Protein AF-0000000084504787 (afdb_homodimer)

InterPro domains:
  IPR000836 Phosphoribosyltransferase domain [PF00156] (15-128)
  IPR000836 Phosphoribosyltransferase domain [cd06223] (24-175)
  IPR029057 Phosphoribosyltransferase-like [G3DSA:3.40.50.2020] (4-207)
  IPR029057 Phosphoribosyltransferase-like [SSF53271] (11-198)

Nearest PDB structures (foldseek):
  5vog-assembly1_A-2  TM=8.959E-01  e=1.246E-21  Neisseria gonorrhoeae
  2jkz-assembly1_A  TM=8.441E-01  e=5.192E-21  Saccharomyces cerevisiae
  2jky-assembly1_B  TM=8.522E-01  e=1.317E-20  Saccharomyces cerevisiae
  2xbu-assembly1_A  TM=8.415E-01  e=3.780E-20  Saccharomyces cerevisiae
  2jky-assembly1_A  TM=8.020E-01  e=2.887E-17  Saccharomyces cerevisiae

Secondary structure (DSSP, 8-state):
------S-EE--HHHHHHHHHHHHHHHHHHT--SEEEEETTTSHHHHHHHHHH-B-TTT-SBPEEEEEEEEEEE----SSS----EEEEEEE--GGGGGGGTT-EEEEEEEEESSSHHHHHHHHHHHHHHHHHHTTS-HHHHHHHPPEEEEEEEEEE-S--SS---TTS-EEEEEEE-SS-EE-GGG-S-HHHHHHHHHHHHHHHHHH-/------S-EE--HHHHHHHHHHHHHHHHHHT--SEEEEEETTSHHHHHHHHHH-B-TTT-SBPEEEEEEEEEEE----SSS----EEEEEEE--GGGGGGGTT-EEEEEEEEESSSHHHHHHHHHHHHHHHHHHTTS-HHHHHHHPPEEEEEEEEEE-S--SS---TTS-EEEEEEE-SS-EE-GGG-S-HHHHHHHHHHHHHHHHHH-

Sequence (418 aa):
MSEQHDGHLRATYNEIHTLIGKAAERIEKEYAPDLFVAIGGGGFFPARVLRTFLKHPKSKKNISIQAIGLSLYEELPSTSEEQMANEVVRTQWLGPETKTLLGRKVLIVDEVDDSRTTLEYAVRELQKDVEKELLLLPESERDAKRPKFGVFVVHNKLKPKRGTLPADVPYFSGADIPDIWFDYPWEVKDVYEHDRMAELGRKLQAKSAMSEQHDGHLRATYNEIHTLIGKAAERIEKEYAPDLFVAIGGGGFFPARVLRTFLKHPKSKKNISIQAIGLSLYEELPSTSEEQMANEVVRTQWLGPETKTLLGRKVLIVDEVDDSRTTLEYAVRELQKDVEKELLLLPESERDAKRPKFGVFVVHNKLKPKRGTLPADVPYFSGADIPDIWFDYPWEVKDVYEHDRMAELGRKLQAKSA

Structure (mmCIF, N/CA/C/O backbone):
data_AF-0000000084504787-model_v1
#
loop_
_entity.id
_entity.type
_entity.pdbx_description
1 polymer 'Phosphoribosyltransferase domain-containing protein'
#
loop_
_atom_site.group_PDB
_atom_site.id
_atom_site.type_symbol
_atom_site.label_atom_id
_atom_site.label_alt_id
_atom_site.label_comp_id
_atom_site.label_asym_id
_atom_site.label_entity_id
_atom_site.label_seq_id
_atom_site.pdbx_PDB_ins_code
_atom_site.Cartn_x
_atom_site.Cartn_y
_atom_site.Cartn_z
_atom_site.occupancy
_atom_site.B_iso_or_equiv
_atom_site.auth_seq_id
_atom_site.auth_comp_id
_atom_site.auth_asym_id
_atom_site.auth_atom_id
_atom_site.pdbx_PDB_model_num
ATOM 1 N N . MET A 1 1 ? 33.781 -5.676 16.344 1 36.22 1 MET A N 1
ATOM 2 C CA . MET A 1 1 ? 32.625 -6.473 16.719 1 36.22 1 MET A CA 1
ATOM 3 C C . MET A 1 1 ? 32.375 -7.566 15.68 1 36.22 1 MET A C 1
ATOM 5 O O . MET A 1 1 ? 32.344 -7.293 14.477 1 36.22 1 MET A O 1
ATOM 9 N N . SER A 1 2 ? 32.688 -8.656 15.695 1 43.38 2 SER A N 1
ATOM 10 C CA . SER A 1 2 ? 32.719 -9.812 14.805 1 43.38 2 SER A CA 1
ATOM 11 C C . SER A 1 2 ? 31.391 -9.953 14.039 1 43.38 2 SER A C 1
ATOM 13 O O . SER A 1 2 ? 30.328 -10 14.648 1 43.38 2 SER A O 1
ATOM 15 N N . GLU A 1 3 ? 31.031 -9.281 12.875 1 54.88 3 GLU A N 1
ATOM 16 C CA . GLU A 1 3 ? 29.844 -8.938 12.094 1 54.88 3 GLU A CA 1
ATOM 17 C C . GLU A 1 3 ? 29 -10.164 11.789 1 54.88 3 GLU A C 1
ATOM 19 O O . GLU A 1 3 ? 29.219 -10.852 10.789 1 54.88 3 GLU A O 1
ATOM 24 N N . GLN A 1 4 ? 28.625 -10.906 12.773 1 71.06 4 GLN A N 1
ATOM 25 C CA . GLN A 1 4 ? 27.969 -12.211 12.68 1 71.06 4 GLN A CA 1
ATOM 26 C C . GLN A 1 4 ? 26.625 -12.094 11.984 1 71.06 4 GLN A C 1
ATOM 28 O O . GLN A 1 4 ? 25.797 -11.242 12.344 1 71.06 4 GLN A O 1
ATOM 33 N N . HIS A 1 5 ? 26.578 -12.688 10.883 1 82.5 5 HIS A N 1
ATOM 34 C CA . HIS A 1 5 ? 25.344 -12.828 10.125 1 82.5 5 HIS A CA 1
ATOM 35 C C . HIS A 1 5 ? 24.312 -13.648 10.898 1 82.5 5 HIS A C 1
ATOM 37 O O . HIS A 1 5 ? 24.656 -14.664 11.516 1 82.5 5 HIS A O 1
ATOM 43 N N . ASP A 1 6 ? 23.062 -13.242 11.055 1 88.06 6 ASP A N 1
ATOM 44 C CA . ASP A 1 6 ? 22.031 -13.828 11.906 1 88.06 6 ASP A CA 1
ATOM 45 C C . ASP A 1 6 ? 21.344 -15 11.195 1 88.06 6 ASP A C 1
ATOM 47 O O . ASP A 1 6 ? 20.406 -15.594 11.742 1 88.06 6 ASP A O 1
ATOM 51 N N . GLY A 1 7 ? 21.703 -15.273 9.969 1 90 7 GLY A N 1
ATOM 52 C CA . GLY A 1 7 ? 21.172 -16.422 9.25 1 90 7 GLY A CA 1
ATOM 53 C C . GLY A 1 7 ? 19.906 -16.109 8.477 1 90 7 GLY A C 1
ATOM 54 O O . GLY A 1 7 ? 19.375 -16.969 7.77 1 90 7 GLY A O 1
ATOM 55 N N . HIS A 1 8 ? 19.453 -14.82 8.5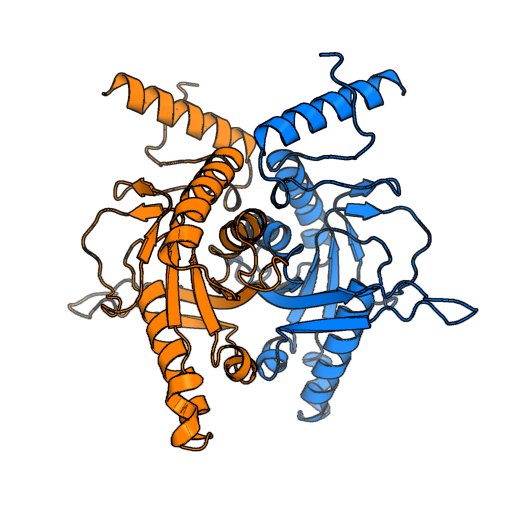31 1 94 8 HIS A N 1
ATOM 56 C CA . HIS A 1 8 ? 18.25 -14.43 7.812 1 94 8 HIS A CA 1
ATOM 57 C C . HIS A 1 8 ? 18.578 -14.016 6.383 1 94 8 HIS A C 1
ATOM 59 O O . HIS A 1 8 ? 19.703 -13.609 6.086 1 94 8 HIS A O 1
ATOM 65 N N . LEU A 1 9 ? 17.609 -14.234 5.527 1 95.69 9 LEU A N 1
ATOM 66 C CA . LEU A 1 9 ? 17.719 -13.672 4.188 1 95.69 9 LEU A CA 1
ATOM 67 C C . LEU A 1 9 ? 17.234 -12.234 4.164 1 95.69 9 LEU A C 1
ATOM 69 O O . LEU A 1 9 ? 16.328 -11.867 4.918 1 95.69 9 LEU A O 1
ATOM 73 N N . ARG A 1 10 ? 17.891 -11.445 3.322 1 97.44 10 ARG A N 1
ATOM 74 C CA . ARG A 1 10 ? 17.516 -10.039 3.158 1 97.44 10 ARG A CA 1
ATOM 75 C C . ARG A 1 10 ? 17.672 -9.602 1.705 1 97.44 10 ARG A C 1
ATOM 77 O O . ARG A 1 10 ? 18.5 -10.148 0.97 1 97.44 10 ARG A O 1
ATOM 84 N N . ALA A 1 11 ? 16.859 -8.703 1.349 1 97.62 11 ALA A N 1
ATOM 85 C CA . ALA A 1 11 ? 17.031 -7.953 0.105 1 97.62 11 ALA A CA 1
ATOM 86 C C . ALA A 1 11 ? 16.766 -6.465 0.32 1 97.62 11 ALA A C 1
ATOM 88 O O . ALA A 1 11 ? 15.906 -6.09 1.113 1 97.62 11 ALA A O 1
ATOM 89 N N . THR A 1 12 ? 17.547 -5.66 -0.344 1 98.62 12 THR A N 1
ATOM 90 C CA . THR A 1 12 ? 17.359 -4.219 -0.258 1 98.62 12 THR A CA 1
ATOM 91 C C . THR A 1 12 ? 16.109 -3.791 -1.039 1 98.62 12 THR A C 1
ATOM 93 O O . THR A 1 12 ? 15.57 -4.57 -1.827 1 98.62 12 THR A O 1
ATOM 96 N N . TYR A 1 13 ? 15.656 -2.545 -0.804 1 98.81 13 TYR A N 1
ATOM 97 C CA . TYR A 1 13 ? 14.555 -1.99 -1.581 1 98.81 13 TYR A CA 1
ATOM 98 C C . TYR A 1 13 ? 14.836 -2.1 -3.076 1 98.81 13 TYR A C 1
ATOM 100 O O . TYR A 1 13 ? 13.969 -2.533 -3.844 1 98.81 13 TYR A O 1
ATOM 108 N N . ASN A 1 14 ? 16.047 -1.704 -3.467 1 98.81 14 ASN A N 1
ATOM 109 C CA . ASN A 1 14 ? 16.391 -1.678 -4.887 1 98.81 14 ASN A CA 1
ATOM 110 C C . ASN A 1 14 ? 16.391 -3.08 -5.484 1 98.81 14 ASN A C 1
ATOM 112 O O . ASN A 1 14 ? 15.977 -3.273 -6.629 1 98.81 14 ASN A O 1
ATOM 116 N N . GLU A 1 15 ? 16.875 -4.02 -4.727 1 98.62 15 GLU A N 1
ATOM 117 C CA . GLU A 1 15 ? 16.875 -5.398 -5.203 1 98.62 15 GLU A CA 1
ATOM 118 C C . GLU A 1 15 ? 15.461 -5.926 -5.406 1 98.62 15 GLU A C 1
ATOM 120 O O . GLU A 1 15 ? 15.18 -6.59 -6.402 1 98.62 15 GLU A O 1
ATOM 125 N N . ILE A 1 16 ? 14.578 -5.629 -4.5 1 98.81 16 ILE A N 1
ATOM 126 C CA . ILE A 1 16 ? 13.195 -6.074 -4.602 1 98.81 16 ILE A CA 1
ATOM 127 C C . ILE A 1 16 ? 12.508 -5.363 -5.766 1 98.81 16 ILE A C 1
ATOM 129 O O . ILE A 1 16 ? 11.773 -5.988 -6.535 1 98.81 16 ILE A O 1
ATOM 133 N N . HIS A 1 17 ? 12.766 -4.074 -5.895 1 98.88 17 HIS A N 1
ATOM 134 C CA . HIS A 1 17 ? 12.25 -3.275 -7.004 1 98.88 17 HIS A CA 1
ATOM 135 C C . HIS A 1 17 ? 12.617 -3.895 -8.344 1 98.88 17 HIS A C 1
ATOM 137 O O . HIS A 1 17 ? 11.766 -4.051 -9.219 1 98.88 17 HIS A O 1
ATOM 143 N N . THR A 1 18 ? 13.844 -4.258 -8.469 1 98.75 18 THR A N 1
ATOM 144 C CA . THR A 1 18 ? 14.352 -4.828 -9.711 1 98.75 18 THR A CA 1
ATOM 145 C C . THR A 1 18 ? 13.766 -6.219 -9.945 1 98.75 18 THR A C 1
ATOM 147 O O . THR A 1 18 ? 13.43 -6.57 -11.078 1 98.75 18 THR A O 1
ATOM 150 N N . LEU A 1 19 ? 13.688 -6.98 -8.891 1 98.81 19 LEU A N 1
ATOM 151 C CA . LEU A 1 19 ? 13.094 -8.312 -8.977 1 98.81 19 LEU A CA 1
ATOM 152 C C . LEU A 1 19 ? 11.648 -8.234 -9.469 1 98.81 19 LEU A C 1
ATOM 154 O O . LEU A 1 19 ? 11.234 -9.023 -10.32 1 98.81 19 LEU A O 1
ATOM 158 N N . ILE A 1 20 ? 10.852 -7.285 -8.977 1 98.88 20 ILE A N 1
ATOM 159 C CA . ILE A 1 20 ? 9.461 -7.086 -9.375 1 98.88 20 ILE A CA 1
ATOM 160 C C . ILE A 1 20 ? 9.406 -6.672 -10.844 1 98.88 20 ILE A C 1
ATOM 162 O O . ILE A 1 20 ? 8.539 -7.133 -11.594 1 98.88 20 ILE A O 1
ATOM 166 N N . GLY A 1 21 ? 10.328 -5.777 -11.266 1 98.75 21 GLY A N 1
ATOM 167 C CA . GLY A 1 21 ? 10.398 -5.383 -12.656 1 98.75 21 GLY A CA 1
ATOM 168 C C . GLY A 1 21 ? 10.594 -6.555 -13.602 1 98.75 21 GLY A C 1
ATOM 169 O O . GLY A 1 21 ? 9.93 -6.641 -14.641 1 98.75 21 GLY A O 1
ATOM 170 N N . LYS A 1 22 ? 11.453 -7.438 -13.242 1 98.62 22 LYS A N 1
ATOM 171 C CA . LYS A 1 22 ? 11.703 -8.625 -14.055 1 98.62 22 LYS A CA 1
ATOM 172 C C . LYS A 1 22 ? 10.469 -9.516 -14.117 1 98.62 22 LYS A C 1
ATOM 174 O O . LYS A 1 22 ? 10.109 -10.016 -15.188 1 98.62 22 LYS A O 1
ATOM 179 N N . ALA A 1 23 ? 9.836 -9.703 -13.023 1 98.69 23 ALA A N 1
ATOM 180 C CA . ALA A 1 23 ? 8.617 -10.516 -12.977 1 98.69 23 ALA A CA 1
ATOM 181 C C . ALA A 1 23 ? 7.508 -9.891 -13.82 1 98.69 23 ALA A C 1
ATOM 183 O O . ALA A 1 23 ? 6.707 -10.602 -14.422 1 98.69 23 ALA A O 1
ATOM 184 N N . ALA A 1 24 ? 7.457 -8.547 -13.773 1 98.75 24 ALA A N 1
ATOM 185 C CA . ALA A 1 24 ? 6.422 -7.82 -14.5 1 98.75 24 ALA A CA 1
ATOM 186 C C . ALA A 1 24 ? 6.449 -8.164 -15.984 1 98.75 24 ALA A C 1
ATOM 188 O O . ALA A 1 24 ? 5.402 -8.242 -16.625 1 98.75 24 ALA A O 1
ATOM 189 N N . GLU A 1 25 ? 7.637 -8.352 -16.531 1 98.25 25 GLU A N 1
ATOM 190 C CA . GLU A 1 25 ? 7.766 -8.711 -17.938 1 98.25 25 GLU A CA 1
ATOM 191 C C . GLU A 1 25 ? 7.078 -10.039 -18.234 1 98.25 25 GLU A C 1
ATOM 193 O O . GLU A 1 25 ? 6.332 -10.148 -19.203 1 98.25 25 GLU A O 1
ATOM 198 N N . ARG A 1 26 ? 7.281 -10.984 -17.406 1 98.31 26 ARG A N 1
ATOM 199 C CA . ARG A 1 26 ? 6.656 -12.297 -17.547 1 98.31 26 ARG A CA 1
ATOM 200 C C . ARG A 1 26 ? 5.145 -12.203 -17.375 1 98.31 26 ARG A C 1
ATOM 202 O O . ARG A 1 26 ? 4.387 -12.789 -18.156 1 98.31 26 ARG A O 1
ATOM 209 N N . ILE A 1 27 ? 4.715 -11.477 -16.391 1 98.81 27 ILE A N 1
ATOM 210 C CA . ILE A 1 27 ? 3.297 -11.336 -16.094 1 98.81 27 ILE A CA 1
ATOM 211 C C . ILE A 1 27 ? 2.578 -10.664 -17.25 1 98.81 27 ILE A C 1
ATOM 213 O O . ILE A 1 27 ? 1.476 -11.07 -17.625 1 98.81 27 ILE A O 1
ATOM 217 N N . GLU A 1 28 ? 3.209 -9.656 -17.766 1 98.44 28 GLU A N 1
ATOM 218 C CA . GLU A 1 28 ? 2.623 -8.961 -18.906 1 98.44 28 GLU A CA 1
ATOM 219 C C . GLU A 1 28 ? 2.426 -9.906 -20.094 1 98.44 28 GLU A C 1
ATOM 221 O O . GLU A 1 28 ? 1.359 -9.922 -20.703 1 98.44 28 GLU A O 1
ATOM 226 N N . LYS A 1 29 ? 3.424 -10.695 -20.375 1 98.12 29 LYS A N 1
ATOM 227 C CA . LYS A 1 29 ? 3.414 -11.602 -21.516 1 98.12 29 LYS A CA 1
ATOM 228 C C . LYS A 1 29 ? 2.416 -12.734 -21.312 1 98.12 29 LYS A C 1
ATOM 230 O O . LYS A 1 29 ? 1.69 -13.102 -22.234 1 98.12 29 LYS A O 1
ATOM 235 N N . GLU A 1 30 ? 2.293 -13.25 -20.125 1 98.38 30 GLU A N 1
ATOM 236 C CA . GLU A 1 30 ? 1.573 -14.492 -19.906 1 98.38 30 GLU A CA 1
ATOM 237 C C . GLU A 1 30 ? 0.157 -14.227 -19.391 1 98.38 30 GLU A C 1
ATOM 239 O O . GLU A 1 30 ? -0.726 -15.078 -19.531 1 98.38 30 GLU A O 1
ATOM 244 N N . TYR A 1 31 ? -0.088 -13.078 -18.844 1 98.44 31 TYR A N 1
ATOM 245 C CA . TYR A 1 31 ? -1.353 -12.906 -18.141 1 98.44 31 TYR A CA 1
ATOM 246 C C . TYR A 1 31 ? -1.981 -11.555 -18.484 1 98.44 31 TYR A C 1
ATOM 248 O O . TYR A 1 31 ? -3.168 -11.484 -18.797 1 98.44 31 TYR A O 1
ATOM 256 N N . ALA A 1 32 ? -1.184 -10.398 -18.344 1 98.44 32 ALA A N 1
ATOM 257 C CA . ALA A 1 32 ? -1.583 -9.039 -18.719 1 98.44 32 ALA A CA 1
ATOM 258 C C . ALA A 1 32 ? -2.797 -8.594 -17.906 1 98.44 32 ALA A C 1
ATOM 260 O O . ALA A 1 32 ? -3.846 -8.273 -18.469 1 98.44 32 ALA A O 1
ATOM 261 N N . PRO A 1 33 ? -2.664 -8.5 -16.609 1 98.81 33 PRO A N 1
ATOM 262 C CA . PRO A 1 33 ? -3.775 -8.086 -15.75 1 98.81 33 PRO A CA 1
ATOM 263 C C . PRO A 1 33 ? -4.18 -6.633 -15.961 1 98.81 33 PRO A C 1
ATOM 265 O O . PRO A 1 33 ? -3.385 -5.836 -16.469 1 98.81 33 PRO A O 1
ATOM 268 N N . ASP A 1 34 ? -5.449 -6.305 -15.578 1 98.38 34 ASP A N 1
ATOM 269 C CA . ASP A 1 34 ? -5.883 -4.918 -15.695 1 98.38 34 ASP A CA 1
ATOM 270 C C . ASP A 1 34 ? -6.387 -4.379 -14.359 1 98.38 34 ASP A C 1
ATOM 272 O O . ASP A 1 34 ? -6.918 -3.27 -14.289 1 98.38 34 ASP A O 1
ATOM 276 N N . LEU A 1 35 ? -6.227 -5.117 -13.305 1 98.19 35 LEU A N 1
ATOM 277 C CA . LEU A 1 35 ? -6.547 -4.711 -11.938 1 98.19 35 LEU A CA 1
ATOM 278 C C . LEU A 1 35 ? -5.668 -5.453 -10.93 1 98.19 35 LEU A C 1
ATOM 280 O O . LEU A 1 35 ? -5.457 -6.66 -11.055 1 98.19 35 LEU A O 1
ATOM 284 N N . PHE A 1 36 ? -5.121 -4.723 -9.969 1 98.31 36 PHE A N 1
ATOM 285 C CA . PHE A 1 36 ? -4.395 -5.348 -8.875 1 98.31 36 PHE A CA 1
ATOM 286 C C . PHE A 1 36 ? -5.246 -5.383 -7.613 1 98.31 36 PHE A C 1
ATOM 288 O O . PHE A 1 36 ? -5.973 -4.434 -7.316 1 98.31 36 PHE A O 1
ATOM 295 N N . VAL A 1 37 ? -5.184 -6.422 -6.91 1 98.19 37 VAL A N 1
ATOM 296 C CA . VAL A 1 37 ? -5.656 -6.508 -5.531 1 98.19 37 VAL A CA 1
ATOM 297 C C . VAL A 1 37 ? -4.484 -6.797 -4.598 1 98.19 37 VAL A C 1
ATOM 299 O O . VAL A 1 37 ? -3.92 -7.895 -4.621 1 98.19 37 VAL A O 1
ATOM 302 N N . ALA A 1 38 ? -4.141 -5.828 -3.828 1 98.06 38 ALA A N 1
ATOM 303 C CA . ALA A 1 38 ? -3.014 -5.965 -2.906 1 98.06 38 ALA A CA 1
ATOM 304 C C . ALA A 1 38 ? -3.475 -6.508 -1.556 1 98.06 38 ALA A C 1
ATOM 306 O O . ALA A 1 38 ? -4.441 -6.008 -0.974 1 98.06 38 ALA A O 1
ATOM 307 N N . ILE A 1 39 ? -2.838 -7.52 -1.092 1 97.06 39 ILE A N 1
ATOM 308 C CA . ILE A 1 39 ? -3.09 -8.008 0.258 1 97.06 39 ILE A CA 1
ATOM 309 C C . ILE A 1 39 ? -2.297 -7.18 1.266 1 97.06 39 ILE A C 1
ATOM 311 O O . ILE A 1 39 ? -1.066 -7.246 1.299 1 97.06 39 ILE A O 1
ATOM 315 N N . GLY A 1 40 ? -3.113 -6.43 2.094 1 88.56 40 GLY A N 1
ATOM 316 C CA . GLY A 1 40 ? -2.553 -5.441 3 1 88.56 40 GLY A CA 1
ATOM 317 C C . GLY A 1 40 ? -1.449 -5.996 3.881 1 88.56 40 GLY A C 1
ATOM 318 O O . GLY A 1 40 ? -1.488 -7.164 4.273 1 88.56 40 GLY A O 1
ATOM 319 N N . GLY A 1 41 ? -0.516 -5.113 4.16 1 83 41 GLY A N 1
ATOM 320 C CA . GLY A 1 41 ? 0.776 -5 4.816 1 83 41 GLY A CA 1
ATOM 321 C C . GLY A 1 41 ? 1.938 -5.379 3.92 1 83 41 GLY A C 1
ATOM 322 O O . GLY A 1 41 ? 2.717 -4.516 3.504 1 83 41 GLY A O 1
ATOM 323 N N . GLY A 1 42 ? 1.864 -6.625 3.471 1 92.06 42 GLY A N 1
ATOM 324 C CA . GLY A 1 42 ? 2.996 -7.102 2.689 1 92.06 42 GLY A CA 1
ATOM 325 C C . GLY A 1 42 ? 2.869 -6.793 1.209 1 92.06 42 GLY A C 1
ATOM 326 O O . GLY A 1 42 ? 3.875 -6.645 0.513 1 92.06 42 GLY A O 1
ATOM 327 N N . GLY A 1 43 ? 1.721 -6.664 0.69 1 96.81 43 GLY A N 1
ATOM 328 C CA . GLY A 1 43 ? 1.485 -6.539 -0.74 1 96.81 43 GLY A CA 1
ATOM 329 C C . GLY A 1 43 ? 1.436 -5.098 -1.214 1 96.81 43 GLY A C 1
ATOM 330 O O . GLY A 1 43 ? 1.367 -4.84 -2.416 1 96.81 43 GLY A O 1
ATOM 331 N N . PHE A 1 44 ? 1.472 -4.129 -0.316 1 97 44 PHE A N 1
ATOM 332 C CA . PHE A 1 44 ? 1.336 -2.727 -0.695 1 97 44 PHE A CA 1
ATOM 333 C C . PHE A 1 44 ? 2.553 -2.26 -1.486 1 97 44 PHE A C 1
ATOM 335 O O . PHE A 1 44 ? 2.41 -1.662 -2.555 1 97 44 PHE A O 1
ATOM 342 N N . PHE A 1 45 ? 3.711 -2.625 -0.971 1 97.44 45 PHE A N 1
ATOM 343 C CA . PHE A 1 45 ? 4.926 -2.205 -1.661 1 97.44 45 PHE A CA 1
ATOM 344 C C . PHE A 1 45 ? 5.043 -2.895 -3.016 1 97.44 45 PHE A C 1
ATOM 346 O O . PHE A 1 45 ? 5.141 -2.23 -4.051 1 97.44 45 PHE A O 1
ATOM 353 N N . PRO A 1 46 ? 4.934 -4.203 -3.059 1 98.56 46 PRO A N 1
ATOM 354 C CA . PRO A 1 46 ? 5.086 -4.883 -4.348 1 98.56 46 PRO A CA 1
ATOM 355 C C . PRO A 1 46 ? 4.043 -4.445 -5.371 1 98.56 46 PRO A C 1
ATOM 357 O O . PRO A 1 46 ? 4.355 -4.309 -6.559 1 98.56 46 PRO A O 1
ATOM 360 N N . ALA A 1 47 ? 2.824 -4.223 -4.941 1 98.44 47 ALA A N 1
ATOM 361 C CA . ALA A 1 47 ? 1.774 -3.824 -5.871 1 98.44 47 ALA A CA 1
ATOM 362 C C . ALA A 1 47 ? 2.061 -2.443 -6.461 1 98.44 47 ALA A C 1
ATOM 364 O O . ALA A 1 47 ? 1.855 -2.217 -7.656 1 98.44 47 ALA A O 1
ATOM 365 N N . ARG A 1 48 ? 2.504 -1.564 -5.586 1 97.75 48 ARG A N 1
ATOM 366 C CA . ARG A 1 48 ? 2.795 -0.214 -6.055 1 97.75 48 ARG A CA 1
ATOM 367 C C . ARG A 1 48 ? 3.957 -0.215 -7.039 1 97.75 48 ARG A C 1
ATOM 369 O O . ARG A 1 48 ? 3.924 0.494 -8.047 1 97.75 48 ARG A O 1
ATOM 376 N N . VAL A 1 49 ? 4.988 -0.986 -6.742 1 98.44 49 VAL A N 1
ATOM 377 C CA . VAL A 1 49 ? 6.125 -1.083 -7.648 1 98.44 49 VAL A CA 1
ATOM 378 C C . VAL A 1 49 ? 5.691 -1.741 -8.953 1 98.44 49 VAL A C 1
ATOM 380 O O . VAL A 1 49 ? 6.062 -1.286 -10.039 1 98.44 49 VAL A O 1
ATOM 383 N N . LEU A 1 50 ? 4.926 -2.775 -8.852 1 98.69 50 LEU A N 1
ATOM 384 C CA . LEU A 1 50 ? 4.449 -3.506 -10.016 1 98.69 50 LEU A CA 1
ATOM 385 C C . LEU A 1 50 ? 3.709 -2.576 -10.977 1 98.69 50 LEU A C 1
ATOM 387 O O . LEU A 1 50 ? 3.83 -2.707 -12.195 1 98.69 50 LEU A O 1
ATOM 391 N N . ARG A 1 51 ? 2.961 -1.665 -10.438 1 97.94 51 ARG A N 1
ATOM 392 C CA . ARG A 1 51 ? 2.18 -0.714 -11.219 1 97.94 51 ARG A CA 1
ATOM 393 C C . ARG A 1 51 ? 3.08 0.124 -12.125 1 97.94 51 ARG A C 1
ATOM 395 O O . ARG A 1 51 ? 2.645 0.603 -13.172 1 97.94 51 ARG A O 1
ATOM 402 N N . THR A 1 52 ? 4.285 0.347 -11.734 1 97.94 52 THR A N 1
ATOM 403 C CA . THR A 1 52 ? 5.25 1.11 -12.523 1 97.94 52 THR A CA 1
ATOM 404 C C . THR A 1 52 ? 5.66 0.339 -13.773 1 97.94 52 THR A C 1
ATOM 406 O O . THR A 1 52 ? 5.902 0.935 -14.828 1 97.94 52 THR A O 1
ATOM 409 N N . PHE A 1 53 ? 5.672 -0.94 -13.688 1 98.5 53 PHE A N 1
ATOM 410 C CA . PHE A 1 53 ? 6.211 -1.771 -14.758 1 98.5 53 PHE A CA 1
ATOM 411 C C . PHE A 1 53 ? 5.09 -2.324 -15.633 1 98.5 53 PHE A C 1
ATOM 413 O O . PHE A 1 53 ? 5.309 -2.654 -16.797 1 98.5 53 PHE A O 1
ATOM 420 N N . LEU A 1 54 ? 3.916 -2.488 -15.055 1 98 54 LEU A N 1
ATOM 421 C CA . LEU A 1 54 ? 2.779 -3.076 -15.75 1 98 54 LEU A CA 1
ATOM 422 C C . LEU A 1 54 ? 1.671 -2.049 -15.953 1 98 54 LEU A C 1
ATOM 424 O O . LEU A 1 54 ? 1.181 -1.465 -14.984 1 98 54 LEU A O 1
ATOM 428 N N . LYS A 1 55 ? 1.306 -1.853 -17.172 1 96.06 55 LYS A N 1
ATOM 429 C CA . LYS A 1 55 ? 0.237 -0.915 -17.5 1 96.06 55 LYS A CA 1
ATOM 430 C C . LYS A 1 55 ? -0.991 -1.647 -18.031 1 96.06 55 LYS A C 1
ATOM 432 O O . LYS A 1 55 ? -0.9 -2.807 -18.438 1 96.06 55 LYS A O 1
ATOM 437 N N . HIS A 1 56 ? -2.082 -0.987 -17.906 1 95.69 56 HIS A N 1
ATOM 438 C CA . HIS A 1 56 ? -3.32 -1.538 -18.453 1 95.69 56 HIS A CA 1
ATOM 439 C C . HIS A 1 56 ? -3.152 -1.948 -19.906 1 95.69 56 HIS A C 1
ATOM 441 O O . HIS A 1 56 ? -2.678 -1.158 -20.734 1 95.69 56 HIS A O 1
ATOM 447 N N . PRO A 1 57 ? -3.568 -3.139 -20.172 1 95.75 57 PRO A N 1
ATOM 448 C CA . PRO A 1 57 ? -3.26 -3.668 -21.5 1 95.75 57 PRO A CA 1
ATOM 449 C C . PRO A 1 57 ? -3.938 -2.881 -22.625 1 95.75 57 PRO A C 1
ATOM 451 O O . PRO A 1 57 ? -3.383 -2.752 -23.719 1 95.75 57 PRO A O 1
ATOM 454 N N . LYS A 1 58 ? -5.094 -2.336 -22.359 1 94.19 58 LYS A N 1
ATOM 455 C CA . LYS A 1 58 ? -5.852 -1.624 -23.391 1 94.19 58 LYS A CA 1
ATOM 456 C C . LYS A 1 58 ? -5.539 -0.131 -23.359 1 94.19 58 LYS A C 1
ATOM 458 O O . LYS A 1 58 ? -5.074 0.429 -24.359 1 94.19 58 LYS A O 1
ATOM 463 N N . SER A 1 59 ? -5.645 0.516 -22.203 1 93.94 59 SER A N 1
ATOM 464 C CA . SER A 1 59 ? -5.527 1.967 -22.094 1 93.94 59 SER A CA 1
ATOM 465 C C . SER A 1 59 ? -4.07 2.395 -21.953 1 93.94 59 SER A C 1
ATOM 467 O O . SER A 1 59 ? -3.738 3.566 -22.141 1 93.94 59 SER A O 1
ATOM 469 N N . LYS A 1 60 ? -3.221 1.449 -21.531 1 95 60 LYS A N 1
ATOM 470 C CA . LYS A 1 60 ? -1.8 1.687 -21.297 1 95 60 LYS A CA 1
ATOM 471 C C . LYS A 1 60 ? -1.587 2.646 -20.141 1 95 60 LYS A C 1
ATOM 473 O O . LYS A 1 60 ? -0.479 3.145 -19.922 1 95 60 LYS A O 1
ATOM 478 N N . LYS A 1 61 ? -2.662 2.902 -19.375 1 93.75 61 LYS A N 1
ATOM 479 C CA . LYS A 1 61 ? -2.6 3.719 -18.156 1 93.75 61 LYS A CA 1
ATOM 480 C C . LYS A 1 61 ? -2.225 2.877 -16.953 1 93.75 61 LYS A C 1
ATOM 482 O O . LYS A 1 61 ? -2.123 1.652 -17.047 1 93.75 61 LYS A O 1
ATOM 487 N N . ASN A 1 62 ? -1.947 3.57 -15.883 1 94.12 62 ASN A N 1
ATOM 488 C CA . ASN A 1 62 ? -1.654 2.873 -14.633 1 94.12 62 ASN A CA 1
ATOM 489 C C . ASN A 1 62 ? -2.791 1.938 -14.227 1 94.12 62 ASN A C 1
ATOM 491 O O . ASN A 1 62 ? -3.965 2.297 -14.344 1 94.12 62 ASN A O 1
ATOM 495 N N . ILE A 1 63 ? -2.434 0.784 -13.82 1 96.5 63 ILE A N 1
ATOM 496 C CA . ILE A 1 63 ? -3.414 -0.173 -13.32 1 96.5 63 ILE A CA 1
ATOM 497 C C . ILE A 1 63 ? -3.846 0.222 -11.906 1 96.5 63 ILE A C 1
ATOM 499 O O . ILE A 1 63 ? -3.01 0.578 -11.07 1 96.5 63 ILE A O 1
ATOM 503 N N . SER A 1 64 ? -5.137 0.203 -11.68 1 94.75 64 SER A N 1
ATOM 504 C CA . SER A 1 64 ? -5.66 0.502 -10.352 1 94.75 64 SER A CA 1
ATOM 505 C C . SER A 1 64 ? -5.281 -0.584 -9.352 1 94.75 64 SER A C 1
ATOM 507 O O . SER A 1 64 ? -5.223 -1.765 -9.703 1 94.75 64 SER A O 1
ATOM 509 N N . ILE A 1 65 ? -5 -0.161 -8.133 1 96.5 65 ILE A N 1
ATOM 510 C CA . ILE A 1 65 ? -4.723 -1.086 -7.039 1 96.5 65 ILE A CA 1
ATOM 511 C C . ILE A 1 65 ? -5.844 -1.017 -6.008 1 96.5 65 ILE A C 1
ATOM 513 O O . ILE A 1 65 ? -6.113 0.046 -5.441 1 96.5 65 ILE A O 1
ATOM 517 N N . GLN A 1 66 ? -6.488 -2.053 -5.828 1 96.12 66 GLN A N 1
ATOM 518 C CA . GLN A 1 66 ? -7.398 -2.211 -4.699 1 96.12 66 GLN A CA 1
ATOM 519 C C . GLN A 1 66 ? -6.754 -3.023 -3.578 1 96.12 66 GLN A C 1
ATOM 521 O O . GLN A 1 66 ? -5.801 -3.768 -3.814 1 96.12 66 GLN A O 1
ATOM 526 N N . ALA A 1 67 ? -7.273 -2.775 -2.373 1 96.44 67 ALA A N 1
ATOM 527 C CA . ALA A 1 67 ? -6.621 -3.402 -1.226 1 96.44 67 ALA A CA 1
ATOM 528 C C . ALA A 1 67 ? -7.605 -4.266 -0.441 1 96.44 67 ALA A C 1
ATOM 530 O O . ALA A 1 67 ? -8.773 -3.902 -0.291 1 96.44 67 ALA A O 1
ATOM 531 N N . ILE A 1 68 ? -7.125 -5.383 -0.02 1 96.5 68 ILE A N 1
ATOM 532 C CA . ILE A 1 68 ? -7.77 -6.184 1.014 1 96.5 68 ILE A CA 1
ATOM 533 C C . ILE A 1 68 ? -6.812 -6.391 2.182 1 96.5 68 ILE A C 1
ATOM 535 O O . ILE A 1 68 ? -5.59 -6.316 2.012 1 96.5 68 ILE A O 1
ATOM 539 N N . GLY A 1 69 ? -7.379 -6.531 3.359 1 94.25 69 GLY A N 1
ATOM 540 C CA . GLY A 1 69 ? -6.59 -6.742 4.562 1 94.25 69 GLY A CA 1
ATOM 541 C C . GLY A 1 69 ? -6.816 -8.102 5.199 1 94.25 69 GLY A C 1
ATOM 542 O O . GLY A 1 69 ? -7.934 -8.414 5.625 1 94.25 69 GLY A O 1
ATOM 543 N N . LEU A 1 70 ? -5.75 -8.883 5.273 1 92.56 70 LEU A N 1
ATOM 544 C CA . LEU A 1 70 ? -5.785 -10.211 5.875 1 92.56 70 LEU A CA 1
ATOM 545 C C . LEU A 1 70 ? -4.656 -10.383 6.887 1 92.56 70 LEU A C 1
ATOM 547 O O . LEU A 1 70 ? -3.531 -9.945 6.645 1 92.56 70 LEU A O 1
ATOM 551 N N . SER A 1 71 ? -5.039 -10.836 8.086 1 84.25 71 SER A N 1
ATOM 552 C CA . SER A 1 71 ? -4.047 -11.188 9.094 1 84.25 71 SER A CA 1
ATOM 553 C C . SER A 1 71 ? -4.152 -12.656 9.484 1 84.25 71 SER A C 1
ATOM 555 O O . SER A 1 71 ? -5.254 -13.188 9.625 1 84.25 71 SER A O 1
ATOM 557 N N . LEU A 1 72 ? -3.016 -13.281 9.477 1 76.06 72 LEU A N 1
ATOM 558 C CA . LEU A 1 72 ? -2.982 -14.68 9.867 1 76.06 72 LEU A CA 1
ATOM 559 C C . LEU A 1 72 ? -2.553 -14.836 11.32 1 76.06 72 LEU A C 1
ATOM 561 O O . LEU A 1 72 ? -1.535 -14.273 11.734 1 76.06 72 LEU A O 1
ATOM 565 N N . TYR A 1 73 ? -3.439 -15.297 12.188 1 68.5 73 TYR A N 1
ATOM 566 C CA . TYR A 1 73 ? -3.104 -15.602 13.578 1 68.5 73 TYR A CA 1
ATOM 567 C C . TYR A 1 73 ? -2.928 -17.109 13.781 1 68.5 73 TYR A C 1
ATOM 569 O O . TYR A 1 73 ? -3.736 -17.906 13.297 1 68.5 73 TYR A O 1
ATOM 577 N N . GLU A 1 74 ? -1.621 -17.359 14.023 1 57.81 74 GLU A N 1
ATOM 578 C CA . GLU A 1 74 ? -1.362 -18.766 14.32 1 57.81 74 GLU A CA 1
ATOM 579 C C . GLU A 1 74 ? -1.562 -19.062 15.797 1 57.81 74 GLU A C 1
ATOM 581 O O . GLU A 1 74 ? -1.036 -18.359 16.656 1 57.81 74 GLU A O 1
ATOM 586 N N . GLU A 1 75 ? -2.627 -19.469 16.25 1 52 75 GLU A N 1
ATOM 587 C CA . GLU A 1 75 ? -2.783 -19.906 17.641 1 52 75 GLU A CA 1
ATOM 588 C C . GLU A 1 75 ? -1.948 -21.156 17.922 1 52 75 GLU A C 1
ATOM 590 O O . GLU A 1 75 ? -1.938 -22.094 17.125 1 52 75 GLU A O 1
ATOM 595 N N . LEU A 1 76 ? -0.825 -20.922 18.625 1 49.25 76 LEU A N 1
ATOM 596 C CA . LEU A 1 76 ? -0.094 -22.078 19.141 1 49.25 76 LEU A CA 1
ATOM 597 C C . LEU A 1 76 ? -1.024 -23 19.922 1 49.25 76 LEU A C 1
ATOM 599 O O . LEU A 1 76 ? -1.904 -22.547 20.656 1 49.25 76 LEU A O 1
ATOM 603 N N . PRO A 1 77 ? -0.935 -24.281 19.625 1 44.47 77 PRO A N 1
ATOM 604 C CA . PRO A 1 77 ? -1.707 -25.234 20.406 1 44.47 77 PRO A CA 1
ATOM 605 C C . PRO A 1 77 ? -1.438 -25.109 21.906 1 44.47 77 PRO A C 1
ATOM 607 O O . PRO A 1 77 ? -0.302 -24.875 22.312 1 44.47 77 PRO A O 1
ATOM 610 N N . SER A 1 78 ? -2.232 -24.5 22.719 1 43.94 78 SER A N 1
ATOM 611 C CA . SER A 1 78 ? -1.973 -24.906 24.094 1 43.94 78 SER A CA 1
ATOM 612 C C . SER A 1 78 ? -1.537 -26.359 24.156 1 43.94 78 SER A C 1
ATOM 614 O O . SER A 1 78 ? -0.433 -26.656 24.625 1 43.94 78 SER A O 1
ATOM 616 N N . THR A 1 79 ? -2.035 -27.281 25.266 1 40.81 79 THR A N 1
ATOM 617 C CA . THR A 1 79 ? -1.717 -28.672 25.531 1 40.81 79 THR A CA 1
ATOM 618 C C . THR A 1 79 ? -1.795 -29.5 24.266 1 40.81 79 THR A C 1
ATOM 620 O O . THR A 1 79 ? -0.854 -30.234 23.922 1 40.81 79 THR A O 1
ATOM 623 N N . SER A 1 80 ? -2.746 -30.672 24.281 1 39.88 80 SER A N 1
ATOM 624 C CA . SER A 1 80 ? -2.881 -31.906 23.516 1 39.88 80 SER A CA 1
ATOM 625 C C . SER A 1 80 ? -2.951 -31.625 22.016 1 39.88 80 SER A C 1
ATOM 627 O O . SER A 1 80 ? -3.025 -30.453 21.609 1 39.88 80 SER A O 1
ATOM 629 N N . GLU A 1 81 ? -3.525 -32.688 21.172 1 38.97 81 GLU A N 1
ATOM 630 C CA . GLU A 1 81 ? -3.736 -33 19.766 1 38.97 81 GLU A CA 1
ATOM 631 C C . GLU A 1 81 ? -4.398 -31.859 19.016 1 38.97 81 GLU A C 1
ATOM 633 O O . GLU A 1 81 ? -4.867 -32.031 17.891 1 38.97 81 GLU A O 1
ATOM 638 N N . GLU A 1 82 ? -4.754 -30.828 19.719 1 42.06 82 GLU A N 1
ATOM 639 C CA . GLU A 1 82 ? -5.719 -30 18.984 1 42.06 82 GLU A CA 1
ATOM 640 C C . GLU A 1 82 ? -5.035 -29.188 17.891 1 42.06 82 GLU A C 1
ATOM 642 O O . GLU A 1 82 ? -3.947 -28.641 18.094 1 42.06 82 GLU A O 1
ATOM 647 N N . GLN A 1 83 ? -5.438 -29.375 16.672 1 45 83 GLN A N 1
ATOM 648 C CA . GLN A 1 83 ? -5.117 -28.875 15.344 1 45 83 GLN A CA 1
ATOM 649 C C . GLN A 1 83 ? -4.859 -27.359 15.367 1 45 83 GLN A C 1
ATOM 651 O O . GLN A 1 83 ? -5.605 -26.609 16 1 45 83 GLN A O 1
ATOM 656 N N . MET A 1 84 ? -3.713 -27.062 15.234 1 48.41 84 MET A N 1
ATOM 657 C CA . MET A 1 84 ? -3.277 -25.703 14.906 1 48.41 84 MET A CA 1
ATOM 658 C C . MET A 1 84 ? -4.285 -25.016 14 1 48.41 84 MET A C 1
ATOM 660 O O . MET A 1 84 ? -4.562 -25.484 12.898 1 48.41 84 MET A O 1
ATOM 664 N N . ALA A 1 85 ? -5.461 -24.531 14.617 1 51.34 85 ALA A N 1
ATOM 665 C CA . ALA A 1 85 ? -6.398 -23.875 13.711 1 51.34 85 ALA A CA 1
ATOM 666 C C . ALA A 1 85 ? -5.902 -22.484 13.32 1 51.34 85 ALA A C 1
ATOM 668 O O . ALA A 1 85 ? -5.527 -21.688 14.18 1 51.34 85 ALA A O 1
ATOM 669 N N . ASN A 1 86 ? -5.211 -22.188 12.156 1 65.44 86 ASN A N 1
ATOM 670 C CA . ASN A 1 86 ? -4.895 -20.906 11.547 1 65.44 86 ASN A CA 1
ATOM 671 C C . ASN A 1 86 ? -6.156 -20.141 11.148 1 65.44 86 ASN A C 1
ATOM 673 O O . ASN A 1 86 ? -7.102 -20.734 10.625 1 65.44 86 ASN A O 1
ATOM 677 N N . GLU A 1 87 ? -6.262 -19.047 11.961 1 80.81 87 GLU A N 1
ATOM 678 C CA . GLU A 1 87 ? -7.414 -18.234 11.57 1 80.81 87 GLU A CA 1
ATOM 679 C C . GLU A 1 87 ? -6.98 -16.984 10.805 1 80.81 87 GLU A C 1
ATOM 681 O O . GLU A 1 87 ? -6.031 -16.312 11.195 1 80.81 87 GLU A O 1
ATOM 686 N N . VAL A 1 88 ? -7.566 -16.844 9.547 1 82.44 88 VAL A N 1
ATOM 687 C CA . VAL A 1 88 ? -7.375 -15.641 8.766 1 82.44 88 VAL A CA 1
ATOM 688 C C . VAL A 1 88 ? -8.438 -14.609 9.133 1 82.44 88 VAL A C 1
ATOM 690 O O . VAL A 1 88 ? -9.641 -14.898 9.086 1 82.44 88 VAL A O 1
ATOM 693 N N . VAL A 1 89 ? -7.973 -13.492 9.578 1 84.81 89 VAL A N 1
ATOM 694 C CA . VAL A 1 89 ? -8.875 -12.406 9.961 1 84.81 89 VAL A CA 1
ATOM 695 C C . VAL A 1 89 ? -8.852 -11.32 8.891 1 84.81 89 VAL A C 1
ATOM 697 O O . VAL A 1 89 ? -7.781 -10.891 8.453 1 84.81 89 VAL A O 1
ATOM 700 N N . ARG A 1 90 ? -10.086 -10.906 8.516 1 89.38 90 ARG A N 1
ATOM 701 C CA . ARG A 1 90 ? -10.219 -9.805 7.57 1 89.38 90 ARG A CA 1
ATOM 702 C C . ARG A 1 90 ? -10.125 -8.461 8.273 1 89.38 90 ARG A C 1
ATOM 704 O O . ARG A 1 90 ? -10.859 -8.195 9.227 1 89.38 90 ARG A O 1
ATOM 711 N N . THR A 1 91 ? -9.203 -7.652 7.863 1 88.38 91 THR A N 1
ATOM 712 C CA . THR A 1 91 ? -9.109 -6.305 8.414 1 88.38 91 THR A CA 1
ATOM 713 C C . THR A 1 91 ? -9.711 -5.285 7.445 1 88.38 91 THR A C 1
ATOM 715 O O . THR A 1 91 ? -10.062 -4.176 7.844 1 88.38 91 THR A O 1
ATOM 718 N N . GLN A 1 92 ? -9.75 -5.594 6.215 1 93.38 92 GLN A N 1
ATOM 719 C CA . GLN A 1 92 ? -10.453 -4.875 5.16 1 93.38 92 GLN A CA 1
ATOM 720 C C . GLN A 1 92 ? -10.836 -5.809 4.02 1 93.38 92 GLN A C 1
ATOM 722 O O . GLN A 1 92 ? -10.07 -6.703 3.654 1 93.38 92 GLN A O 1
ATOM 727 N N . TRP A 1 93 ? -11.992 -5.551 3.498 1 94.88 93 TRP A N 1
ATOM 728 C CA . TRP A 1 93 ? -12.438 -6.328 2.346 1 94.88 93 TRP A CA 1
ATOM 729 C C . TRP A 1 93 ? -13.07 -5.43 1.291 1 94.88 93 TRP A C 1
ATOM 731 O O . TRP A 1 93 ? -13.047 -4.203 1.416 1 94.88 93 TRP A O 1
ATOM 741 N N . LEU A 1 94 ? -13.508 -5.918 0.192 1 93.25 94 LEU A N 1
ATOM 742 C CA . LEU A 1 94 ? -13.992 -5.082 -0.899 1 93.25 94 LEU A CA 1
ATOM 743 C C . LEU A 1 94 ? -15.461 -4.715 -0.688 1 93.25 94 LEU A C 1
ATOM 745 O O . LEU A 1 94 ? -15.883 -3.611 -1.036 1 93.25 94 LEU A O 1
ATOM 749 N N . GLY A 1 95 ? -16.297 -5.598 -0.079 1 88.88 95 GLY A N 1
ATOM 750 C CA . GLY A 1 95 ? -17.703 -5.328 0.084 1 88.88 95 GLY A CA 1
ATOM 751 C C . GLY A 1 95 ? -18.438 -5.113 -1.233 1 88.88 95 GLY A C 1
ATOM 752 O O . GLY A 1 95 ? -18.359 -5.949 -2.133 1 88.88 95 GLY A O 1
ATOM 753 N N . PRO A 1 96 ? -19.078 -3.947 -1.359 1 86.5 96 PRO A N 1
ATOM 754 C CA . PRO A 1 96 ? -19.797 -3.641 -2.604 1 86.5 96 PRO A CA 1
ATOM 755 C C . PRO A 1 96 ? -18.844 -3.459 -3.791 1 86.5 96 PRO A C 1
ATOM 757 O O . PRO A 1 96 ? -19.266 -3.641 -4.941 1 86.5 96 PRO A O 1
ATOM 760 N N . GLU A 1 97 ? -17.656 -3.191 -3.5 1 89.88 97 GLU A N 1
ATOM 761 C CA . GLU A 1 97 ? -16.672 -2.955 -4.551 1 89.88 97 GLU A CA 1
ATOM 762 C C . GLU A 1 97 ? -16.312 -4.25 -5.27 1 89.88 97 GLU A C 1
ATOM 764 O O . GLU A 1 97 ? -15.664 -4.227 -6.32 1 89.88 97 GLU A O 1
ATOM 769 N N . THR A 1 98 ? -16.797 -5.336 -4.75 1 93.56 98 THR A N 1
ATOM 770 C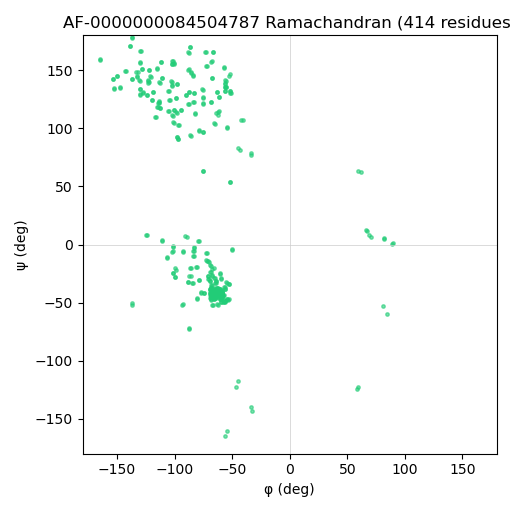 CA . THR A 1 98 ? -16.578 -6.609 -5.422 1 93.56 98 THR A CA 1
ATOM 771 C C . THR A 1 98 ? -17.062 -6.543 -6.871 1 93.56 98 THR A C 1
ATOM 773 O O . THR A 1 98 ? -16.484 -7.176 -7.754 1 93.56 98 THR A O 1
ATOM 776 N N . LYS A 1 99 ? -18.094 -5.781 -7.098 1 94.25 99 LYS A N 1
ATOM 777 C CA . LYS A 1 99 ? -18.672 -5.66 -8.43 1 94.25 99 LYS A CA 1
ATOM 778 C C . LYS A 1 99 ? -17.656 -5.109 -9.43 1 94.25 99 LYS A C 1
ATOM 780 O O . LYS A 1 99 ? -17.766 -5.344 -10.633 1 94.25 99 LYS A O 1
ATOM 785 N N . THR A 1 100 ? -16.672 -4.383 -8.945 1 94.31 100 THR A N 1
ATOM 786 C CA . THR A 1 100 ? -15.672 -3.777 -9.812 1 94.31 100 THR A CA 1
ATOM 787 C C . THR A 1 100 ? -14.734 -4.84 -10.375 1 94.31 100 THR A C 1
ATOM 789 O O . THR A 1 100 ? -13.992 -4.578 -11.328 1 94.31 100 THR A O 1
ATOM 792 N N . LEU A 1 101 ? -14.758 -6.035 -9.82 1 97.75 101 LEU A N 1
ATOM 793 C CA . LEU A 1 101 ? -13.898 -7.117 -10.281 1 97.75 101 LEU A CA 1
ATOM 794 C C . LEU A 1 101 ? -14.484 -7.793 -11.516 1 97.75 101 LEU A C 1
ATOM 796 O O . LEU A 1 101 ? -13.789 -8.516 -12.227 1 97.75 101 LEU A O 1
ATOM 800 N N . LEU A 1 102 ? -15.797 -7.625 -11.766 1 97.94 102 LEU A N 1
ATOM 801 C CA . LEU A 1 102 ? -16.484 -8.352 -12.828 1 97.94 102 LEU A CA 1
ATOM 802 C C . LEU A 1 102 ? -15.891 -8.008 -14.195 1 97.94 102 LEU A C 1
ATOM 804 O O . LEU A 1 102 ? -15.711 -6.828 -14.516 1 97.94 102 LEU A O 1
ATOM 808 N N . GLY A 1 103 ? -15.523 -9.023 -14.898 1 97.75 103 GLY A N 1
ATOM 809 C CA . GLY A 1 103 ? -15.023 -8.875 -16.25 1 97.75 103 GLY A CA 1
ATOM 810 C C . GLY A 1 103 ? -13.555 -8.5 -16.312 1 97.75 103 GLY A C 1
ATOM 811 O O . GLY A 1 103 ? -13.008 -8.25 -17.391 1 97.75 103 GLY A O 1
ATOM 812 N N . ARG A 1 104 ? -12.914 -8.461 -15.18 1 97.94 104 ARG A N 1
ATOM 813 C CA . ARG A 1 104 ? -11.523 -8.008 -15.117 1 97.94 104 ARG A CA 1
ATOM 814 C C . ARG A 1 104 ? -10.562 -9.188 -15.023 1 97.94 104 ARG A C 1
ATOM 816 O O . ARG A 1 104 ? -10.969 -10.297 -14.688 1 97.94 104 ARG A O 1
ATOM 823 N N . LYS A 1 105 ? -9.359 -8.953 -15.406 1 98.56 105 LYS A N 1
ATOM 824 C CA . LYS A 1 105 ? -8.242 -9.836 -15.094 1 98.56 105 LYS A CA 1
ATOM 825 C C . LYS A 1 105 ? -7.473 -9.336 -13.875 1 98.56 105 LYS A C 1
ATOM 827 O O . LYS A 1 105 ? -6.652 -8.43 -13.977 1 98.56 105 LYS A O 1
ATOM 832 N N . VAL A 1 106 ? -7.723 -9.977 -12.773 1 98.75 106 VAL A N 1
ATOM 833 C CA . VAL A 1 106 ? -7.293 -9.484 -11.469 1 98.75 106 VAL A CA 1
ATOM 834 C C . VAL A 1 106 ? -6.008 -10.203 -11.047 1 98.75 106 VAL A C 1
ATOM 836 O O . VAL A 1 106 ? -5.926 -11.43 -11.117 1 98.75 106 VAL A O 1
ATOM 839 N N . LEU A 1 107 ? -5.023 -9.445 -10.727 1 98.94 107 LEU A N 1
ATOM 840 C CA . LEU A 1 107 ? -3.807 -10.008 -10.148 1 98.94 107 LEU A CA 1
ATOM 841 C C . LEU A 1 107 ? -3.732 -9.711 -8.656 1 98.94 107 LEU A C 1
ATOM 843 O O . LEU A 1 107 ? -3.668 -8.547 -8.25 1 98.94 107 LEU A O 1
ATOM 847 N N . ILE A 1 108 ? -3.783 -10.727 -7.836 1 98.88 108 ILE A N 1
ATOM 848 C CA . ILE A 1 108 ? -3.635 -10.617 -6.391 1 98.88 108 ILE A CA 1
ATOM 849 C C . ILE A 1 108 ? -2.152 -10.578 -6.027 1 98.88 108 ILE A C 1
ATOM 851 O O . ILE A 1 108 ? -1.374 -11.422 -6.477 1 98.88 108 ILE A O 1
ATOM 855 N N . VAL A 1 109 ? -1.737 -9.602 -5.207 1 98.88 109 VAL A N 1
ATOM 856 C CA . VAL A 1 109 ? -0.319 -9.336 -4.996 1 98.88 109 VAL A CA 1
ATOM 857 C C . VAL A 1 109 ? 0.007 -9.422 -3.506 1 98.88 109 VAL A C 1
ATOM 859 O O . VAL A 1 109 ? -0.686 -8.828 -2.676 1 98.88 109 VAL A O 1
ATOM 862 N N . ASP A 1 110 ? 0.988 -10.172 -3.127 1 98.31 110 ASP A N 1
ATOM 863 C CA . ASP A 1 110 ? 1.55 -10.258 -1.783 1 98.31 110 ASP A CA 1
ATOM 864 C C . ASP A 1 110 ? 3.074 -10.328 -1.828 1 98.31 110 ASP A C 1
ATOM 866 O O . ASP A 1 110 ? 3.67 -10.344 -2.908 1 98.31 110 ASP A O 1
ATOM 870 N N . GLU A 1 111 ? 3.736 -10.219 -0.662 1 98.19 111 GLU A N 1
ATOM 871 C CA . GLU A 1 111 ? 5.195 -10.18 -0.691 1 98.19 111 GLU A CA 1
ATOM 872 C C . GLU A 1 111 ? 5.789 -11.578 -0.638 1 98.19 111 GLU A C 1
ATOM 874 O O . GLU A 1 111 ? 6.879 -11.82 -1.157 1 98.19 111 GLU A O 1
ATOM 879 N N . VAL A 1 112 ? 5.078 -12.523 0.07 1 98 112 VAL A N 1
ATOM 880 C CA . VAL A 1 112 ? 5.719 -13.82 0.254 1 98 112 VAL A CA 1
ATOM 881 C C . VAL A 1 112 ? 4.656 -14.914 0.282 1 98 112 VAL A C 1
ATOM 883 O O . VAL A 1 112 ? 3.586 -14.742 0.864 1 98 112 VAL A O 1
ATOM 886 N N . ASP A 1 113 ? 4.875 -16.016 -0.412 1 97.88 113 ASP A N 1
ATOM 887 C CA . ASP A 1 113 ? 4.141 -17.266 -0.295 1 97.88 113 ASP A CA 1
ATOM 888 C C . ASP A 1 113 ? 4.879 -18.25 0.609 1 97.88 113 ASP A C 1
ATOM 890 O O . ASP A 1 113 ? 5.738 -19.016 0.146 1 97.88 113 ASP A O 1
ATOM 894 N N . ASP A 1 114 ? 4.543 -18.172 1.877 1 96.12 114 ASP A N 1
ATOM 895 C CA . ASP A 1 114 ? 5.16 -19.062 2.857 1 96.12 114 ASP A CA 1
ATOM 896 C C . ASP A 1 114 ? 4.398 -20.375 2.961 1 96.12 114 ASP A C 1
ATOM 898 O O . ASP A 1 114 ? 4.754 -21.359 2.309 1 96.12 114 ASP A O 1
ATOM 902 N N . SER A 1 115 ? 3.223 -20.375 3.543 1 95.44 115 SER A N 1
ATOM 903 C CA . SER A 1 115 ? 2.412 -21.578 3.656 1 95.44 115 SER A CA 1
ATOM 904 C C . SER A 1 115 ? 1.29 -21.594 2.625 1 95.44 115 SER A C 1
ATOM 906 O O . SER A 1 115 ? 0.561 -22.578 2.504 1 95.44 115 SER A O 1
ATOM 908 N N . ARG A 1 116 ? 1.116 -20.531 1.895 1 96.62 116 ARG A N 1
ATOM 909 C CA . ARG A 1 116 ? 0.119 -20.375 0.841 1 96.62 116 ARG A CA 1
ATOM 910 C C . ARG A 1 116 ? -1.287 -20.281 1.426 1 96.62 116 ARG A C 1
ATOM 912 O O . ARG A 1 116 ? -2.273 -20.312 0.688 1 96.62 116 ARG A O 1
ATOM 919 N N . THR A 1 117 ? -1.433 -20.219 2.73 1 94.88 117 THR A N 1
ATOM 920 C CA . THR A 1 117 ? -2.73 -20.172 3.393 1 94.88 117 THR A CA 1
ATOM 921 C C . THR A 1 117 ? -3.432 -18.844 3.115 1 94.88 117 THR A C 1
ATOM 923 O O . THR A 1 117 ? -4.625 -18.812 2.814 1 94.88 117 THR A O 1
ATOM 926 N N . THR A 1 118 ? -2.67 -17.734 3.197 1 95.44 118 THR A N 1
ATOM 927 C CA . THR A 1 118 ? -3.24 -16.406 2.967 1 95.44 118 THR A CA 1
ATOM 928 C C . THR A 1 118 ? -3.723 -16.266 1.525 1 95.44 118 THR A C 1
ATOM 930 O O . THR A 1 118 ? -4.828 -15.781 1.278 1 95.44 118 THR A O 1
ATOM 933 N N . LEU A 1 119 ? -2.951 -16.75 0.586 1 97.25 119 LEU A N 1
ATOM 934 C CA . LEU A 1 119 ? -3.303 -16.688 -0.827 1 97.25 119 LEU A CA 1
ATOM 935 C C . LEU A 1 119 ? -4.551 -17.516 -1.119 1 97.25 119 LEU A C 1
ATOM 937 O O . LEU A 1 119 ? -5.445 -17.062 -1.841 1 97.25 119 LEU A O 1
ATOM 941 N N . GLU A 1 120 ? -4.566 -18.688 -0.571 1 97.44 120 GLU A N 1
ATOM 942 C CA . GLU A 1 120 ? -5.734 -19.547 -0.75 1 97.44 120 GLU A CA 1
ATOM 943 C C . GLU A 1 120 ? -7.004 -18.859 -0.255 1 97.44 120 GLU A C 1
ATOM 945 O O . GLU A 1 120 ? -8.023 -18.859 -0.951 1 97.44 120 GLU A O 1
ATOM 950 N N . TYR A 1 121 ? -6.883 -18.344 0.945 1 96.25 121 TYR A N 1
ATOM 951 C CA . TYR A 1 121 ? -8.031 -17.656 1.527 1 96.25 121 TYR A CA 1
ATOM 952 C C . TYR A 1 121 ? -8.5 -16.516 0.625 1 96.25 121 TYR A C 1
ATOM 954 O O . TYR A 1 121 ? -9.688 -16.391 0.344 1 96.25 121 TYR A O 1
ATOM 962 N N . ALA A 1 122 ? -7.59 -15.695 0.172 1 97.56 122 ALA A N 1
ATOM 963 C CA . ALA A 1 122 ? -7.918 -14.531 -0.654 1 97.56 122 ALA A CA 1
ATOM 964 C C . ALA A 1 122 ? -8.617 -14.961 -1.942 1 97.56 122 ALA A C 1
ATOM 966 O O . ALA A 1 122 ? -9.688 -14.445 -2.273 1 97.56 122 ALA A O 1
ATOM 967 N N . VAL A 1 123 ? -8.047 -15.93 -2.646 1 98.38 123 VAL A N 1
ATOM 968 C CA . VAL A 1 123 ? -8.578 -16.375 -3.928 1 98.38 123 VAL A CA 1
ATOM 969 C C . VAL A 1 123 ? -9.961 -17 -3.721 1 98.38 123 VAL A C 1
ATOM 971 O O . VAL A 1 123 ? -10.922 -16.625 -4.406 1 98.38 123 VAL A O 1
ATOM 974 N N . ARG A 1 124 ? -10.047 -17.844 -2.73 1 97.5 124 ARG A N 1
ATOM 975 C CA . ARG A 1 124 ? -11.297 -18.547 -2.463 1 97.5 124 ARG A CA 1
ATOM 976 C C . ARG A 1 124 ? -12.414 -17.562 -2.113 1 97.5 124 ARG A C 1
ATOM 978 O O . ARG A 1 124 ? -13.508 -17.641 -2.676 1 97.5 124 ARG A O 1
ATOM 985 N N . GLU A 1 125 ? -12.148 -16.703 -1.174 1 96.88 125 GLU A N 1
ATOM 986 C CA . GLU A 1 125 ? -13.18 -15.789 -0.699 1 96.88 125 GLU A CA 1
ATOM 987 C C . GLU A 1 125 ? -13.555 -14.773 -1.774 1 96.88 125 GLU A C 1
ATOM 989 O O . GLU A 1 125 ? -14.719 -14.398 -1.9 1 96.88 125 GLU A O 1
ATOM 994 N N . LEU A 1 126 ? -12.602 -14.289 -2.572 1 97.88 126 LEU A N 1
ATOM 995 C CA . LEU A 1 126 ? -12.906 -13.375 -3.666 1 97.88 126 LEU A CA 1
ATOM 996 C C . LEU A 1 126 ? -13.758 -14.062 -4.73 1 97.88 126 LEU A C 1
ATOM 998 O O . LEU A 1 126 ? -14.695 -13.461 -5.266 1 97.88 126 LEU A O 1
ATOM 1002 N N . GLN A 1 127 ? -13.406 -15.305 -5.039 1 97.88 127 GLN A N 1
ATOM 1003 C CA . GLN A 1 127 ? -14.195 -16.062 -6.008 1 97.88 127 GLN A CA 1
ATOM 1004 C C . GLN A 1 127 ? -15.633 -16.25 -5.523 1 97.88 127 GLN A C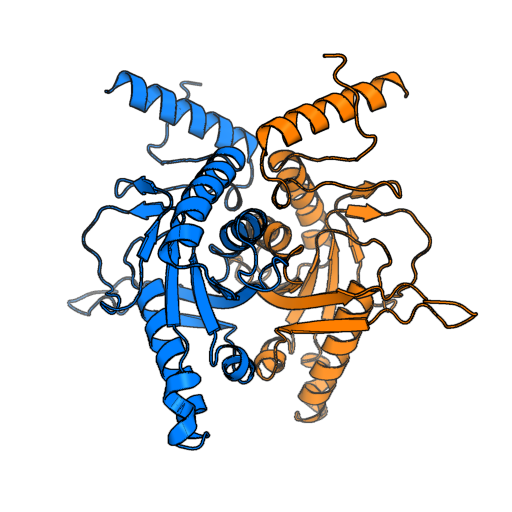 1
ATOM 1006 O O . GLN A 1 127 ? -16.578 -16.125 -6.309 1 97.88 127 GLN A O 1
ATOM 1011 N N . LYS A 1 128 ? -15.75 -16.531 -4.254 1 97.44 128 LYS A N 1
ATOM 1012 C CA . LYS A 1 128 ? -17.078 -16.672 -3.668 1 97.44 128 LYS A CA 1
ATOM 1013 C C . LYS A 1 128 ? -17.875 -15.383 -3.791 1 97.44 128 LYS A C 1
ATOM 1015 O O . LYS A 1 128 ? -19.047 -15.398 -4.172 1 97.44 128 LYS A O 1
ATOM 1020 N N . ASP A 1 129 ? -17.281 -14.281 -3.459 1 97.12 129 ASP A N 1
ATOM 1021 C CA . ASP A 1 129 ? -17.953 -12.984 -3.523 1 97.12 129 ASP A CA 1
ATOM 1022 C C . ASP A 1 129 ? -18.344 -12.641 -4.957 1 97.12 129 ASP A C 1
ATOM 1024 O O . ASP A 1 129 ? -19.438 -12.109 -5.191 1 97.12 129 ASP A O 1
ATOM 1028 N N . VAL A 1 130 ? -17.484 -12.922 -5.871 1 97.62 130 VAL A N 1
ATOM 1029 C CA . VAL A 1 130 ? -17.734 -12.656 -7.285 1 97.62 130 VAL A CA 1
ATOM 1030 C C . VAL A 1 130 ? -18.922 -13.484 -7.758 1 97.62 130 VAL A C 1
ATOM 1032 O O . VAL A 1 130 ? -19.75 -13.008 -8.539 1 97.62 130 VAL A O 1
ATOM 1035 N N . GLU A 1 131 ? -18.969 -14.719 -7.328 1 97.56 131 GLU A N 1
ATOM 1036 C CA . GLU A 1 131 ? -20.094 -15.578 -7.719 1 97.56 131 GLU A CA 1
ATOM 1037 C C . GLU A 1 131 ? -21.422 -14.992 -7.27 1 97.56 131 GLU A C 1
ATOM 1039 O O . GLU A 1 131 ? -22.406 -15.023 -8.008 1 97.56 131 GLU A O 1
ATOM 1044 N N . LYS A 1 132 ? -21.438 -14.477 -6.074 1 97.31 132 LYS A N 1
ATOM 1045 C CA . LYS A 1 132 ? -22.641 -13.828 -5.578 1 97.31 132 LYS A CA 1
ATOM 1046 C C . LYS A 1 132 ? -23.047 -12.656 -6.48 1 97.31 132 LYS A C 1
ATOM 1048 O O . LYS A 1 132 ? -24.234 -12.461 -6.754 1 97.31 132 LYS A O 1
ATOM 1053 N N . GLU A 1 133 ? -22.078 -11.906 -6.922 1 97.12 133 GLU A N 1
ATOM 1054 C CA . GLU A 1 133 ? -22.344 -10.789 -7.824 1 97.12 133 GLU A CA 1
ATOM 1055 C C . GLU A 1 133 ? -22.844 -11.273 -9.18 1 97.12 133 GLU A C 1
ATOM 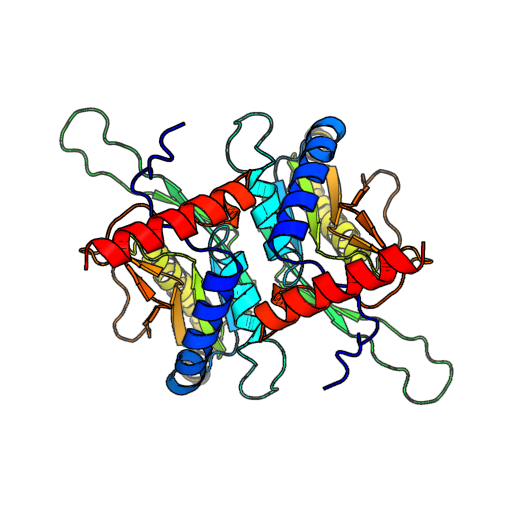1057 O O . GLU A 1 133 ? -23.734 -10.672 -9.766 1 97.12 133 GLU A O 1
ATOM 1062 N N . LEU A 1 134 ? -22.266 -12.352 -9.672 1 97.69 134 LEU A N 1
ATOM 1063 C CA . LEU A 1 134 ? -22.625 -12.906 -10.969 1 97.69 134 LEU A CA 1
ATOM 1064 C C . LEU A 1 134 ? -24.078 -13.398 -10.953 1 97.69 134 LEU A C 1
ATOM 1066 O O . LEU A 1 134 ? -24.781 -13.273 -11.953 1 97.69 134 LEU A O 1
ATOM 1070 N N . LEU A 1 135 ? -24.484 -13.875 -9.828 1 97.5 135 LEU A N 1
ATOM 1071 C CA . LEU A 1 135 ? -25.828 -14.422 -9.703 1 97.5 135 LEU A CA 1
ATOM 1072 C C . LEU A 1 135 ? -26.875 -13.32 -9.812 1 97.5 135 LEU A C 1
ATOM 1074 O O . LEU A 1 135 ? -28.047 -13.602 -10.055 1 97.5 135 LEU A O 1
ATOM 1078 N N . LEU A 1 136 ? -26.5 -12.094 -9.625 1 96.75 136 LEU A N 1
ATOM 1079 C CA . LEU A 1 136 ? -27.422 -10.953 -9.727 1 96.75 136 LEU A CA 1
ATOM 1080 C C . LEU A 1 136 ? -27.578 -10.516 -11.18 1 96.75 136 LEU A C 1
ATOM 1082 O O . LEU A 1 136 ? -28.438 -9.688 -11.492 1 96.75 136 LEU A O 1
ATOM 1086 N N . LEU A 1 137 ? -26.812 -11.117 -12.094 1 96.81 137 LEU A N 1
ATOM 1087 C CA . LEU A 1 137 ? -26.844 -10.773 -13.508 1 96.81 137 LEU A CA 1
ATOM 1088 C C . LEU A 1 137 ? -27.641 -11.805 -14.297 1 96.81 137 LEU A C 1
ATOM 1090 O O . LEU A 1 137 ? -27.781 -12.953 -13.867 1 96.81 137 LEU A O 1
ATOM 1094 N N . PRO A 1 138 ? -28.188 -11.375 -15.477 1 97.5 138 PRO A N 1
ATOM 1095 C CA . PRO A 1 138 ? -28.766 -12.375 -16.375 1 97.5 138 PRO A CA 1
ATOM 1096 C C . PRO A 1 138 ? -27.781 -13.477 -16.75 1 97.5 138 PRO A C 1
ATOM 1098 O O . PRO A 1 138 ? -26.594 -13.203 -16.938 1 97.5 138 PRO A O 1
ATOM 1101 N N . GLU A 1 139 ? -28.266 -14.656 -16.812 1 96.81 139 GLU A N 1
ATOM 1102 C CA . GLU A 1 139 ? -27.422 -15.828 -17.062 1 96.81 139 GLU A CA 1
ATOM 1103 C C . GLU A 1 139 ? -26.578 -15.633 -18.312 1 96.81 139 GLU A C 1
ATOM 1105 O O . GLU A 1 139 ? -25.406 -16.031 -18.344 1 96.81 139 GLU A O 1
ATOM 1110 N N . SER A 1 140 ? -27.047 -14.977 -19.297 1 97 140 SER A N 1
ATOM 1111 C CA . SER A 1 140 ? -26.406 -14.82 -20.594 1 97 140 SER A CA 1
ATOM 1112 C C . SER A 1 140 ? -25.172 -13.914 -20.484 1 97 140 SER A C 1
ATOM 1114 O O . SER A 1 140 ? -24.312 -13.93 -21.359 1 97 140 SER A O 1
ATOM 1116 N N . GLU A 1 141 ? -25.078 -13.195 -19.359 1 97.31 141 GLU A N 1
ATOM 1117 C CA . GLU A 1 141 ? -24 -12.211 -19.234 1 97.31 141 GLU A CA 1
ATOM 1118 C C . GLU A 1 141 ? -22.922 -12.703 -18.266 1 97.31 141 GLU A C 1
ATOM 1120 O O . GLU A 1 141 ? -21.828 -12.141 -18.234 1 97.31 141 GLU A O 1
ATOM 1125 N N . ARG A 1 142 ? -23.156 -13.727 -17.562 1 97.38 142 ARG A N 1
ATOM 1126 C CA . ARG A 1 142 ? -22.344 -14.125 -16.422 1 97.38 142 ARG A CA 1
ATOM 1127 C C . ARG A 1 142 ? -20.969 -14.586 -16.875 1 97.38 142 ARG A C 1
ATOM 1129 O O . ARG A 1 142 ? -19.953 -14.211 -16.281 1 97.38 142 ARG A O 1
ATOM 1136 N N . ASP A 1 143 ? -20.891 -15.367 -17.875 1 96.56 143 ASP A N 1
ATOM 1137 C CA . ASP A 1 143 ? -19.609 -15.906 -18.344 1 96.56 143 ASP A CA 1
ATOM 1138 C C . ASP A 1 143 ? -18.688 -14.789 -18.797 1 96.56 143 ASP A C 1
ATOM 1140 O O . ASP A 1 143 ? -17.5 -14.781 -18.453 1 96.56 143 ASP A O 1
ATOM 1144 N N . ALA A 1 144 ? -19.234 -13.867 -19.5 1 96.56 144 ALA A N 1
ATOM 1145 C CA . ALA A 1 144 ? -18.438 -12.75 -20.016 1 96.56 144 ALA A CA 1
ATOM 1146 C C . ALA A 1 144 ? -17.969 -11.844 -18.891 1 96.56 144 ALA A C 1
ATOM 1148 O O . ALA A 1 144 ? -16.922 -11.195 -19 1 96.56 144 ALA A O 1
ATOM 1149 N N . LYS A 1 145 ? -18.672 -11.867 -17.781 1 97.94 145 LYS A N 1
ATOM 1150 C CA . LYS A 1 145 ? -18.375 -10.953 -16.688 1 97.94 145 LYS A CA 1
ATOM 1151 C C . LYS A 1 145 ? -17.594 -11.648 -15.578 1 97.94 145 LYS A C 1
ATOM 1153 O O . LYS A 1 145 ? -17.203 -11.023 -14.586 1 97.94 145 LYS A O 1
ATOM 1158 N N . ARG A 1 146 ? -17.344 -12.891 -15.734 1 97.94 146 ARG A N 1
ATOM 1159 C CA . ARG A 1 146 ? -16.562 -13.625 -14.75 1 97.94 146 ARG A CA 1
ATOM 1160 C C . ARG A 1 146 ? -15.117 -13.164 -14.75 1 97.94 146 ARG A C 1
ATOM 1162 O O . ARG A 1 146 ? -14.438 -13.227 -15.773 1 97.94 146 ARG A O 1
ATOM 1169 N N . PRO A 1 147 ? -14.656 -12.719 -13.617 1 98.31 147 PRO A N 1
ATOM 1170 C CA . PRO A 1 147 ? -13.25 -12.289 -13.578 1 98.31 147 PRO A CA 1
ATOM 1171 C C . PRO A 1 147 ? -12.281 -13.469 -13.633 1 98.31 147 PRO A C 1
ATOM 1173 O O . PRO A 1 147 ? -12.648 -14.594 -13.312 1 98.31 147 PRO A O 1
ATOM 1176 N N . LYS A 1 148 ? -11.156 -13.211 -14.109 1 98.25 148 LYS A N 1
ATOM 1177 C CA . LYS A 1 148 ? -10.023 -14.125 -14 1 98.25 148 LYS A CA 1
ATOM 1178 C C . LYS A 1 148 ? -9.055 -13.68 -12.906 1 98.25 148 LYS A C 1
ATOM 1180 O O . LYS A 1 148 ? -8.742 -12.492 -12.789 1 98.25 148 LYS A O 1
ATOM 1185 N N . PHE A 1 149 ? -8.609 -14.664 -12.148 1 98.75 149 PHE A N 1
ATOM 1186 C CA . PHE A 1 149 ? -7.703 -14.336 -11.047 1 98.75 149 PHE A CA 1
ATOM 1187 C C . PHE A 1 149 ? -6.316 -14.914 -11.305 1 98.75 149 PHE A C 1
ATOM 1189 O O . PHE A 1 149 ? -6.191 -16.016 -11.844 1 98.75 149 PHE A O 1
ATOM 1196 N N . GLY A 1 150 ? -5.297 -14.211 -11.008 1 98.88 150 GLY A N 1
ATOM 1197 C CA . GLY A 1 150 ? -3.914 -14.633 -10.875 1 98.88 150 GLY A CA 1
ATOM 1198 C C . GLY A 1 150 ? -3.268 -14.172 -9.586 1 98.88 150 GLY A C 1
ATOM 1199 O O . GLY A 1 150 ? -3.844 -13.375 -8.852 1 98.88 150 GLY A O 1
ATOM 1200 N N . VAL A 1 151 ? -2.152 -14.734 -9.289 1 98.94 151 VAL A N 1
ATOM 1201 C CA . VAL A 1 151 ? -1.463 -14.352 -8.062 1 98.94 151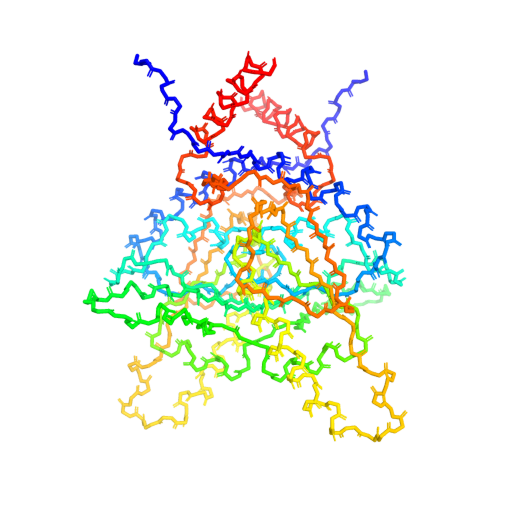 VAL A CA 1
ATOM 1202 C C . VAL A 1 151 ? 0 -14.039 -8.367 1 98.94 151 VAL A C 1
ATOM 1204 O O . VAL A 1 151 ? 0.628 -14.719 -9.188 1 98.94 151 VAL A O 1
ATOM 1207 N N . PHE A 1 152 ? 0.495 -13.031 -7.715 1 98.94 152 PHE A N 1
ATOM 1208 C CA . PHE A 1 152 ? 1.915 -12.695 -7.742 1 98.94 152 PHE A CA 1
ATOM 1209 C C . PHE A 1 152 ? 2.455 -12.508 -6.332 1 98.94 152 PHE A C 1
ATOM 1211 O O . PHE A 1 152 ? 1.839 -11.82 -5.512 1 98.94 152 PHE A O 1
ATOM 1218 N N . VAL A 1 153 ? 3.602 -13.102 -6.07 1 98.94 153 VAL A N 1
ATOM 1219 C CA . VAL A 1 153 ? 4.352 -12.836 -4.844 1 98.94 153 VAL A CA 1
ATOM 1220 C C . VAL A 1 153 ? 5.793 -12.477 -5.191 1 98.94 153 VAL A C 1
ATOM 1222 O O . VAL A 1 153 ? 6.324 -12.922 -6.211 1 98.94 153 VAL A O 1
ATOM 1225 N N . VAL A 1 154 ? 6.418 -11.68 -4.355 1 98.81 154 VAL A N 1
ATOM 1226 C CA . VAL A 1 154 ? 7.816 -11.344 -4.582 1 98.81 154 VAL A CA 1
ATOM 1227 C C . VAL A 1 154 ? 8.688 -12.578 -4.379 1 98.81 154 VAL A C 1
ATOM 1229 O O . VAL A 1 154 ? 9.547 -12.883 -5.207 1 98.81 154 VAL A O 1
ATOM 1232 N N . HIS A 1 155 ? 8.438 -13.281 -3.27 1 98.81 155 HIS A N 1
ATOM 1233 C CA . HIS A 1 155 ? 9.242 -14.453 -2.961 1 98.81 155 HIS A CA 1
ATOM 1234 C C . HIS A 1 155 ? 8.367 -15.672 -2.693 1 98.81 155 HIS A C 1
ATOM 1236 O O . HIS A 1 155 ? 7.398 -15.586 -1.937 1 98.81 155 HIS A O 1
ATOM 1242 N N . ASN A 1 156 ? 8.641 -16.75 -3.287 1 98.75 156 ASN A N 1
ATOM 1243 C CA . ASN A 1 156 ? 8.062 -18.062 -3.012 1 98.75 156 ASN A CA 1
ATOM 1244 C C . ASN A 1 156 ? 9 -18.922 -2.18 1 98.75 156 ASN A C 1
ATOM 1246 O O . ASN A 1 156 ? 10.109 -19.234 -2.611 1 98.75 156 ASN A O 1
ATOM 1250 N N . LYS A 1 157 ? 8.578 -19.266 -0.965 1 98.31 157 LYS A N 1
ATOM 1251 C CA . LYS A 1 157 ? 9.383 -20.188 -0.173 1 98.31 157 LYS A CA 1
ATOM 1252 C C . LYS A 1 157 ? 9.227 -21.625 -0.682 1 98.31 157 LYS A C 1
ATOM 1254 O O . LYS A 1 157 ? 8.109 -22.109 -0.83 1 98.31 157 LYS A O 1
ATOM 1259 N N . LEU A 1 158 ? 10.391 -22.219 -0.959 1 98.19 158 LEU A N 1
ATOM 1260 C CA . LEU A 1 158 ? 10.383 -23.609 -1.403 1 98.19 158 LEU A CA 1
ATOM 1261 C C . LEU A 1 158 ? 10.195 -24.562 -0.223 1 98.19 158 LEU A C 1
ATOM 1263 O O . LEU A 1 158 ? 11.164 -24.938 0.43 1 98.19 158 LEU A O 1
ATOM 1267 N N . LYS A 1 159 ? 8.984 -24.969 -0.04 1 97.81 159 LYS A N 1
ATOM 1268 C CA . LYS A 1 159 ? 8.555 -25.891 1.015 1 97.81 159 LYS A CA 1
ATOM 1269 C C . LYS A 1 159 ? 7.168 -26.453 0.723 1 97.81 159 LYS A C 1
ATOM 1271 O O . LYS A 1 159 ? 6.445 -25.922 -0.121 1 97.81 159 LYS A O 1
ATOM 1276 N N . PRO A 1 160 ? 6.852 -27.594 1.355 1 97.38 160 PRO A N 1
ATOM 1277 C CA . PRO A 1 160 ? 5.457 -28.016 1.236 1 97.38 160 PRO A CA 1
ATOM 1278 C C . PRO A 1 160 ? 4.469 -26.953 1.696 1 97.38 160 PRO A C 1
ATOM 1280 O O . PRO A 1 160 ? 4.68 -26.312 2.73 1 97.38 160 PRO A O 1
ATOM 1283 N N . LYS A 1 161 ? 3.418 -26.766 0.903 1 97.06 161 LYS A N 1
ATOM 1284 C CA . LYS A 1 161 ? 2.43 -25.734 1.189 1 97.06 161 LYS A CA 1
ATOM 1285 C C . LYS A 1 161 ? 1.218 -26.312 1.911 1 97.06 161 LYS A C 1
ATOM 1287 O O . LYS A 1 161 ? 0.732 -27.391 1.554 1 97.06 161 LYS A O 1
ATOM 1292 N N . ARG A 1 162 ? 0.794 -25.547 2.877 1 94.56 162 ARG A N 1
ATOM 1293 C CA . ARG A 1 162 ? -0.436 -25.906 3.574 1 94.56 162 ARG A CA 1
ATOM 1294 C C . ARG A 1 162 ? -1.663 -25.562 2.74 1 94.56 162 ARG A C 1
ATOM 1296 O O . ARG A 1 162 ? -2.631 -26.328 2.697 1 94.56 162 ARG A O 1
ATOM 1303 N N . GLY A 1 163 ? -1.566 -24.406 2.115 1 95.56 163 GLY A N 1
ATOM 1304 C CA . GLY A 1 163 ? -2.668 -23.969 1.27 1 95.56 163 GLY A CA 1
ATOM 1305 C C . GLY A 1 163 ? -2.555 -24.469 -0.158 1 95.56 163 GLY A C 1
ATOM 1306 O O . GLY A 1 163 ? -1.49 -24.922 -0.579 1 95.56 163 GLY A O 1
ATOM 1307 N N . THR A 1 164 ? -3.666 -24.344 -0.854 1 97.56 164 THR A N 1
ATOM 1308 C CA . THR A 1 164 ? -3.701 -24.734 -2.262 1 97.56 164 THR A CA 1
ATOM 1309 C C . THR A 1 164 ? -4.379 -23.641 -3.1 1 97.56 164 THR A C 1
ATOM 1311 O O . THR A 1 164 ? -5.234 -22.906 -2.6 1 97.56 164 THR A O 1
ATOM 1314 N N . LEU A 1 165 ? -3.953 -23.516 -4.297 1 98.19 165 LEU A N 1
ATOM 1315 C CA . LEU A 1 165 ? -4.59 -22.641 -5.266 1 98.19 165 LEU A CA 1
ATOM 1316 C C . LEU A 1 165 ? -5.277 -23.438 -6.367 1 98.19 165 LEU A C 1
ATOM 1318 O O . LEU A 1 165 ? -4.773 -24.484 -6.781 1 98.19 165 LEU A O 1
ATOM 1322 N N . PRO A 1 166 ? -6.418 -22.938 -6.82 1 97.38 166 PRO A N 1
ATOM 1323 C CA . PRO A 1 166 ? -7.043 -23.625 -7.957 1 97.38 166 PRO A CA 1
ATOM 1324 C C . PRO A 1 166 ? -6.125 -23.719 -9.172 1 97.38 166 PRO A C 1
ATOM 1326 O O . PRO A 1 166 ? -5.32 -22.812 -9.414 1 97.38 166 PRO A O 1
ATOM 1329 N N . ALA A 1 167 ? -6.301 -24.719 -9.992 1 96.12 167 ALA A N 1
ATOM 1330 C CA . ALA A 1 167 ? -5.426 -25 -11.125 1 96.12 167 ALA A CA 1
ATOM 1331 C C . ALA A 1 167 ? -5.535 -23.906 -12.195 1 96.12 167 ALA A C 1
ATOM 1333 O O . ALA A 1 167 ? -4.586 -23.672 -12.945 1 96.12 167 ALA A O 1
ATOM 1334 N N . ASP A 1 168 ? -6.609 -23.281 -12.25 1 95.81 168 ASP A N 1
ATOM 1335 C CA . ASP A 1 168 ? -6.848 -22.297 -13.312 1 95.81 168 ASP A CA 1
ATOM 1336 C C . ASP A 1 168 ? -6.375 -20.906 -12.891 1 95.81 168 ASP A C 1
ATOM 1338 O O . ASP A 1 168 ? -6.582 -19.938 -13.609 1 95.81 168 ASP A O 1
ATOM 1342 N N . VAL A 1 169 ? -5.703 -20.781 -11.719 1 98.38 169 VAL A N 1
ATOM 1343 C CA . VAL A 1 169 ? -5.172 -19.5 -11.234 1 98.38 169 VAL A CA 1
ATOM 1344 C C . VAL A 1 169 ? -3.674 -19.438 -11.516 1 98.38 169 VAL A C 1
ATOM 1346 O O . VAL A 1 169 ? -2.879 -20.109 -10.859 1 98.38 169 VAL A O 1
ATOM 1349 N N . PRO A 1 170 ? -3.297 -18.641 -12.516 1 98.69 170 PRO A N 1
ATOM 1350 C CA . PRO A 1 170 ? -1.867 -18.453 -12.781 1 98.69 170 PRO A CA 1
ATOM 1351 C C . PRO A 1 170 ? -1.104 -17.938 -11.555 1 98.69 170 PRO A C 1
ATOM 1353 O O . PRO A 1 170 ? -1.618 -17.109 -10.812 1 98.69 170 PRO A O 1
ATOM 1356 N N . TYR A 1 171 ? 0.042 -18.516 -11.383 1 98.75 171 TYR A N 1
ATOM 1357 C CA . TYR A 1 171 ? 0.906 -18.203 -10.25 1 98.75 171 TYR A CA 1
ATOM 1358 C C . TYR A 1 171 ? 2.25 -17.672 -10.727 1 98.75 171 TYR A C 1
ATOM 1360 O O . TYR A 1 171 ? 2.936 -18.297 -11.531 1 98.75 171 TYR A O 1
ATOM 1368 N N . PHE A 1 172 ? 2.592 -16.469 -10.227 1 98.88 172 PHE A N 1
ATOM 1369 C CA . PHE A 1 172 ? 3.869 -15.844 -10.539 1 98.88 172 PHE A CA 1
ATOM 1370 C C . PHE A 1 172 ? 4.648 -15.539 -9.266 1 98.88 172 PHE A C 1
ATOM 1372 O O . PHE A 1 172 ? 4.066 -15.133 -8.258 1 98.88 172 PHE A O 1
ATOM 1379 N N . SER A 1 173 ? 5.922 -15.727 -9.289 1 98.81 173 SER A N 1
ATOM 1380 C CA . SER A 1 173 ? 6.816 -15.297 -8.227 1 98.81 173 SER A CA 1
ATOM 1381 C C . SER A 1 173 ? 8.031 -14.562 -8.781 1 98.81 173 SER A C 1
ATOM 1383 O O . SER A 1 173 ? 8.469 -14.828 -9.898 1 98.81 173 SER A O 1
ATOM 1385 N N . GLY A 1 174 ? 8.492 -13.578 -8.086 1 98.75 174 GLY A N 1
ATOM 1386 C CA . GLY A 1 174 ? 9.742 -12.93 -8.469 1 98.75 174 GLY A CA 1
ATOM 1387 C C . GLY A 1 174 ? 10.945 -13.844 -8.336 1 98.75 174 GLY A C 1
ATOM 1388 O O . GLY A 1 174 ? 11.781 -13.906 -9.242 1 98.75 174 GLY A O 1
ATOM 1389 N N . ALA A 1 175 ? 11.055 -14.555 -7.172 1 98.62 175 ALA A N 1
ATOM 1390 C CA . ALA A 1 175 ? 12.148 -15.492 -6.93 1 98.62 175 ALA A CA 1
ATOM 1391 C C . ALA A 1 175 ? 11.703 -16.625 -6.008 1 98.62 175 ALA A C 1
ATOM 1393 O O . ALA A 1 175 ? 10.867 -16.422 -5.125 1 98.62 175 ALA A O 1
ATOM 1394 N N . ASP A 1 176 ? 12.25 -17.766 -6.281 1 98.5 176 ASP A N 1
ATOM 1395 C CA . ASP A 1 176 ? 12.133 -18.875 -5.336 1 98.5 176 ASP A CA 1
ATOM 1396 C C . ASP A 1 176 ? 13.258 -18.844 -4.305 1 98.5 176 ASP A C 1
ATOM 1398 O O . ASP A 1 176 ? 14.422 -18.641 -4.656 1 98.5 176 ASP A O 1
ATOM 1402 N N . ILE A 1 177 ? 12.898 -18.969 -3.01 1 97.88 177 ILE A N 1
ATOM 1403 C CA . ILE A 1 177 ? 13.898 -18.891 -1.95 1 97.88 177 ILE A CA 1
ATOM 1404 C C . ILE A 1 177 ? 13.734 -20.078 -1.002 1 97.88 177 ILE A C 1
ATOM 1406 O O . ILE A 1 177 ? 12.656 -20.672 -0.914 1 97.88 177 ILE A O 1
ATOM 1410 N N . PRO A 1 178 ? 14.859 -20.422 -0.276 1 96.94 178 PRO A N 1
ATOM 1411 C CA . PRO A 1 178 ? 14.727 -21.5 0.708 1 96.94 178 PRO A CA 1
ATOM 1412 C C . PRO A 1 178 ? 13.82 -21.125 1.877 1 96.94 178 PRO A C 1
ATOM 1414 O O . PRO A 1 178 ? 13.453 -19.953 2.025 1 96.94 178 PRO A O 1
ATOM 1417 N N . ASP A 1 179 ? 13.414 -22.109 2.641 1 96.75 179 ASP A N 1
ATOM 1418 C CA . ASP A 1 179 ? 12.555 -21.891 3.799 1 96.75 179 ASP A CA 1
ATOM 1419 C C . ASP A 1 179 ? 13.352 -21.297 4.965 1 96.75 179 ASP A C 1
ATOM 1421 O O . ASP A 1 179 ? 13.508 -21.938 6.004 1 96.75 179 ASP A O 1
ATOM 1425 N N . ILE A 1 180 ? 13.859 -20.125 4.758 1 95.5 180 ILE A N 1
ATOM 1426 C CA . ILE A 1 180 ? 14.602 -19.328 5.73 1 95.5 180 ILE A CA 1
ATOM 1427 C C . ILE A 1 180 ? 13.898 -18 5.957 1 95.5 180 ILE A C 1
ATOM 1429 O O . ILE A 1 180 ? 13.297 -17.438 5.031 1 95.5 180 ILE A O 1
ATOM 1433 N N . TRP A 1 181 ? 13.953 -17.562 7.121 1 95.56 181 TRP A N 1
ATOM 1434 C CA . TRP A 1 181 ? 13.312 -16.297 7.449 1 95.56 181 TRP A CA 1
ATOM 1435 C C . TRP A 1 181 ? 13.836 -15.172 6.555 1 95.56 181 TRP A C 1
ATOM 1437 O O . TRP A 1 181 ? 15.039 -15.039 6.363 1 95.56 181 TRP A O 1
ATOM 1447 N N . PHE A 1 182 ? 12.914 -14.43 6.027 1 96.56 182 PHE A N 1
ATOM 1448 C CA . PHE A 1 182 ? 13.242 -13.328 5.133 1 96.56 182 PHE A CA 1
ATOM 1449 C C . PHE A 1 182 ? 12.867 -11.992 5.762 1 96.56 182 PHE A C 1
ATOM 1451 O O . PHE A 1 182 ? 11.703 -11.758 6.094 1 96.56 182 PHE A O 1
ATOM 1458 N N . ASP A 1 183 ? 13.812 -11.078 5.941 1 96.88 183 ASP A N 1
ATOM 1459 C CA . ASP A 1 183 ? 13.57 -9.727 6.434 1 96.88 183 ASP A CA 1
ATOM 1460 C C . ASP A 1 183 ? 13.398 -8.75 5.273 1 96.88 183 ASP A C 1
ATOM 1462 O O . ASP A 1 183 ? 14.344 -8.492 4.523 1 96.88 183 ASP A O 1
ATOM 1466 N N . TYR A 1 184 ? 12.227 -8.203 5.195 1 98.12 184 TYR A N 1
ATOM 1467 C CA . TYR A 1 184 ? 11.984 -7.191 4.176 1 98.12 184 TYR A CA 1
ATOM 1468 C C . TYR A 1 184 ? 12.398 -5.809 4.676 1 98.12 184 TYR A C 1
ATOM 1470 O O . TYR A 1 184 ? 12.242 -5.5 5.859 1 98.12 184 TYR A O 1
ATOM 1478 N N . PRO A 1 185 ? 12.852 -4.93 3.805 1 98.56 185 PRO A N 1
ATOM 1479 C CA . PRO A 1 185 ? 13.375 -3.633 4.242 1 98.56 185 PRO A CA 1
ATOM 1480 C C . PRO A 1 185 ? 12.305 -2.746 4.871 1 98.56 185 PRO A C 1
ATOM 1482 O O . PRO A 1 185 ? 12.609 -1.932 5.746 1 98.56 185 PRO A O 1
ATOM 1485 N N . TRP A 1 186 ? 11.016 -2.859 4.492 1 98.25 186 TRP A N 1
ATOM 1486 C CA . TRP A 1 186 ? 9.961 -2.004 5.023 1 98.25 186 TRP A CA 1
ATOM 1487 C C . TRP A 1 186 ? 9.523 -2.477 6.406 1 98.25 186 TRP A C 1
ATOM 1489 O O . TRP A 1 186 ? 8.617 -1.897 7.008 1 98.25 186 TRP A O 1
ATOM 1499 N N . GLU A 1 187 ? 10.18 -3.516 6.922 1 96.94 187 GLU A N 1
ATOM 1500 C CA . GLU A 1 187 ? 9.805 -4.047 8.227 1 96.94 187 GLU A CA 1
ATOM 1501 C C . GLU A 1 187 ? 10.891 -3.77 9.266 1 96.94 187 GLU A C 1
ATOM 1503 O O . GLU A 1 187 ? 10.797 -4.227 10.406 1 96.94 187 GLU A O 1
ATOM 1508 N N . VAL A 1 188 ? 11.922 -3.057 8.859 1 97.75 188 VAL A N 1
ATOM 1509 C CA . VAL A 1 188 ? 13.031 -2.844 9.781 1 97.75 188 VAL A CA 1
ATOM 1510 C C . VAL A 1 188 ? 13.148 -1.358 10.117 1 97.75 188 VAL A C 1
ATOM 1512 O O . VAL A 1 188 ? 12.797 -0.503 9.305 1 97.75 188 VAL A O 1
ATOM 1515 N N . LYS A 1 189 ? 13.641 -1.054 11.273 1 97.88 189 LYS A N 1
ATOM 1516 C CA . LYS A 1 189 ? 13.805 0.339 11.68 1 97.88 189 LYS A CA 1
ATOM 1517 C C . LYS A 1 189 ? 15.062 0.946 11.07 1 97.88 189 LYS A C 1
ATOM 1519 O O . LYS A 1 189 ? 15.023 2.047 10.516 1 97.88 189 LYS A O 1
ATOM 1524 N N . ASP A 1 190 ? 16.156 0.221 11.148 1 98.25 190 ASP A N 1
ATOM 1525 C CA . ASP A 1 190 ? 17.422 0.687 10.586 1 98.25 190 ASP A CA 1
ATOM 1526 C C . ASP A 1 190 ? 17.672 0.079 9.203 1 98.25 190 ASP A C 1
ATOM 1528 O O . ASP A 1 190 ? 18.312 -0.965 9.078 1 98.25 190 ASP A O 1
ATOM 1532 N N . VAL A 1 191 ? 17.234 0.817 8.172 1 98.62 191 VAL A N 1
ATOM 1533 C CA . VAL A 1 191 ? 17.25 0.293 6.809 1 98.62 191 VAL A CA 1
ATOM 1534 C C . VAL A 1 191 ? 18.688 0.213 6.305 1 98.62 191 VAL A C 1
ATOM 1536 O O . VAL A 1 191 ? 19.016 -0.631 5.469 1 98.62 191 VAL A O 1
ATOM 1539 N N . TYR A 1 192 ? 19.562 1.026 6.789 1 98.31 192 TYR A N 1
ATOM 1540 C CA . TYR A 1 192 ? 20.953 0.977 6.359 1 98.31 192 TYR A CA 1
ATOM 1541 C C . TYR A 1 192 ? 21.672 -0.228 6.961 1 98.31 192 TYR A C 1
ATOM 1543 O O . TYR A 1 192 ? 22.5 -0.861 6.297 1 98.31 192 TYR A O 1
ATOM 1551 N N . GLU A 1 193 ? 21.422 -0.503 8.195 1 97.56 193 GLU A N 1
ATOM 1552 C CA . GLU A 1 193 ? 21.938 -1.736 8.781 1 97.56 193 GLU A CA 1
ATOM 1553 C C . GLU A 1 193 ? 21.375 -2.963 8.07 1 97.56 193 GLU A C 1
ATOM 1555 O O . GLU A 1 193 ? 22.078 -3.951 7.871 1 97.56 193 GLU A O 1
ATOM 1560 N N . HIS A 1 194 ? 20.125 -2.891 7.699 1 98.12 194 HIS A N 1
ATOM 1561 C CA . HIS A 1 194 ? 19.516 -3.945 6.902 1 98.12 194 HIS A CA 1
ATOM 1562 C C . HIS A 1 194 ? 20.281 -4.18 5.609 1 98.12 194 HIS A C 1
ATOM 1564 O O . HIS A 1 194 ? 20.578 -5.324 5.25 1 98.12 194 HIS A O 1
ATOM 1570 N N . ASP A 1 195 ? 20.578 -3.119 4.914 1 97.88 195 ASP A N 1
ATOM 1571 C CA . ASP A 1 195 ? 21.312 -3.221 3.658 1 97.88 195 ASP A CA 1
ATOM 1572 C C . ASP A 1 195 ? 22.703 -3.832 3.883 1 97.88 195 ASP A C 1
ATOM 1574 O O . ASP A 1 195 ? 23.156 -4.648 3.082 1 97.88 195 ASP A O 1
ATOM 1578 N N . ARG A 1 196 ? 23.375 -3.395 4.949 1 96.81 196 ARG A N 1
ATOM 1579 C CA . ARG A 1 196 ? 24.688 -3.939 5.289 1 96.81 196 ARG A CA 1
ATOM 1580 C C . ARG A 1 196 ? 24.609 -5.445 5.52 1 96.81 196 ARG A C 1
ATOM 1582 O O . ARG A 1 196 ? 25.453 -6.199 5.012 1 96.81 196 ARG A O 1
ATOM 1589 N N . MET A 1 197 ? 23.625 -5.871 6.25 1 96.12 197 MET A N 1
ATOM 1590 C CA . MET A 1 197 ? 23.438 -7.285 6.551 1 96.12 197 MET A CA 1
ATOM 1591 C C . MET A 1 197 ? 23.094 -8.07 5.289 1 96.12 197 MET A C 1
ATOM 1593 O O . MET A 1 197 ? 23.484 -9.227 5.148 1 96.12 197 MET A O 1
ATOM 1597 N N . ALA A 1 198 ? 22.281 -7.434 4.434 1 96 198 ALA A N 1
ATOM 1598 C CA . ALA A 1 198 ? 21.938 -8.062 3.158 1 96 198 ALA A CA 1
ATOM 1599 C C . ALA A 1 198 ? 23.203 -8.328 2.33 1 96 198 ALA A C 1
ATOM 1601 O O . ALA A 1 198 ? 23.359 -9.406 1.761 1 96 198 ALA A O 1
ATOM 1602 N N . GLU A 1 199 ? 24.062 -7.375 2.252 1 94.88 199 GLU A N 1
ATOM 1603 C CA . GLU A 1 199 ? 25.312 -7.516 1.518 1 94.88 199 GLU A CA 1
ATOM 1604 C C . GLU A 1 199 ? 26.203 -8.594 2.131 1 94.88 199 GLU A C 1
ATOM 1606 O O . GLU A 1 199 ? 26.797 -9.398 1.41 1 94.88 199 GLU A O 1
ATOM 1611 N N . LEU A 1 200 ? 26.281 -8.555 3.449 1 93.06 200 LEU A N 1
ATOM 1612 C CA . LEU A 1 200 ? 27.062 -9.562 4.152 1 93.06 200 LEU A CA 1
ATOM 1613 C C . LEU A 1 200 ? 26.547 -10.961 3.85 1 93.06 200 LEU A C 1
ATOM 1615 O O . LEU A 1 200 ? 27.328 -11.891 3.621 1 93.06 200 LEU A O 1
ATOM 1619 N N . GLY A 1 201 ? 25.219 -11.125 3.879 1 91.38 201 GLY A N 1
ATOM 1620 C CA . GLY A 1 201 ? 24.609 -12.406 3.564 1 91.38 201 GLY A CA 1
ATOM 1621 C C . GLY A 1 201 ? 24.938 -12.898 2.17 1 91.38 201 GLY A C 1
ATOM 1622 O O . GLY A 1 201 ? 25.219 -14.086 1.975 1 91.38 201 GLY A O 1
ATOM 1623 N N . ARG A 1 202 ? 24.969 -12.023 1.235 1 89.69 202 ARG A N 1
ATOM 1624 C CA . ARG A 1 202 ? 25.297 -12.375 -0.143 1 89.69 202 ARG A CA 1
ATOM 1625 C C . ARG A 1 202 ? 26.75 -12.836 -0.261 1 89.69 202 ARG A C 1
ATOM 1627 O O . ARG A 1 202 ? 27.047 -13.781 -0.994 1 89.69 202 ARG A O 1
ATOM 1634 N N . LYS A 1 203 ? 27.609 -12.172 0.408 1 88.31 203 LYS A N 1
ATOM 1635 C CA . LYS A 1 203 ? 29.031 -12.516 0.372 1 88.31 203 LYS A CA 1
ATOM 1636 C C . LYS A 1 203 ? 29.266 -13.906 0.97 1 88.31 203 LYS A C 1
ATOM 1638 O O . LYS A 1 203 ? 30.094 -14.672 0.457 1 88.31 203 LYS A O 1
ATOM 1643 N N . LEU A 1 204 ? 28.547 -14.141 1.98 1 85.88 204 LEU A N 1
ATOM 1644 C CA . LEU A 1 204 ? 28.688 -15.43 2.646 1 85.88 204 LEU A CA 1
ATOM 1645 C C . LEU A 1 204 ? 28.141 -16.547 1.773 1 85.88 204 LEU A C 1
ATOM 1647 O O . LEU A 1 204 ? 28.719 -17.641 1.724 1 85.88 204 LEU A O 1
ATOM 1651 N N . GLN A 1 205 ? 27.062 -16.312 1.08 1 83.38 205 GLN A N 1
ATOM 1652 C CA . GLN A 1 205 ? 26.469 -17.297 0.183 1 83.38 205 GLN A CA 1
ATOM 1653 C C . GLN A 1 205 ? 27.375 -17.562 -1.02 1 83.38 205 GLN A C 1
ATOM 1655 O O . GLN A 1 205 ? 27.469 -18.688 -1.503 1 83.38 205 GLN A O 1
ATOM 1660 N N . ALA A 1 206 ? 28.062 -16.547 -1.497 1 83.19 206 ALA A N 1
ATOM 1661 C CA . ALA A 1 206 ? 28.969 -16.672 -2.643 1 83.19 206 ALA A CA 1
ATOM 1662 C C . ALA A 1 206 ? 30.203 -17.469 -2.279 1 83.19 206 ALA A C 1
ATOM 1664 O O . ALA A 1 206 ? 30.75 -18.203 -3.111 1 83.19 206 ALA A O 1
ATOM 1665 N N . LYS A 1 207 ? 30.625 -17.453 -1.107 1 81.62 207 LYS A N 1
ATOM 1666 C CA . LYS A 1 207 ? 31.797 -18.172 -0.652 1 81.62 207 LYS A CA 1
ATOM 1667 C C . LYS A 1 207 ? 31.484 -19.656 -0.438 1 81.62 207 LYS A C 1
ATOM 1669 O O . LYS A 1 207 ? 32.375 -20.516 -0.606 1 81.62 207 LYS A O 1
ATOM 1674 N N . SER A 1 208 ? 30.219 -19.797 -0.074 1 72.44 208 SER A N 1
ATOM 1675 C CA . SER A 1 208 ? 29.828 -21.172 0.217 1 72.44 208 SER A CA 1
ATOM 1676 C C . SER A 1 208 ? 29.438 -21.922 -1.055 1 72.44 208 SER A C 1
ATOM 1678 O O . SER A 1 208 ? 29.312 -23.141 -1.049 1 72.44 208 SER A O 1
ATOM 1680 N N . ALA A 1 209 ? 29.281 -21.359 -2.195 1 63.47 209 ALA A N 1
ATOM 1681 C CA . ALA A 1 209 ? 28.922 -22 -3.461 1 63.47 209 ALA A CA 1
ATOM 1682 C C . ALA A 1 209 ? 30.172 -22.359 -4.262 1 63.47 209 ALA A C 1
ATOM 1684 O O . ALA A 1 209 ? 31.156 -21.625 -4.246 1 63.47 209 ALA A O 1
ATOM 1685 N N . MET B 1 1 ? 29.344 11.438 -21.266 1 36.84 1 MET B N 1
ATOM 1686 C CA . MET B 1 1 ? 28.016 11.992 -21.453 1 36.84 1 MET B CA 1
ATOM 1687 C C . MET B 1 1 ? 27.688 13.008 -20.359 1 36.84 1 MET B C 1
ATOM 1689 O O . MET B 1 1 ? 27.875 12.727 -19.172 1 36.84 1 MET B O 1
ATOM 1693 N N . SER B 1 2 ? 27.812 14.156 -20.375 1 43.72 2 SER B N 1
ATOM 1694 C CA . SER B 1 2 ? 27.75 15.289 -19.469 1 43.72 2 SER B CA 1
ATOM 1695 C C . SER B 1 2 ? 26.547 15.18 -18.531 1 43.72 2 SER B C 1
ATOM 1697 O O . SER B 1 2 ? 25.422 15.023 -18.984 1 43.72 2 SER B O 1
ATOM 1699 N N . GLU B 1 3 ? 26.484 14.43 -17.375 1 54.75 3 GLU B N 1
ATOM 1700 C CA . GLU B 1 3 ? 25.5 13.844 -16.469 1 54.75 3 GLU B CA 1
ATOM 1701 C C . GLU B 1 3 ? 24.469 14.883 -16.016 1 54.75 3 GLU B C 1
ATOM 1703 O O . GLU B 1 3 ? 24.688 15.586 -15.039 1 54.75 3 GLU B O 1
ATOM 1708 N N . GLN B 1 4 ? 23.828 15.562 -16.922 1 70.38 4 GLN B N 1
ATOM 1709 C CA . GLN B 1 4 ? 22.969 16.719 -16.719 1 70.38 4 GLN B CA 1
ATOM 1710 C C . GLN B 1 4 ? 21.781 16.359 -15.836 1 70.38 4 GLN B C 1
ATOM 1712 O O . GLN B 1 4 ? 21.094 15.359 -16.062 1 70.38 4 GLN B O 1
ATOM 1717 N N . HIS B 1 5 ? 21.797 16.969 -14.727 1 81.94 5 HIS B N 1
ATOM 1718 C CA . HIS B 1 5 ? 20.672 16.875 -13.797 1 81.94 5 HIS B CA 1
ATOM 1719 C C . HIS B 1 5 ? 19.406 17.469 -14.398 1 81.94 5 HIS B C 1
ATOM 1721 O O . HIS B 1 5 ? 19.453 18.516 -15.055 1 81.94 5 HIS B O 1
ATOM 1727 N N . ASP B 1 6 ? 18.25 16.828 -14.375 1 87.81 6 ASP B N 1
ATOM 1728 C CA . ASP B 1 6 ? 17 17.188 -15.055 1 87.81 6 ASP B CA 1
ATOM 1729 C C . ASP B 1 6 ? 16.203 18.219 -14.234 1 87.81 6 ASP B C 1
ATOM 1731 O O . ASP B 1 6 ? 15.102 18.609 -14.625 1 87.81 6 ASP B O 1
ATOM 1735 N N . GLY B 1 7 ? 16.688 18.594 -13.078 1 90 7 GLY B N 1
ATOM 1736 C CA . GLY B 1 7 ? 16.047 19.625 -12.281 1 90 7 GLY B CA 1
ATOM 1737 C C . GLY B 1 7 ? 15 19.094 -11.328 1 90 7 GLY B C 1
ATOM 1738 O O . GLY B 1 7 ? 14.414 19.844 -10.555 1 90 7 GLY B O 1
ATOM 1739 N N . HIS B 1 8 ? 14.812 17.75 -11.328 1 93.88 8 HIS B N 1
ATOM 1740 C CA . HIS B 1 8 ? 13.82 17.141 -10.445 1 93.88 8 HIS B CA 1
ATOM 1741 C C . HIS B 1 8 ? 14.43 16.812 -9.078 1 93.88 8 HIS B C 1
ATOM 1743 O O . HIS B 1 8 ? 15.641 16.641 -8.961 1 93.88 8 HIS B O 1
ATOM 1749 N N . LEU B 1 9 ? 13.578 16.859 -8.094 1 95.62 9 LEU B N 1
ATOM 1750 C CA . LEU B 1 9 ? 13.984 16.344 -6.793 1 95.62 9 LEU B CA 1
ATOM 1751 C C . LEU B 1 9 ? 13.789 14.836 -6.715 1 95.62 9 LEU B C 1
ATOM 1753 O O . LEU B 1 9 ? 12.867 14.297 -7.336 1 95.62 9 LEU B O 1
ATOM 1757 N N . ARG B 1 10 ? 14.695 14.203 -6 1 97.44 10 ARG B N 1
ATOM 1758 C CA . ARG B 1 10 ? 14.633 12.758 -5.805 1 97.44 10 ARG B CA 1
ATOM 1759 C C . ARG B 1 10 ? 15.07 12.375 -4.395 1 97.44 10 ARG B C 1
ATOM 1761 O O . ARG B 1 10 ? 15.875 13.078 -3.775 1 97.44 10 ARG B O 1
ATOM 1768 N N . ALA B 1 11 ? 14.508 11.344 -3.945 1 97.56 11 ALA B N 1
ATOM 1769 C CA . ALA B 1 11 ? 15 10.656 -2.75 1 97.56 11 ALA B CA 1
ATOM 1770 C C . ALA B 1 11 ? 15 9.141 -2.949 1 97.56 11 ALA B C 1
ATOM 1772 O O . ALA B 1 11 ? 14.117 8.594 -3.615 1 97.56 11 ALA B O 1
ATOM 1773 N N . THR B 1 12 ? 16.016 8.508 -2.418 1 98.62 12 THR B N 1
ATOM 1774 C CA . THR B 1 12 ? 16.094 7.059 -2.496 1 98.62 12 THR B CA 1
ATOM 1775 C C . THR B 1 12 ? 15.078 6.41 -1.547 1 98.62 12 THR B C 1
ATOM 1777 O O . THR B 1 12 ? 14.523 7.082 -0.679 1 98.62 12 THR B O 1
ATOM 1780 N N . TYR B 1 13 ? 14.844 5.09 -1.733 1 98.81 13 TYR B N 1
ATOM 1781 C CA . TYR B 1 13 ? 13.992 4.344 -0.812 1 98.81 13 TYR B CA 1
ATOM 1782 C C . TYR B 1 13 ? 14.461 4.523 0.627 1 98.81 13 TYR B C 1
ATOM 1784 O O . TYR B 1 13 ? 13.648 4.789 1.52 1 98.81 13 TYR B O 1
ATOM 1792 N N . ASN B 1 14 ? 15.766 4.371 0.843 1 98.81 14 ASN B N 1
ATOM 1793 C CA . ASN B 1 14 ? 16.312 4.43 2.193 1 98.81 14 ASN B CA 1
ATOM 1794 C C . ASN B 1 14 ? 16.141 5.816 2.809 1 98.81 14 ASN B C 1
ATOM 1796 O O . ASN B 1 14 ? 15.859 5.938 4.004 1 98.81 14 ASN B O 1
ATOM 1800 N N . GLU B 1 15 ? 16.312 6.816 2.004 1 98.62 15 GLU B N 1
ATOM 1801 C CA . GLU B 1 15 ? 16.125 8.18 2.494 1 98.62 15 GLU B CA 1
ATOM 1802 C C . GLU B 1 15 ? 14.688 8.43 2.91 1 98.62 15 GLU B C 1
ATOM 1804 O O . GLU B 1 15 ? 14.43 9.039 3.951 1 98.62 15 GLU B O 1
ATOM 1809 N N . ILE B 1 16 ? 13.75 7.957 2.131 1 98.81 16 ILE B N 1
ATOM 1810 C CA . ILE B 1 16 ? 12.336 8.133 2.438 1 98.81 16 ILE B CA 1
ATOM 1811 C C . ILE B 1 16 ? 11.977 7.32 3.678 1 98.81 16 ILE B C 1
ATOM 1813 O O . ILE B 1 16 ? 11.258 7.805 4.559 1 98.81 16 ILE B O 1
ATOM 1817 N N . HIS B 1 17 ? 12.484 6.102 3.752 1 98.88 17 HIS B N 1
ATOM 1818 C CA . HIS B 1 17 ? 12.297 5.234 4.91 1 98.88 17 HIS B CA 1
ATOM 1819 C C . HIS B 1 17 ? 12.742 5.93 6.195 1 98.88 17 HIS B C 1
ATOM 1821 O O . HIS B 1 17 ? 12.008 5.934 7.188 1 98.88 17 HIS B O 1
ATOM 1827 N N . THR B 1 18 ? 13.875 6.527 6.145 1 98.75 18 THR B N 1
ATOM 1828 C CA . THR B 1 18 ? 14.445 7.203 7.305 1 98.75 18 THR B CA 1
ATOM 1829 C C . THR B 1 18 ? 13.641 8.453 7.648 1 98.75 18 THR B C 1
ATOM 1831 O O . THR B 1 18 ? 13.414 8.75 8.82 1 98.75 18 THR B O 1
ATOM 1834 N N . LEU B 1 19 ? 13.266 9.172 6.625 1 98.81 19 LEU B N 1
ATOM 1835 C CA . LEU B 1 19 ? 12.445 10.367 6.82 1 98.81 19 LEU B CA 1
ATOM 1836 C C . LEU B 1 19 ? 11.133 10.023 7.52 1 98.81 19 LEU B C 1
ATOM 1838 O O . LEU B 1 19 ? 10.711 10.727 8.43 1 98.81 19 LEU B O 1
ATOM 1842 N N . ILE B 1 20 ? 10.461 8.93 7.125 1 98.88 20 ILE B N 1
ATOM 1843 C CA . ILE B 1 20 ? 9.211 8.477 7.723 1 98.88 20 ILE B CA 1
ATOM 1844 C C . ILE B 1 20 ? 9.453 8.078 9.18 1 98.88 20 ILE B C 1
ATOM 1846 O O . ILE B 1 20 ? 8.633 8.375 10.047 1 98.88 20 ILE B O 1
ATOM 1850 N N . GLY B 1 21 ? 10.578 7.391 9.445 1 98.81 21 GLY B N 1
ATOM 1851 C CA . GLY B 1 21 ? 10.922 7.035 10.812 1 98.81 21 GLY B CA 1
ATOM 1852 C C . GLY B 1 21 ? 11.031 8.234 11.727 1 98.81 21 GLY B C 1
ATOM 1853 O O . GLY B 1 21 ? 10.523 8.211 12.852 1 98.81 21 GLY B O 1
ATOM 1854 N N . LYS B 1 22 ? 11.648 9.258 11.258 1 98.62 22 LYS B N 1
ATOM 1855 C CA . LYS B 1 22 ? 11.781 10.484 12.047 1 98.62 22 LYS B CA 1
ATOM 1856 C C . LYS B 1 22 ? 10.422 11.117 12.305 1 98.62 22 LYS B C 1
ATOM 1858 O O . LYS B 1 22 ? 10.141 11.555 13.422 1 98.62 22 LYS B O 1
ATOM 1863 N N . ALA B 1 23 ? 9.609 11.164 11.312 1 98.69 23 ALA B N 1
ATOM 1864 C CA . ALA B 1 23 ? 8.266 11.727 11.461 1 98.69 23 ALA B CA 1
ATOM 1865 C C . ALA B 1 23 ? 7.434 10.922 12.445 1 98.69 23 ALA B C 1
ATOM 1867 O O . ALA B 1 23 ? 6.609 11.477 13.172 1 98.69 23 ALA B O 1
ATOM 1868 N N . ALA B 1 24 ? 7.633 9.594 12.383 1 98.81 24 ALA B N 1
ATOM 1869 C CA . ALA B 1 24 ? 6.871 8.695 13.242 1 98.81 24 ALA B CA 1
ATOM 1870 C C . ALA B 1 24 ? 7.055 9.055 14.719 1 98.81 24 ALA B C 1
ATOM 1872 O O . ALA B 1 24 ? 6.117 8.945 15.508 1 98.81 24 ALA B O 1
ATOM 1873 N N . GLU B 1 25 ? 8.25 9.477 15.078 1 98.31 25 GLU B N 1
ATOM 1874 C CA . GLU B 1 25 ? 8.516 9.883 16.453 1 98.31 25 GLU B CA 1
ATOM 1875 C C . GLU B 1 25 ? 7.637 11.055 16.875 1 98.31 25 GLU B C 1
ATOM 1877 O O . GLU B 1 25 ? 7.035 11.039 17.953 1 98.31 25 GLU B O 1
ATOM 1882 N N . ARG B 1 26 ? 7.523 12.008 16.031 1 98.38 26 ARG B N 1
ATOM 1883 C CA . ARG B 1 26 ? 6.688 13.18 16.297 1 98.38 26 ARG B CA 1
ATOM 1884 C C . ARG B 1 26 ? 5.211 12.797 16.328 1 98.38 26 ARG B C 1
ATOM 1886 O O . ARG B 1 26 ? 4.477 13.234 17.219 1 98.38 26 ARG B O 1
ATOM 1893 N N . ILE B 1 27 ? 4.789 11.977 15.422 1 98.88 27 ILE B N 1
ATOM 1894 C CA . ILE B 1 27 ? 3.395 11.555 15.32 1 98.88 27 ILE B CA 1
ATOM 1895 C C . ILE B 1 27 ? 2.998 10.781 16.578 1 98.88 27 ILE B C 1
ATOM 1897 O O . ILE B 1 27 ? 1.904 10.977 17.109 1 98.88 27 ILE B O 1
ATOM 1901 N N . GLU B 1 28 ? 3.885 9.93 16.984 1 98.44 28 GLU B N 1
ATOM 1902 C CA . GLU B 1 28 ? 3.619 9.156 18.188 1 98.44 28 GLU B CA 1
ATOM 1903 C C . GLU B 1 28 ? 3.418 10.062 19.391 1 98.44 28 GLU B C 1
ATOM 1905 O O . GLU B 1 28 ? 2.475 9.883 20.156 1 98.44 28 GLU B O 1
ATOM 1910 N N . LYS B 1 29 ? 4.277 11.023 19.531 1 98.12 29 LYS B N 1
ATOM 1911 C CA . LYS B 1 29 ? 4.266 11.93 20.672 1 98.12 29 LYS B CA 1
ATOM 1912 C C . LYS B 1 29 ? 3.049 12.844 20.641 1 98.12 29 LYS B C 1
ATOM 1914 O O . LYS B 1 29 ? 2.408 13.086 21.672 1 98.12 29 LYS B O 1
ATOM 1919 N N . GLU B 1 30 ? 2.652 13.312 19.5 1 98.44 30 GLU B N 1
ATOM 1920 C CA . GLU B 1 30 ? 1.678 14.391 19.391 1 98.44 30 GLU B CA 1
ATOM 1921 C C . GLU B 1 30 ? 0.28 13.852 19.109 1 98.44 30 GLU B C 1
ATOM 1923 O O . GLU B 1 30 ? -0.719 14.516 19.391 1 98.44 30 GLU B O 1
ATOM 1928 N N . TYR B 1 31 ? 0.176 12.664 18.578 1 98.44 31 TYR B N 1
ATOM 1929 C CA . TYR B 1 31 ? -1.123 12.242 18.062 1 98.44 31 TYR B CA 1
ATOM 1930 C C . TYR B 1 31 ? -1.423 10.797 18.469 1 98.44 31 TYR B C 1
ATOM 1932 O O . TYR B 1 31 ? -2.512 10.5 18.969 1 98.44 31 TYR B O 1
ATOM 1940 N N . ALA B 1 32 ? -0.439 9.828 18.219 1 98.44 32 ALA B N 1
ATOM 1941 C CA . ALA B 1 32 ? -0.514 8.422 18.609 1 98.44 32 ALA B CA 1
ATOM 1942 C C . ALA B 1 32 ? -1.724 7.738 17.984 1 98.44 32 ALA B C 1
ATOM 1944 O O . ALA B 1 32 ? -2.598 7.234 18.688 1 98.44 32 ALA B O 1
ATOM 1945 N N . PRO B 1 33 ? -1.768 7.645 16.688 1 98.81 33 PRO B N 1
ATOM 1946 C CA . PRO B 1 33 ? -2.893 7.016 15.992 1 98.81 33 PRO B CA 1
ATOM 1947 C C . PRO B 1 33 ? -2.973 5.512 16.234 1 98.81 33 PRO B C 1
ATOM 1949 O O . PRO B 1 33 ? -1.97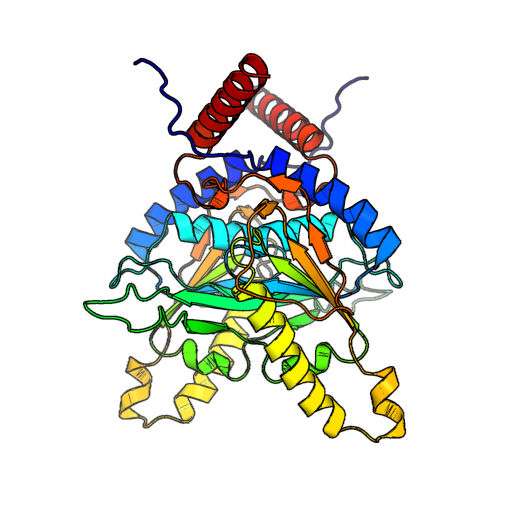3 4.887 16.609 1 98.81 33 PRO B O 1
ATOM 1952 N N . ASP B 1 34 ? -4.195 4.941 16.047 1 98.38 34 ASP B N 1
ATOM 1953 C CA . ASP B 1 34 ? -4.328 3.496 16.203 1 98.38 34 ASP B CA 1
ATOM 1954 C C . ASP B 1 34 ? -4.91 2.852 14.953 1 98.38 34 ASP B C 1
ATOM 1956 O O . ASP B 1 34 ? -5.219 1.658 14.945 1 98.38 34 ASP B O 1
ATOM 1960 N N . LEU B 1 35 ? -5.055 3.588 13.883 1 98.19 35 LEU B N 1
ATOM 1961 C CA . LEU B 1 35 ? -5.488 3.107 12.578 1 98.19 35 LEU B CA 1
ATOM 1962 C C . LEU B 1 35 ? -4.93 3.986 11.461 1 98.19 35 LEU B C 1
ATOM 1964 O O . LEU B 1 35 ? -4.938 5.215 11.57 1 98.19 35 LEU B O 1
ATOM 1968 N N . PHE B 1 36 ? -4.41 3.363 10.422 1 98.31 36 PHE B N 1
ATOM 1969 C CA . PHE B 1 36 ? -3.982 4.102 9.242 1 98.31 36 PHE B CA 1
ATOM 1970 C C . PHE B 1 36 ? -5 3.957 8.117 1 98.31 36 PHE B C 1
ATOM 1972 O O . PHE B 1 36 ? -5.57 2.881 7.922 1 98.31 36 PHE B O 1
ATOM 1979 N N . VAL B 1 37 ? -5.23 4.973 7.43 1 98.19 37 VAL B N 1
ATOM 1980 C CA . VAL B 1 37 ? -5.906 4.945 6.137 1 98.19 37 VAL B CA 1
ATOM 1981 C C . VAL B 1 37 ? -4.961 5.438 5.047 1 98.19 37 VAL B C 1
ATOM 1983 O O . VAL B 1 37 ? -4.617 6.621 5 1 98.19 37 VAL B O 1
ATOM 1986 N N . ALA B 1 38 ? -4.555 4.547 4.219 1 98.06 38 ALA B N 1
ATOM 1987 C CA . ALA B 1 38 ? -3.627 4.883 3.143 1 98.06 38 ALA B CA 1
ATOM 1988 C C . ALA B 1 38 ? -4.375 5.305 1.882 1 98.06 38 ALA B C 1
ATOM 1990 O O . ALA B 1 38 ? -5.301 4.621 1.443 1 98.06 38 ALA B O 1
ATOM 1991 N N . ILE B 1 39 ? -4.023 6.418 1.344 1 97.12 39 ILE B N 1
ATOM 1992 C CA . ILE B 1 39 ? -4.566 6.836 0.055 1 97.12 39 ILE B CA 1
ATOM 1993 C C . ILE B 1 39 ? -3.783 6.168 -1.074 1 97.12 39 ILE B C 1
ATOM 1995 O O . ILE B 1 39 ? -2.611 6.48 -1.293 1 97.12 39 ILE B O 1
ATOM 1999 N N . GLY B 1 40 ? -4.578 5.242 -1.774 1 88.5 40 GLY B N 1
ATOM 2000 C CA . GLY B 1 40 ? -3.967 4.406 -2.793 1 88.5 40 GLY B CA 1
ATOM 2001 C C . GLY B 1 40 ? -3.201 5.195 -3.836 1 88.5 40 GLY B C 1
ATOM 2002 O O . GLY B 1 40 ? -3.586 6.316 -4.18 1 88.5 40 GLY B O 1
ATOM 2003 N N . GLY B 1 41 ? -2.174 4.598 -4.262 1 82.25 41 GLY B N 1
ATOM 2004 C CA . GLY B 1 41 ? -0.94 4.539 -5.031 1 82.25 41 GLY B CA 1
ATOM 2005 C C . GLY B 1 41 ? 0.244 5.148 -4.305 1 82.25 41 GLY B C 1
ATOM 2006 O O . GLY B 1 41 ? 1.213 4.457 -3.99 1 82.25 41 GLY B O 1
ATOM 2007 N N . GLY B 1 42 ? 0.023 6.363 -3.873 1 92.25 42 GLY B N 1
ATOM 2008 C CA . GLY B 1 42 ? 1.146 7.059 -3.266 1 92.25 42 GLY B CA 1
ATOM 2009 C C . GLY B 1 42 ? 1.306 6.758 -1.786 1 92.25 42 GLY B C 1
ATOM 2010 O O . GLY B 1 42 ? 2.414 6.82 -1.251 1 92.25 42 GLY B O 1
ATOM 2011 N N . GLY B 1 43 ? 0.3 6.43 -1.104 1 96.81 43 GLY B N 1
ATOM 2012 C CA . GLY B 1 43 ? 0.31 6.285 0.343 1 96.81 43 GLY B CA 1
ATOM 2013 C C . GLY B 1 43 ? 0.605 4.867 0.8 1 96.81 43 GLY B C 1
ATOM 2014 O O . GLY B 1 43 ? 0.768 4.617 1.996 1 96.81 43 GLY B O 1
ATOM 2015 N N . PHE B 1 44 ? 0.704 3.912 -0.105 1 97 44 PHE B N 1
ATOM 2016 C CA . PHE B 1 44 ? 0.894 2.518 0.272 1 97 44 PHE B CA 1
ATOM 2017 C C . PHE B 1 44 ? 2.279 2.301 0.87 1 97 44 PHE B C 1
ATOM 2019 O O . PHE B 1 44 ? 2.412 1.711 1.943 1 97 44 PHE B O 1
ATOM 2026 N N . PHE B 1 45 ? 3.258 2.865 0.197 1 97.44 45 PHE B N 1
ATOM 2027 C CA . PHE B 1 45 ? 4.617 2.695 0.693 1 97.44 45 PHE B CA 1
ATOM 2028 C C . PHE B 1 45 ? 4.801 3.414 2.023 1 97.44 45 PHE B C 1
ATOM 2030 O O . PHE B 1 45 ? 5.176 2.797 3.023 1 97.44 45 PHE B O 1
ATOM 2037 N N . PRO B 1 46 ? 4.445 4.684 2.1 1 98.56 46 PRO B N 1
ATOM 2038 C CA . PRO B 1 46 ? 4.648 5.398 3.361 1 98.56 46 PRO B CA 1
ATOM 2039 C C . PRO B 1 46 ? 3.871 4.781 4.52 1 98.56 46 PRO B C 1
ATOM 2041 O O . PRO B 1 46 ? 4.375 4.727 5.645 1 98.56 46 PRO B O 1
ATOM 2044 N N . ALA B 1 47 ? 2.672 4.328 4.27 1 98.44 47 ALA B N 1
ATOM 2045 C CA . ALA B 1 47 ? 1.866 3.744 5.34 1 98.44 47 ALA B CA 1
ATOM 2046 C C . ALA B 1 47 ? 2.494 2.453 5.859 1 98.44 47 ALA B C 1
ATOM 2048 O O . ALA B 1 47 ? 2.514 2.209 7.066 1 98.44 47 ALA B O 1
ATOM 2049 N N . ARG B 1 48 ? 2.961 1.664 4.914 1 97.75 48 ARG B N 1
ATOM 2050 C CA . ARG B 1 48 ? 3.572 0.4 5.316 1 97.75 48 ARG B CA 1
ATOM 2051 C C . ARG B 1 48 ? 4.844 0.639 6.125 1 97.75 48 ARG B C 1
ATOM 2053 O O . ARG B 1 48 ? 5.094 -0.05 7.113 1 97.75 48 ARG B O 1
ATOM 2060 N N . VAL B 1 49 ? 5.652 1.584 5.688 1 98.5 49 VAL B N 1
ATOM 2061 C CA . VAL B 1 49 ? 6.871 1.906 6.418 1 98.5 49 VAL B CA 1
ATOM 2062 C C . VAL B 1 49 ? 6.516 2.488 7.785 1 98.5 49 VAL B C 1
ATOM 2064 O O . VAL B 1 49 ? 7.125 2.129 8.797 1 98.5 49 VAL B O 1
ATOM 2067 N N . LEU B 1 50 ? 5.559 3.357 7.805 1 98.69 50 LEU B N 1
ATOM 2068 C CA . LEU B 1 50 ? 5.129 4 9.039 1 98.69 50 LEU B CA 1
ATOM 2069 C C . LEU B 1 50 ? 4.73 2.963 10.086 1 98.69 50 LEU B C 1
ATOM 2071 O O . LEU B 1 50 ? 5.004 3.135 11.273 1 98.69 50 LEU B O 1
ATOM 2075 N N . ARG B 1 51 ? 4.105 1.915 9.648 1 97.94 51 ARG B N 1
ATOM 2076 C CA . ARG B 1 51 ? 3.645 0.843 10.523 1 97.94 51 ARG B CA 1
ATOM 2077 C C . ARG B 1 51 ? 4.812 0.206 11.273 1 97.94 51 ARG B C 1
ATOM 2079 O O . ARG B 1 51 ? 4.633 -0.335 12.367 1 97.94 51 ARG B O 1
ATOM 2086 N N . THR B 1 52 ? 5.965 0.217 10.719 1 98 52 THR B N 1
ATOM 2087 C CA . THR B 1 52 ? 7.16 -0.335 11.344 1 98 52 THR B CA 1
ATOM 2088 C C . THR B 1 52 ? 7.594 0.52 12.531 1 98 52 THR B C 1
ATOM 2090 O O . THR B 1 52 ? 8.094 -0.004 13.531 1 98 52 THR B O 1
ATOM 2093 N N . PHE B 1 53 ? 7.352 1.777 12.469 1 98.56 53 PHE B N 1
ATOM 2094 C CA . PHE B 1 53 ? 7.871 2.711 13.461 1 98.56 53 PHE B CA 1
ATOM 2095 C C . PHE B 1 53 ? 6.801 3.055 14.492 1 98.56 53 PHE B C 1
ATOM 2097 O O . PHE B 1 53 ? 7.121 3.438 15.617 1 98.56 53 PHE B O 1
ATOM 2104 N N . LEU B 1 54 ? 5.543 2.988 14.078 1 98.06 54 LEU B N 1
ATOM 2105 C CA . LEU B 1 54 ? 4.43 3.361 14.945 1 98.06 54 LEU B CA 1
ATOM 2106 C C . LEU B 1 54 ? 3.576 2.145 15.289 1 98.06 54 LEU B C 1
ATOM 2108 O O . LEU B 1 54 ? 3.068 1.464 14.391 1 98.06 54 LEU B O 1
ATOM 2112 N N . LYS B 1 55 ? 3.436 1.907 16.547 1 96.31 55 LYS B N 1
ATOM 2113 C CA . LYS B 1 55 ? 2.629 0.787 17.031 1 96.31 55 LYS B CA 1
ATOM 2114 C C . LYS B 1 55 ? 1.375 1.277 17.75 1 96.31 55 LYS B C 1
ATOM 2116 O O . LYS B 1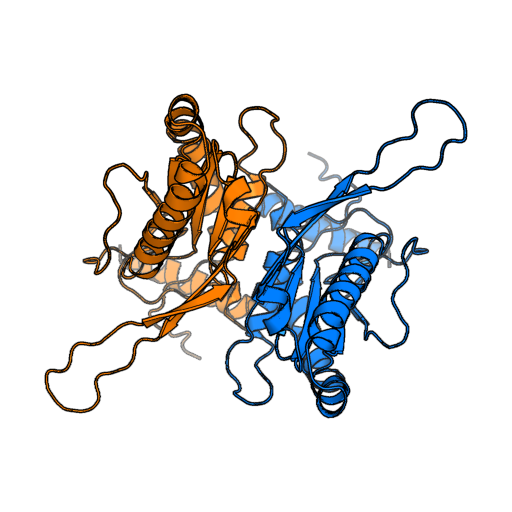 55 ? 1.3 2.439 18.156 1 96.31 55 LYS B O 1
ATOM 2121 N N . HIS B 1 56 ? 0.422 0.409 17.781 1 96.06 56 HIS B N 1
ATOM 2122 C CA . HIS B 1 56 ? -0.805 0.719 18.5 1 96.06 56 HIS B CA 1
ATOM 2123 C C . HIS B 1 56 ? -0.503 1.174 19.922 1 96.06 56 HIS B C 1
ATOM 2125 O O . HIS B 1 56 ? 0.235 0.504 20.656 1 96.06 56 HIS B O 1
ATOM 2131 N N . PRO B 1 57 ? -1.099 2.275 20.266 1 95.94 57 PRO B N 1
ATOM 2132 C CA . PRO B 1 57 ? -0.704 2.869 21.547 1 95.94 57 PRO B CA 1
ATOM 2133 C C . PRO B 1 57 ? -1.051 1.983 22.734 1 95.94 57 PRO B C 1
ATOM 2135 O O . PRO B 1 57 ? -0.327 1.977 23.734 1 95.94 57 PRO B O 1
ATOM 2138 N N . LYS B 1 58 ? -2.115 1.218 22.641 1 94.44 58 LYS B N 1
ATOM 2139 C CA . LYS B 1 58 ? -2.562 0.39 23.75 1 94.44 58 LYS B CA 1
ATOM 2140 C C . LYS B 1 58 ? -1.977 -1.016 23.672 1 94.44 58 LYS B C 1
ATOM 2142 O O . LYS B 1 58 ? -1.285 -1.465 24.578 1 94.44 58 LYS B O 1
ATOM 2147 N N . SER B 1 59 ? -2.111 -1.681 22.516 1 94.12 59 SER B N 1
ATOM 2148 C CA . SER B 1 59 ? -1.732 -3.082 22.375 1 94.12 59 SER B CA 1
ATOM 2149 C C . SER B 1 59 ? -0.258 -3.225 22.016 1 94.12 59 SER B C 1
ATOM 2151 O O . SER B 1 59 ? 0.318 -4.309 22.141 1 94.12 59 SER B O 1
ATOM 2153 N N . LYS B 1 60 ? 0.321 -2.145 21.484 1 95.06 60 LYS B N 1
ATOM 2154 C CA . LYS B 1 60 ? 1.712 -2.105 21.047 1 95.06 60 LYS B CA 1
ATOM 2155 C C . LYS B 1 60 ? 1.934 -3.021 19.844 1 95.06 60 LYS B C 1
ATOM 2157 O O . LYS B 1 60 ? 3.074 -3.295 19.469 1 95.06 60 LYS B O 1
ATOM 2162 N N . LYS B 1 61 ? 0.83 -3.494 19.25 1 93.81 61 LYS B N 1
ATOM 2163 C CA . LYS B 1 61 ? 0.876 -4.305 18.031 1 93.81 61 LYS B CA 1
ATOM 2164 C C . LYS B 1 61 ? 0.9 -3.426 16.781 1 93.81 61 LYS B C 1
ATOM 2166 O O . LYS B 1 61 ? 0.785 -2.203 16.875 1 93.81 61 LYS B O 1
ATOM 2171 N N . ASN B 1 62 ? 1.147 -4.07 15.68 1 94.25 62 ASN B N 1
ATOM 2172 C CA . ASN B 1 62 ? 1.114 -3.354 14.406 1 94.25 62 ASN B CA 1
ATOM 2173 C C . ASN B 1 62 ? -0.229 -2.664 14.188 1 94.25 62 ASN B C 1
ATOM 2175 O O . ASN B 1 62 ? -1.281 -3.244 14.461 1 94.25 62 ASN B O 1
ATOM 2179 N N . ILE B 1 63 ? -0.165 -1.462 13.758 1 96.56 63 ILE B N 1
ATOM 2180 C CA . ILE B 1 63 ? -1.375 -0.721 13.414 1 96.56 63 ILE B CA 1
ATOM 2181 C C . ILE B 1 63 ? -1.925 -1.214 12.078 1 96.56 63 ILE B C 1
ATOM 2183 O O . ILE B 1 63 ? -1.169 -1.418 11.125 1 96.56 63 ILE B O 1
ATOM 2187 N N . SER B 1 64 ? -3.211 -1.457 12.047 1 94.75 64 SER B N 1
ATOM 2188 C CA . SER B 1 64 ? -3.857 -1.871 10.805 1 94.75 64 SER B CA 1
ATOM 2189 C C . SER B 1 64 ? -3.848 -0.747 9.773 1 94.75 64 SER B C 1
ATOM 2191 O O . SER B 1 64 ? -3.963 0.428 10.125 1 94.75 64 SER B O 1
ATOM 2193 N N . ILE B 1 65 ? -3.68 -1.128 8.516 1 96.44 65 ILE B N 1
ATOM 2194 C CA . ILE B 1 65 ? -3.746 -0.183 7.41 1 96.44 65 ILE B CA 1
ATOM 2195 C C . ILE B 1 65 ? -4.973 -0.481 6.551 1 96.44 65 ILE B C 1
ATOM 2197 O O . ILE B 1 65 ? -5.113 -1.584 6.016 1 96.44 65 ILE B O 1
ATOM 2201 N N . GLN B 1 66 ? -5.816 0.413 6.488 1 96.12 66 GLN B N 1
ATOM 2202 C CA . GLN B 1 66 ? -6.895 0.377 5.504 1 96.12 66 GLN B CA 1
ATOM 2203 C C . GLN B 1 66 ? -6.582 1.278 4.312 1 96.12 66 GLN B C 1
ATOM 2205 O O . GLN B 1 66 ? -5.758 2.188 4.414 1 96.12 66 GLN B O 1
ATOM 2210 N N . ALA B 1 67 ? -7.223 0.925 3.191 1 96.44 67 ALA B N 1
ATOM 2211 C CA . ALA B 1 67 ? -6.879 1.647 1.97 1 96.44 67 ALA B CA 1
ATOM 2212 C C . ALA B 1 67 ? -8.117 2.287 1.345 1 96.44 67 ALA B C 1
ATOM 2214 O O . ALA B 1 67 ? -9.203 1.702 1.36 1 96.44 67 ALA B O 1
ATOM 2215 N N . ILE B 1 68 ? -7.926 3.477 0.876 1 96.5 68 ILE B N 1
ATOM 2216 C CA . ILE B 1 68 ? -8.859 4.121 -0.04 1 96.5 68 ILE B CA 1
ATOM 2217 C C . ILE B 1 68 ? -8.133 4.496 -1.334 1 96.5 68 ILE B C 1
ATOM 2219 O O . ILE B 1 68 ? -6.914 4.664 -1.344 1 96.5 68 ILE B O 1
ATOM 2223 N N . GLY B 1 69 ? -8.891 4.504 -2.42 1 94.31 69 GLY B N 1
ATOM 2224 C CA . GLY B 1 69 ? -8.336 4.844 -3.721 1 94.31 69 GLY B CA 1
ATOM 2225 C C . GLY B 1 69 ? -8.914 6.125 -4.297 1 94.31 69 GLY B C 1
ATOM 2226 O O . GLY B 1 69 ? -10.117 6.215 -4.555 1 94.31 69 GLY B O 1
ATOM 2227 N N . LEU B 1 70 ? -8.039 7.102 -4.512 1 92.62 70 LEU B N 1
ATOM 2228 C CA . LEU B 1 70 ? -8.414 8.391 -5.082 1 92.62 70 LEU B CA 1
ATOM 2229 C C . LEU B 1 70 ? -7.5 8.758 -6.246 1 92.62 70 LEU B C 1
ATOM 2231 O O . LEU B 1 70 ? -6.289 8.555 -6.176 1 92.62 70 LEU B O 1
ATOM 2235 N N . SER B 1 71 ? -8.133 9.102 -7.375 1 84.25 71 SER B N 1
ATOM 2236 C CA . SER B 1 71 ? -7.379 9.633 -8.508 1 84.25 71 SER B CA 1
ATOM 2237 C C . SER B 1 71 ? -7.824 11.047 -8.859 1 84.25 71 SER B C 1
ATOM 2239 O O . SER B 1 71 ? -9.016 11.359 -8.828 1 84.25 71 SER B O 1
ATOM 2241 N N . LEU B 1 72 ? -6.832 11.875 -9 1 76.31 72 LEU B N 1
ATOM 2242 C CA . LEU B 1 72 ? -7.129 13.258 -9.359 1 76.31 72 LEU B CA 1
ATOM 2243 C C . LEU B 1 72 ? -6.945 13.477 -10.859 1 76.31 72 LEU B C 1
ATOM 2245 O O . LEU B 1 72 ? -5.906 13.117 -11.422 1 76.31 72 LEU B O 1
ATOM 2249 N N . TYR B 1 73 ? -8.031 13.758 -11.594 1 68.81 73 TYR B N 1
ATOM 2250 C CA . TYR B 1 73 ? -7.961 14.109 -13.008 1 68.81 73 TYR B CA 1
ATOM 2251 C C . TYR B 1 73 ? -8.117 15.617 -13.195 1 68.81 73 TYR B C 1
ATOM 2253 O O . TYR B 1 73 ? -9 16.234 -12.594 1 68.81 73 TYR B O 1
ATOM 2261 N N . GLU B 1 74 ? -6.934 16.125 -13.617 1 57.88 74 GLU B N 1
ATOM 2262 C CA . GLU B 1 74 ? -7.008 17.547 -13.922 1 57.88 74 GLU B CA 1
ATOM 2263 C C . GLU B 1 74 ? -7.453 17.781 -15.359 1 57.88 74 GLU B C 1
ATOM 2265 O O . GLU B 1 74 ? -6.906 17.188 -16.297 1 57.88 74 GLU B O 1
ATOM 2270 N N . GLU B 1 75 ? -8.633 17.969 -15.672 1 52.38 75 GLU B N 1
ATOM 2271 C CA . GLU B 1 75 ? -9.055 18.344 -17.016 1 52.38 75 GLU B CA 1
ATOM 2272 C C . GLU B 1 75 ? -8.555 19.734 -17.391 1 52.38 75 GLU B C 1
ATOM 2274 O O . GLU B 1 75 ? -8.633 20.656 -16.578 1 52.38 75 GLU B O 1
ATOM 2279 N N . LEU B 1 76 ? -7.508 19.734 -18.25 1 49.53 76 LEU B N 1
ATOM 2280 C CA . LEU B 1 76 ? -7.109 21.016 -18.828 1 49.53 76 LEU B CA 1
ATOM 2281 C C . LEU B 1 76 ? -8.305 21.719 -19.453 1 49.53 76 LEU B C 1
ATOM 2283 O O . LEU B 1 76 ? -9.172 21.094 -20.062 1 49.53 76 LEU B O 1
ATOM 2287 N N . PRO B 1 77 ? -8.445 22.984 -19.125 1 44.53 77 PRO B N 1
ATOM 2288 C CA . PRO B 1 77 ? -9.492 23.766 -19.797 1 44.53 77 PRO B CA 1
ATOM 2289 C C . PRO B 1 77 ? -9.398 23.719 -21.312 1 44.53 77 PRO B C 1
ATOM 2291 O O . PRO B 1 77 ? -8.289 23.719 -21.859 1 44.53 77 PRO B O 1
ATOM 2294 N N . SER B 1 78 ? -10.133 22.969 -22.047 1 43.5 78 SER B N 1
ATOM 2295 C CA . SER B 1 78 ? -10.141 23.422 -23.422 1 43.5 78 SER B CA 1
ATOM 2296 C C . SER B 1 78 ? -10.016 24.938 -23.5 1 43.5 78 SER B C 1
ATOM 2298 O O . SER B 1 78 ? -9.016 25.469 -23.984 1 43.5 78 SER B O 1
ATOM 2300 N N . THR B 1 79 ? -10.766 25.766 -24.562 1 40.53 79 THR B N 1
ATOM 2301 C CA . THR B 1 79 ? -10.773 27.203 -24.828 1 40.53 79 THR B CA 1
ATOM 2302 C C . THR B 1 79 ? -10.906 28 -23.531 1 40.53 79 THR B C 1
ATOM 2304 O O . THR B 1 79 ? -10.125 28.906 -23.266 1 40.53 79 THR B O 1
ATOM 2307 N N . SER B 1 80 ? -12.141 28.844 -23.391 1 39.41 80 SER B N 1
ATOM 2308 C CA . SER B 1 80 ? -12.461 30.016 -22.594 1 39.41 80 SER B CA 1
ATOM 2309 C C . SER B 1 80 ? -12.227 29.75 -21.109 1 39.41 80 SER B C 1
ATOM 2311 O O . SER B 1 80 ? -11.984 28.609 -20.703 1 39.41 80 SER B O 1
ATOM 2313 N N . GLU B 1 81 ? -12.812 30.688 -20.172 1 39 81 GLU B N 1
ATOM 2314 C CA . GLU B 1 81 ? -12.844 31 -18.75 1 39 81 GLU B CA 1
ATOM 2315 C C . GLU B 1 81 ? -13.148 29.75 -17.922 1 39 81 GLU B C 1
ATOM 2317 O O . GLU B 1 81 ? -13.445 29.828 -16.734 1 39 81 GLU B O 1
ATOM 2322 N N . GLU B 1 82 ? -13.414 28.656 -18.578 1 41.84 82 GLU B N 1
ATOM 2323 C CA . GLU B 1 82 ? -14.078 27.656 -17.734 1 41.84 82 GLU B CA 1
ATOM 2324 C C . GLU B 1 82 ? -13.094 27 -16.781 1 41.84 82 GLU B C 1
ATOM 2326 O O . GLU B 1 82 ? -11.961 26.688 -17.156 1 41.84 82 GLU B O 1
ATOM 2331 N N . GLN B 1 83 ? -13.336 27.094 -15.516 1 45.22 83 GLN B N 1
ATOM 2332 C CA . GLN B 1 83 ? -12.727 26.688 -14.25 1 45.22 83 GLN B CA 1
ATOM 2333 C C . GLN B 1 83 ? -12.195 25.266 -14.344 1 45.22 83 GLN B C 1
ATOM 2335 O O . GLN B 1 83 ? -12.867 24.359 -14.859 1 45.22 83 GLN B O 1
ATOM 2340 N N . MET B 1 84 ? -11 25.188 -14.391 1 48.78 84 MET B N 1
ATOM 2341 C CA . MET B 1 84 ? -10.273 23.938 -14.156 1 48.78 84 MET B CA 1
ATOM 2342 C C . MET B 1 84 ? -11 23.078 -13.125 1 48.78 84 MET B C 1
ATOM 2344 O O . MET B 1 84 ? -11.227 23.516 -11.992 1 48.78 84 MET B O 1
ATOM 2348 N N . ALA B 1 85 ? -12.125 22.359 -13.602 1 51.44 85 ALA B N 1
ATOM 2349 C CA . ALA B 1 85 ? -12.797 21.547 -12.602 1 51.44 85 ALA B CA 1
ATOM 2350 C C . ALA B 1 85 ? -11.992 20.281 -12.289 1 51.44 85 ALA B C 1
ATOM 2352 O O . ALA B 1 85 ? -11.57 19.562 -13.203 1 51.44 85 ALA B O 1
ATOM 2353 N N . ASN B 1 86 ? -11.117 20.156 -11.211 1 65.5 86 ASN B N 1
ATOM 2354 C CA . ASN B 1 86 ? -10.469 18.953 -10.672 1 65.5 86 ASN B CA 1
ATOM 2355 C C . ASN B 1 86 ? -11.492 17.969 -10.109 1 65.5 86 ASN B C 1
ATOM 2357 O O . ASN B 1 86 ? -12.453 18.375 -9.445 1 65.5 86 ASN B O 1
ATOM 2361 N N . GLU B 1 87 ? -11.477 16.859 -10.898 1 80.75 87 GLU B N 1
ATOM 2362 C CA . GLU B 1 87 ? -12.383 15.844 -10.375 1 80.75 87 GLU B CA 1
ATOM 2363 C C . GLU B 1 87 ? -11.609 14.719 -9.695 1 80.75 87 GLU B C 1
ATOM 2365 O O . GLU B 1 87 ? -10.617 14.219 -10.227 1 80.75 87 GLU B O 1
ATOM 2370 N N . VAL B 1 88 ? -11.984 14.484 -8.383 1 82.19 88 VAL B N 1
ATOM 2371 C CA . VAL B 1 88 ? -11.445 13.344 -7.645 1 82.19 88 VAL B CA 1
ATOM 2372 C C . VAL B 1 88 ? -12.328 12.117 -7.867 1 82.19 88 VAL B C 1
ATOM 2374 O O . VAL B 1 88 ? -13.539 12.172 -7.66 1 82.19 88 VAL B O 1
ATOM 2377 N N . VAL B 1 89 ? -11.719 11.109 -8.383 1 84.81 89 VAL B N 1
ATOM 2378 C CA . VAL B 1 89 ? -12.43 9.867 -8.656 1 84.81 89 VAL B CA 1
ATOM 2379 C C . VAL B 1 89 ? -12.039 8.82 -7.613 1 84.81 89 VAL B C 1
ATOM 2381 O O . VAL B 1 89 ? -10.859 8.617 -7.34 1 84.81 89 VAL B O 1
ATOM 2384 N N . ARG B 1 90 ? -13.102 8.18 -7.074 1 89.44 90 ARG B N 1
ATOM 2385 C CA . ARG B 1 90 ? -12.875 7.094 -6.129 1 89.44 90 ARG B CA 1
ATOM 2386 C C . ARG B 1 90 ? -12.625 5.777 -6.859 1 89.44 90 ARG B C 1
ATOM 2388 O O . ARG B 1 90 ? -13.43 5.363 -7.695 1 89.44 90 ARG B O 1
ATOM 2395 N N . THR B 1 91 ? -11.516 5.168 -6.598 1 88.56 91 THR B N 1
ATOM 2396 C CA . THR B 1 91 ? -11.242 3.855 -7.168 1 88.56 91 THR B CA 1
ATOM 2397 C C . THR B 1 91 ? -11.484 2.756 -6.137 1 88.56 91 THR B C 1
ATOM 2399 O O . THR B 1 91 ? -11.664 1.592 -6.496 1 88.56 91 THR B O 1
ATOM 2402 N N . GLN B 1 92 ? -11.406 3.076 -4.91 1 93.5 92 GLN B N 1
ATOM 2403 C CA . GLN B 1 92 ? -11.805 2.248 -3.775 1 93.5 92 GLN B CA 1
ATOM 2404 C C . GLN B 1 92 ? -12.195 3.107 -2.578 1 93.5 92 GLN B C 1
ATOM 2406 O O . GLN B 1 92 ? -11.578 4.141 -2.318 1 93.5 92 GLN B O 1
ATOM 2411 N N . TRP B 1 93 ? -13.195 2.637 -1.893 1 94.88 93 TRP B N 1
ATOM 2412 C CA . TRP B 1 93 ? -13.609 3.33 -0.679 1 94.88 93 TRP B CA 1
ATOM 2413 C C . TRP B 1 93 ? -13.906 2.34 0.442 1 94.88 93 TRP B C 1
ATOM 2415 O O . TRP B 1 93 ? -13.68 1.136 0.291 1 94.88 93 TRP B O 1
ATOM 2425 N N . LEU B 1 94 ? -14.25 2.752 1.602 1 93.19 94 LEU B N 1
ATOM 2426 C CA . LEU B 1 94 ? -14.406 1.851 2.74 1 93.19 94 LEU B CA 1
ATOM 2427 C C . LEU B 1 94 ? -15.789 1.207 2.744 1 93.19 94 LEU B C 1
ATOM 2429 O O . LEU B 1 94 ? -15.938 0.048 3.137 1 93.19 94 LEU B O 1
ATOM 2433 N N . GLY B 1 95 ? -16.859 1.896 2.27 1 88.81 95 GLY B N 1
ATOM 2434 C CA . GLY B 1 95 ? -18.203 1.352 2.318 1 88.81 95 GLY B CA 1
ATOM 2435 C C . GLY B 1 95 ? -18.656 1.022 3.727 1 88.81 95 GLY B C 1
ATOM 2436 O O . GLY B 1 95 ? -18.609 1.875 4.617 1 88.81 95 GLY B O 1
ATOM 2437 N N . PRO B 1 96 ? -19.062 -0.246 3.936 1 86.44 96 PRO B N 1
ATOM 2438 C CA . PRO B 1 96 ? -19.5 -0.664 5.27 1 86.44 96 PRO B CA 1
ATOM 2439 C C . PRO B 1 96 ? -18.375 -0.644 6.297 1 86.44 96 PRO B C 1
ATOM 2441 O O . PRO B 1 96 ? -18.625 -0.524 7.496 1 86.44 96 PRO B O 1
ATOM 2444 N N . GLU B 1 97 ? -17.203 -0.672 5.824 1 89.75 97 GLU B N 1
ATOM 2445 C CA . GLU B 1 97 ? -16.047 -0.7 6.711 1 89.75 97 GLU B CA 1
ATOM 2446 C C . GLU B 1 97 ? -15.836 0.65 7.391 1 89.75 97 GLU B C 1
ATOM 2448 O O . GLU B 1 97 ? -15.055 0.761 8.336 1 89.75 97 GLU B O 1
ATOM 2453 N N . THR B 1 98 ? -16.594 1.615 6.969 1 93.5 98 THR B N 1
ATOM 2454 C CA . THR B 1 98 ? -16.531 2.916 7.625 1 93.5 98 THR B CA 1
ATOM 2455 C C . THR B 1 98 ? -16.781 2.775 9.125 1 93.5 98 THR B C 1
ATOM 2457 O O . THR B 1 98 ? -16.203 3.52 9.922 1 93.5 98 THR B O 1
ATOM 2460 N N . LYS B 1 99 ? -17.594 1.83 9.492 1 94.12 99 LYS B N 1
ATOM 2461 C CA . LYS B 1 99 ? -17.938 1.613 10.891 1 94.12 99 LYS B CA 1
ATOM 2462 C C . LYS B 1 99 ? -16.703 1.291 11.727 1 94.12 99 LYS B C 1
ATOM 2464 O O . LYS B 1 99 ? -16.672 1.519 12.938 1 94.12 99 LYS B O 1
ATOM 2469 N N . THR B 1 100 ? -15.672 0.759 11.094 1 94.19 100 THR B N 1
ATOM 2470 C CA . THR B 1 100 ? -14.461 0.372 11.805 1 94.19 100 THR B CA 1
ATOM 2471 C C . THR B 1 100 ? -13.672 1.604 12.234 1 94.19 100 THR B C 1
ATOM 2473 O O . THR B 1 100 ? -12.758 1.508 13.062 1 94.19 100 THR B O 1
ATOM 2476 N N . LEU B 1 101 ? -14.008 2.768 11.695 1 97.75 101 LEU B N 1
ATOM 2477 C CA . LEU B 1 101 ? -13.32 4.004 12.039 1 97.75 101 LEU B CA 1
ATOM 2478 C C . LEU B 1 101 ? -13.844 4.57 13.359 1 97.75 101 LEU B C 1
ATOM 2480 O O . LEU B 1 101 ? -13.195 5.43 13.969 1 97.75 101 LEU B O 1
ATOM 2484 N N . LEU B 1 102 ? -15.039 4.16 13.789 1 97.94 102 LEU B N 1
ATOM 2485 C CA . LEU B 1 102 ? -15.688 4.758 14.953 1 97.94 102 LEU B CA 1
ATOM 2486 C C . LEU B 1 102 ? -14.852 4.551 16.203 1 97.94 102 LEU B C 1
ATOM 2488 O O . LEU B 1 102 ? -14.406 3.436 16.484 1 97.94 102 LEU B O 1
ATOM 2492 N N . GLY B 1 103 ? -14.586 5.629 16.875 1 97.75 103 GLY B N 1
ATOM 2493 C CA . GLY B 1 103 ? -13.875 5.594 18.141 1 97.75 103 GLY B CA 1
ATOM 2494 C C . GLY B 1 103 ? -12.367 5.512 17.969 1 97.75 103 GLY B C 1
ATOM 2495 O O . GLY B 1 103 ? -11.633 5.391 18.953 1 97.75 103 GLY B O 1
ATOM 2496 N N . ARG B 1 104 ? -11.914 5.594 16.766 1 97.94 104 ARG B N 1
ATOM 2497 C CA . ARG B 1 104 ? -10.492 5.414 16.5 1 97.94 104 ARG B CA 1
ATOM 2498 C C . ARG B 1 104 ? -9.797 6.758 16.281 1 97.94 104 ARG B C 1
ATOM 2500 O O . ARG B 1 104 ? -10.461 7.766 16.016 1 97.94 104 ARG B O 1
ATOM 2507 N N . LYS B 1 105 ? -8.523 6.773 16.484 1 98.56 105 LYS B N 1
ATOM 2508 C CA . LYS B 1 105 ? -7.656 7.852 16.016 1 98.56 105 LYS B CA 1
ATOM 2509 C C . LYS B 1 105 ? -6.996 7.496 14.688 1 98.56 105 LYS B C 1
ATOM 2511 O O . LYS B 1 105 ? -6.008 6.762 14.656 1 98.56 105 LYS B O 1
ATOM 2516 N N . VAL B 1 106 ? -7.52 8.055 13.656 1 98.75 106 VAL B N 1
ATOM 2517 C CA . VAL B 1 106 ? -7.199 7.645 12.297 1 98.75 106 VAL B CA 1
ATOM 2518 C C . VAL B 1 106 ? -6.156 8.586 11.695 1 98.75 106 VAL B C 1
ATOM 2520 O O . VAL B 1 106 ? -6.305 9.805 11.766 1 98.75 106 VAL B O 1
ATOM 2523 N N . LEU B 1 107 ? -5.102 8.031 11.227 1 98.94 107 LEU B N 1
ATOM 2524 C CA . LEU B 1 107 ? -4.113 8.805 10.477 1 98.94 107 LEU B CA 1
ATOM 2525 C C . LEU B 1 107 ? -4.203 8.508 8.984 1 98.94 107 LEU B C 1
ATOM 2527 O O . LEU B 1 107 ? -3.971 7.371 8.562 1 98.94 107 LEU B O 1
ATOM 2531 N N . ILE B 1 108 ? -4.566 9.484 8.195 1 98.88 108 ILE B N 1
ATOM 2532 C CA . ILE B 1 108 ? -4.613 9.375 6.746 1 98.88 108 ILE B CA 1
ATOM 2533 C C . ILE B 1 108 ? -3.221 9.625 6.164 1 98.88 108 ILE B C 1
ATOM 2535 O O . ILE B 1 108 ? -2.561 10.609 6.512 1 98.88 108 ILE B O 1
ATOM 2539 N N . VAL B 1 109 ? -2.75 8.734 5.273 1 98.88 109 VAL B N 1
ATOM 2540 C CA . VAL B 1 109 ? -1.354 8.742 4.852 1 98.88 109 VAL B CA 1
ATOM 2541 C C . VAL B 1 109 ? -1.274 8.867 3.332 1 98.88 109 VAL B C 1
ATOM 2543 O O . VAL B 1 109 ? -1.953 8.141 2.605 1 98.88 109 VAL B O 1
ATOM 2546 N N . ASP B 1 110 ? -0.515 9.781 2.826 1 98.38 110 ASP B N 1
ATOM 2547 C CA . ASP B 1 110 ? -0.185 9.961 1.415 1 98.38 110 ASP B CA 1
ATOM 2548 C C . ASP B 1 110 ? 1.289 10.32 1.237 1 98.38 110 ASP B C 1
ATOM 2550 O O . ASP B 1 110 ? 2.02 10.469 2.219 1 98.38 110 ASP B O 1
ATOM 2554 N N . GLU B 1 111 ? 1.776 10.328 -0.009 1 98.19 111 GLU B N 1
ATOM 2555 C CA . GLU B 1 111 ? 3.205 10.57 -0.193 1 98.19 111 GLU B CA 1
ATOM 2556 C C . GLU B 1 111 ? 3.502 12.062 -0.313 1 98.19 111 GLU B C 1
ATOM 2558 O O . GLU B 1 111 ? 4.59 12.516 0.045 1 98.19 111 GLU B O 1
ATOM 2563 N N . VAL B 1 112 ? 2.525 12.828 -0.896 1 98 112 VAL B N 1
ATOM 2564 C CA . VAL B 1 112 ? 2.869 14.219 -1.156 1 98 112 VAL B CA 1
ATOM 2565 C C . VAL B 1 112 ? 1.626 15.094 -1.011 1 98 112 VAL B C 1
ATOM 2567 O O . VAL B 1 112 ? 0.533 14.703 -1.427 1 98 112 VAL B O 1
ATOM 2570 N N . ASP B 1 113 ? 1.73 16.219 -0.344 1 97.88 113 ASP B N 1
ATOM 2571 C CA . ASP B 1 113 ? 0.761 17.312 -0.332 1 97.88 113 ASP B CA 1
ATOM 2572 C C . ASP B 1 113 ? 1.156 18.406 -1.319 1 97.88 113 ASP B C 1
ATOM 2574 O O . ASP B 1 113 ? 1.917 19.312 -0.976 1 97.88 113 ASP B O 1
ATOM 2578 N N . ASP B 1 114 ? 0.654 18.25 -2.52 1 96.12 114 ASP B N 1
ATOM 2579 C CA . ASP B 1 114 ? 0.938 19.234 -3.564 1 96.12 114 ASP B CA 1
ATOM 2580 C C . ASP B 1 114 ? -0.077 20.375 -3.537 1 96.12 114 ASP B C 1
ATOM 2582 O O . ASP B 1 114 ? 0.161 21.406 -2.908 1 96.12 114 ASP B O 1
ATOM 2586 N N . SER B 1 115 ? -1.295 20.141 -3.957 1 95.38 115 SER B N 1
ATOM 2587 C CA . SER B 1 115 ? -2.338 21.156 -3.936 1 95.38 115 SER B CA 1
ATOM 2588 C C . SER B 1 115 ? -3.277 20.953 -2.75 1 95.38 115 SER B C 1
ATOM 2590 O O . SER B 1 115 ? -4.164 21.781 -2.512 1 95.38 115 SER B O 1
ATOM 2592 N N . ARG B 1 116 ? -3.125 19.906 -2.012 1 96.62 116 ARG B N 1
ATOM 2593 C CA . ARG B 1 116 ? -3.906 19.562 -0.828 1 96.62 116 ARG B CA 1
ATOM 2594 C C . ARG B 1 116 ? -5.34 19.203 -1.203 1 96.62 116 ARG B C 1
ATOM 2596 O O . ARG B 1 116 ? -6.191 19.031 -0.328 1 96.62 116 ARG B O 1
ATOM 2603 N N . THR B 1 117 ? -5.66 19.078 -2.475 1 94.81 117 THR B N 1
ATOM 2604 C CA . THR B 1 117 ? -7.008 18.766 -2.941 1 94.81 117 THR B CA 1
ATOM 2605 C C . THR B 1 117 ? -7.391 17.344 -2.586 1 94.81 117 THR B C 1
ATOM 2607 O O . THR B 1 117 ? -8.5 17.078 -2.113 1 94.81 117 THR B O 1
ATOM 2610 N N . THR B 1 118 ? -6.453 16.406 -2.793 1 95.44 118 THR B N 1
ATOM 2611 C CA . THR B 1 118 ? -6.715 15 -2.5 1 95.44 118 THR B CA 1
ATOM 2612 C C . THR B 1 118 ? -6.945 14.789 -1.005 1 95.44 118 THR B C 1
ATOM 2614 O O . THR B 1 118 ? -7.887 14.102 -0.606 1 95.44 118 THR B O 1
ATOM 2617 N N . LEU B 1 119 ? -6.148 15.43 -0.172 1 97.19 119 LEU B N 1
ATOM 2618 C CA . LEU B 1 119 ? -6.273 15.312 1.276 1 97.19 119 LEU B CA 1
ATOM 2619 C C . LEU B 1 119 ? -7.602 15.883 1.758 1 97.19 119 LEU B C 1
ATOM 2621 O O . LEU B 1 119 ? -8.273 15.281 2.596 1 97.19 119 LEU B O 1
ATOM 2625 N N . GLU B 1 120 ? -7.926 17.031 1.23 1 97.38 120 GLU B N 1
ATOM 2626 C CA . GLU B 1 120 ? -9.195 17.641 1.591 1 97.38 120 GLU B CA 1
ATOM 2627 C C . GLU B 1 120 ? -10.367 16.719 1.277 1 97.38 120 GLU B C 1
ATOM 2629 O O . GLU B 1 120 ? -11.258 16.531 2.113 1 97.38 120 GLU B O 1
ATOM 2634 N N . TYR B 1 121 ? -10.336 16.219 0.063 1 96.25 121 TYR B N 1
ATOM 2635 C CA . TYR B 1 121 ? -11.398 15.312 -0.354 1 96.25 121 TYR B CA 1
ATOM 2636 C C . TYR B 1 121 ? -11.5 14.125 0.59 1 96.25 121 TYR B C 1
ATOM 2638 O O . TYR B 1 121 ? -12.594 13.773 1.043 1 96.25 121 TYR B O 1
ATOM 2646 N N . ALA B 1 122 ? -10.391 13.492 0.896 1 97.56 122 ALA B N 1
ATOM 2647 C CA . ALA B 1 122 ? -10.367 12.305 1.745 1 97.56 122 ALA B CA 1
ATOM 2648 C C . ALA B 1 122 ? -10.938 12.602 3.129 1 97.56 122 ALA B C 1
ATOM 2650 O O . ALA B 1 122 ? -11.828 11.898 3.605 1 97.56 122 ALA B O 1
ATOM 2651 N N . VAL B 1 123 ? -10.461 13.68 3.758 1 98.31 123 VAL B N 1
ATOM 2652 C CA . VAL B 1 123 ? -10.883 14.031 5.109 1 98.31 123 VAL B CA 1
ATOM 2653 C C . VAL B 1 123 ? -12.375 14.367 5.117 1 98.31 123 VAL B C 1
ATOM 2655 O O . VAL B 1 123 ? -13.133 13.836 5.93 1 98.31 123 VAL B O 1
ATOM 2658 N N . ARG B 1 124 ? -12.766 15.156 4.156 1 97.5 124 ARG B N 1
ATOM 2659 C CA . ARG B 1 124 ? -14.148 15.609 4.086 1 97.5 124 ARG B CA 1
ATOM 2660 C C . ARG B 1 124 ? -15.102 14.43 3.889 1 97.5 124 ARG B C 1
ATOM 2662 O O . ARG B 1 124 ? -16.094 14.297 4.609 1 97.5 124 ARG B O 1
ATOM 2669 N N . GLU B 1 125 ? -14.805 13.609 2.906 1 96.81 125 GLU B N 1
ATOM 2670 C CA . GLU B 1 125 ? -15.703 12.508 2.576 1 96.81 125 GLU B CA 1
ATOM 2671 C C . GLU B 1 125 ? -15.711 11.453 3.68 1 96.81 125 GLU B C 1
ATOM 2673 O O . GLU B 1 125 ? -16.75 10.859 3.971 1 96.81 125 GLU B O 1
ATOM 2678 N N . LEU B 1 126 ? -14.578 11.18 4.328 1 97.81 126 LEU B N 1
ATOM 2679 C CA . LEU B 1 126 ? -14.539 10.234 5.441 1 97.81 126 LEU B CA 1
ATOM 2680 C C . LEU B 1 126 ? -15.336 10.766 6.629 1 97.81 126 LEU B C 1
ATOM 2682 O O . LEU B 1 126 ? -16.047 10.008 7.285 1 97.81 126 LEU B O 1
ATOM 2686 N N . GLN B 1 127 ? -15.195 12.062 6.906 1 97.81 127 GLN B N 1
ATOM 2687 C CA . GLN B 1 127 ? -15.961 12.664 7.988 1 97.81 127 GLN B CA 1
ATOM 2688 C C . GLN B 1 127 ? -17.469 12.555 7.723 1 97.81 127 GLN B C 1
ATOM 2690 O O . GLN B 1 127 ? -18.234 12.266 8.633 1 97.81 127 GLN B O 1
ATOM 2695 N N . LYS B 1 128 ? -17.828 12.797 6.48 1 97.44 128 LYS B N 1
ATOM 2696 C CA . LYS B 1 128 ? -19.234 12.664 6.098 1 97.44 128 LYS B CA 1
ATOM 2697 C C . LYS B 1 128 ? -19.734 11.242 6.32 1 97.44 128 LYS B C 1
ATOM 2699 O O . LYS B 1 128 ? -20.812 11.039 6.871 1 97.44 128 LYS B O 1
ATOM 2704 N N . ASP B 1 129 ? -18.984 10.273 5.891 1 97.12 129 ASP B N 1
ATOM 2705 C CA . ASP B 1 129 ? -19.375 8.875 6.035 1 97.12 129 ASP B CA 1
ATOM 2706 C C . ASP B 1 129 ? -19.484 8.484 7.508 1 97.12 129 ASP B C 1
ATOM 2708 O O . ASP B 1 129 ? -20.406 7.762 7.895 1 97.12 129 ASP B O 1
ATOM 2712 N N . VAL B 1 130 ? -18.562 8.938 8.297 1 97.62 130 VAL B N 1
ATOM 2713 C CA . VAL B 1 130 ? -18.562 8.656 9.727 1 97.62 130 VAL B CA 1
ATOM 2714 C C . VAL B 1 130 ? -19.797 9.242 10.375 1 97.62 130 VAL B C 1
ATOM 2716 O O . VAL B 1 130 ? -20.406 8.625 11.258 1 97.62 130 VAL B O 1
ATOM 2719 N N . GLU B 1 131 ? -20.141 10.445 9.977 1 97.56 131 GLU B N 1
ATOM 2720 C CA . GLU B 1 131 ? -21.328 11.078 10.539 1 97.56 131 GLU B CA 1
ATOM 2721 C C . GLU B 1 131 ? -22.578 10.234 10.273 1 97.56 131 GLU B C 1
ATOM 2723 O O . GLU B 1 131 ? -23.422 10.086 11.156 1 97.56 131 GLU B O 1
ATOM 2728 N N . LYS B 1 132 ? -22.672 9.703 9.086 1 97.31 132 LYS B N 1
ATOM 2729 C CA . LYS B 1 132 ? -23.781 8.82 8.766 1 97.31 132 LYS B CA 1
ATOM 2730 C C . LYS B 1 132 ? -23.812 7.613 9.695 1 97.31 132 LYS B C 1
ATOM 2732 O O . LYS B 1 132 ? -24.891 7.195 10.141 1 97.31 132 LYS B O 1
ATOM 2737 N N . GLU B 1 133 ? -22.672 7.078 9.977 1 97.06 133 GLU B N 1
ATOM 2738 C CA . GLU B 1 133 ? -22.578 5.945 10.891 1 97.06 133 GLU B CA 1
ATOM 2739 C C . GLU B 1 133 ? -22.953 6.344 12.312 1 97.06 133 GLU B C 1
ATOM 2741 O O . GLU B 1 133 ? -23.625 5.59 13.016 1 97.06 133 GLU B O 1
ATOM 2746 N N . LEU B 1 134 ? -22.531 7.516 12.727 1 97.62 134 LEU B N 1
ATOM 2747 C CA . LEU B 1 134 ? -22.812 8 14.07 1 97.62 134 LEU B CA 1
ATOM 2748 C C . LEU B 1 134 ? -24.312 8.211 14.281 1 97.62 134 LEU B C 1
ATOM 2750 O O . LEU B 1 134 ? -24.828 7.965 15.367 1 97.62 134 LEU B O 1
ATOM 2754 N N . LEU B 1 135 ? -24.969 8.586 13.234 1 97.5 135 LEU B N 1
ATOM 2755 C CA . LEU B 1 135 ? -26.391 8.859 13.32 1 97.5 135 LEU B CA 1
ATOM 2756 C C . LEU B 1 135 ? -27.188 7.578 13.562 1 97.5 135 LEU B C 1
ATOM 2758 O O . LEU B 1 135 ? -28.344 7.629 13.977 1 97.5 135 LEU B O 1
ATOM 2762 N N . LEU B 1 136 ? -26.609 6.441 13.305 1 96.75 136 LEU B N 1
ATOM 2763 C CA . LEU B 1 136 ? -27.25 5.152 13.523 1 96.75 136 LEU B CA 1
ATOM 2764 C C . LEU B 1 136 ? -27.109 4.711 14.977 1 96.75 136 LEU B C 1
ATOM 2766 O O . LEU B 1 136 ? -27.734 3.736 15.398 1 96.75 136 LEU B O 1
ATOM 2770 N N . LEU B 1 137 ? -26.359 5.457 15.773 1 96.81 137 LEU B N 1
ATOM 2771 C CA . LEU B 1 137 ? -26.109 5.137 17.172 1 96.81 137 LEU B CA 1
ATOM 2772 C C . LEU B 1 137 ? -26.969 6.004 18.078 1 96.81 137 LEU B C 1
ATOM 2774 O O . LEU B 1 137 ? -27.391 7.094 17.688 1 96.81 137 LEU B O 1
ATOM 2778 N N . PRO B 1 138 ? -27.234 5.484 19.328 1 97.5 138 PRO B N 1
ATOM 2779 C CA . PRO B 1 138 ? -27.859 6.371 20.312 1 97.5 138 PRO B CA 1
ATOM 2780 C C . PRO B 1 138 ? -27.062 7.648 20.547 1 97.5 138 PRO B C 1
ATOM 2782 O O . PRO B 1 138 ? -25.828 7.617 20.562 1 97.5 138 PRO B O 1
ATOM 2785 N N . GLU B 1 139 ? -27.75 8.719 20.703 1 96.88 139 GLU B N 1
ATOM 2786 C CA . GLU B 1 139 ? -27.141 10.031 20.844 1 96.88 139 GLU B CA 1
ATOM 2787 C C . GLU B 1 139 ? -26.094 10.023 21.953 1 96.88 139 GLU B C 1
ATOM 2789 O O . GLU B 1 139 ? -25.031 10.641 21.812 1 96.88 139 GLU B O 1
ATOM 2794 N N . SER B 1 140 ? -26.281 9.289 22.984 1 96.94 140 SER B N 1
ATOM 2795 C CA . SER B 1 140 ? -25.422 9.281 24.172 1 96.94 140 SER B CA 1
ATOM 2796 C C . SER B 1 140 ? -24.078 8.633 23.875 1 96.94 140 SER B C 1
ATOM 2798 O O . SER B 1 140 ? -23.109 8.828 24.609 1 96.94 140 SER B O 1
ATOM 2800 N N . GLU B 1 141 ? -24 7.934 22.734 1 97.31 141 GLU B N 1
ATOM 2801 C CA . GLU B 1 141 ? -22.797 7.176 22.438 1 97.31 141 GLU B CA 1
ATOM 2802 C C . GLU B 1 141 ? -21.984 7.848 21.344 1 97.31 141 GLU B C 1
ATOM 2804 O O . GLU B 1 141 ? -20.812 7.508 21.125 1 97.31 141 GLU B O 1
ATOM 2809 N N . ARG B 1 142 ? -22.516 8.797 20.688 1 97.31 142 ARG B N 1
ATOM 2810 C CA . ARG B 1 142 ? -21.969 9.336 19.453 1 97.31 142 ARG B CA 1
ATOM 2811 C C . ARG B 1 142 ? -20.656 10.062 19.703 1 97.31 142 ARG B C 1
ATOM 2813 O O . ARG B 1 142 ? -19.688 9.883 18.953 1 97.31 142 ARG B O 1
ATOM 2820 N N . ASP B 1 143 ? -20.594 10.859 20.703 1 96.56 143 ASP B N 1
ATOM 2821 C CA . ASP B 1 143 ? -19.391 11.633 20.984 1 96.56 143 ASP B CA 1
ATOM 2822 C C . ASP B 1 143 ? -18.203 10.727 21.281 1 96.56 143 ASP B C 1
ATOM 2824 O O . ASP B 1 143 ? -17.094 10.938 20.766 1 96.56 143 ASP B O 1
ATOM 2828 N N . ALA B 1 144 ? -18.453 9.719 22.031 1 96.56 144 ALA B N 1
ATOM 2829 C CA . ALA B 1 144 ? -17.391 8.781 22.406 1 96.56 144 ALA B CA 1
ATOM 2830 C C . ALA B 1 144 ? -16.922 7.969 21.203 1 96.56 144 ALA B C 1
ATOM 2832 O O . ALA B 1 144 ? -15.766 7.535 21.156 1 96.56 144 ALA B O 1
ATOM 2833 N N . LYS B 1 145 ? -17.781 7.848 20.219 1 98 145 LYS B N 1
ATOM 2834 C CA . LYS B 1 145 ? -17.469 6.988 19.078 1 98 145 LYS B CA 1
ATOM 2835 C C . LYS B 1 145 ? -17 7.812 17.891 1 98 145 LYS B C 1
ATOM 2837 O O . LYS B 1 145 ? -16.656 7.258 16.844 1 98 145 LYS B O 1
ATOM 2842 N N . ARG B 1 146 ? -16.984 9.078 18.031 1 97.94 146 ARG B N 1
ATOM 2843 C CA . ARG B 1 146 ? -16.5 9.938 16.938 1 97.94 146 ARG B CA 1
ATOM 2844 C C . ARG B 1 146 ? -15.008 9.766 16.719 1 97.94 146 ARG B C 1
ATOM 2846 O O . ARG B 1 146 ? -14.211 9.969 17.641 1 97.94 146 ARG B O 1
ATOM 2853 N N . PRO B 1 147 ? -14.648 9.406 15.523 1 98.31 147 PRO B N 1
ATOM 2854 C CA . PRO B 1 147 ? -13.211 9.258 15.273 1 98.31 147 PRO B CA 1
ATOM 2855 C C . PRO B 1 147 ? -12.484 10.602 15.211 1 98.31 147 PRO B C 1
ATOM 2857 O O . PRO B 1 147 ? -13.109 11.633 14.961 1 98.31 147 PRO B O 1
ATOM 2860 N N . LYS B 1 148 ? -11.273 10.578 15.508 1 98.25 148 LYS B N 1
ATOM 2861 C CA . LYS B 1 148 ? -10.367 11.695 15.25 1 98.25 148 LYS B CA 1
ATOM 2862 C C . LYS B 1 148 ? -9.5 11.43 14.023 1 98.25 148 LYS B C 1
ATOM 2864 O O . LYS B 1 148 ? -8.984 10.32 13.852 1 98.25 148 LYS B O 1
ATOM 2869 N N . PHE B 1 149 ? -9.383 12.469 13.219 1 98.75 149 PHE B N 1
ATOM 2870 C CA . PHE B 1 149 ? -8.594 12.312 12 1 98.75 149 PHE B CA 1
ATOM 2871 C C . PHE B 1 149 ? -7.328 13.148 12.055 1 98.75 149 PHE B C 1
ATOM 2873 O O . PHE B 1 149 ? -7.34 14.266 12.578 1 98.75 149 PHE B O 1
ATOM 2880 N N . GLY B 1 150 ? -6.246 12.648 11.609 1 98.88 150 GLY B N 1
ATOM 2881 C CA . GLY B 1 150 ? -5.004 13.328 11.281 1 98.88 150 GLY B CA 1
ATOM 2882 C C . GLY B 1 150 ? -4.477 12.984 9.898 1 98.88 150 GLY B C 1
ATOM 2883 O O . GLY B 1 150 ? -4.984 12.07 9.25 1 98.88 150 GLY B O 1
ATOM 2884 N N . VAL B 1 151 ? -3.545 13.75 9.453 1 98.94 151 VAL B N 1
ATOM 2885 C CA . VAL B 1 151 ? -2.982 13.484 8.133 1 98.94 151 VAL B CA 1
ATOM 2886 C C . VAL B 1 151 ? -1.459 13.469 8.219 1 98.94 151 VAL B C 1
ATOM 2888 O O . VAL B 1 151 ? -0.86 14.258 8.953 1 98.94 151 VAL B O 1
ATOM 2891 N N . PHE B 1 152 ? -0.877 12.562 7.473 1 98.94 152 PHE B N 1
ATOM 2892 C CA . PHE B 1 152 ? 0.568 12.508 7.289 1 98.94 152 PHE B CA 1
ATOM 2893 C C . PHE B 1 152 ? 0.924 12.406 5.812 1 98.94 152 PHE B C 1
ATOM 2895 O O . PHE B 1 152 ? 0.34 11.602 5.082 1 98.94 152 PHE B O 1
ATOM 2902 N N . VAL B 1 153 ? 1.88 13.211 5.402 1 98.94 153 VAL B N 1
ATOM 2903 C CA . VAL B 1 153 ? 2.479 13.078 4.078 1 98.94 153 VAL B CA 1
ATOM 2904 C C . VAL B 1 153 ? 3.998 13.008 4.203 1 98.94 153 VAL B C 1
ATOM 2906 O O . VAL B 1 153 ? 4.578 13.555 5.141 1 98.94 153 VAL B O 1
ATOM 2909 N N . VAL B 1 154 ? 4.637 12.336 3.275 1 98.81 154 VAL B N 1
ATOM 2910 C CA . VAL B 1 154 ? 6.094 12.273 3.289 1 98.81 154 VAL B CA 1
ATOM 2911 C C . VAL B 1 154 ? 6.672 13.648 2.975 1 98.81 154 VAL B C 1
ATOM 2913 O O . VAL B 1 154 ? 7.566 14.125 3.676 1 98.81 154 VAL B O 1
ATOM 2916 N N . HIS B 1 155 ? 6.133 14.266 1.926 1 98.81 155 HIS B N 1
ATOM 2917 C CA . HIS B 1 155 ? 6.645 15.57 1.518 1 98.81 155 HIS B CA 1
ATOM 2918 C C . HIS B 1 155 ? 5.52 16.594 1.397 1 98.81 155 HIS B C 1
ATOM 2920 O O . HIS B 1 155 ? 4.488 16.312 0.782 1 98.81 155 HIS B O 1
ATOM 2926 N N . ASN B 1 156 ? 5.668 17.703 1.97 1 98.75 156 ASN B N 1
ATOM 2927 C CA . ASN B 1 156 ? 4.812 18.875 1.8 1 98.75 156 ASN B CA 1
ATOM 2928 C C . ASN B 1 156 ? 5.438 19.891 0.85 1 98.75 156 ASN B C 1
ATOM 2930 O O . ASN B 1 156 ? 6.523 20.406 1.117 1 98.75 156 ASN B O 1
ATOM 2934 N N . LYS B 1 157 ? 4.777 20.125 -0.291 1 98.31 157 LYS B N 1
ATOM 2935 C CA . LYS B 1 157 ? 5.262 21.188 -1.179 1 98.31 157 LYS B CA 1
ATOM 2936 C C . LYS B 1 157 ? 4.914 22.562 -0.637 1 98.31 157 LYS B C 1
ATOM 2938 O O . LYS B 1 157 ? 3.754 22.844 -0.319 1 98.31 157 LYS B O 1
ATOM 2943 N N . LEU B 1 158 ? 5.957 23.391 -0.527 1 98.19 158 LEU B N 1
ATOM 2944 C CA . LEU B 1 158 ? 5.746 24.75 -0.07 1 98.19 158 LEU B CA 1
ATOM 2945 C C . LEU B 1 158 ? 5.207 25.625 -1.199 1 98.19 158 LEU B C 1
ATOM 2947 O O . LEU B 1 158 ? 5.98 26.172 -1.987 1 98.19 158 LEU B O 1
ATOM 2951 N N . LYS B 1 159 ? 3.934 25.797 -1.194 1 97.81 159 LYS B N 1
ATOM 2952 C CA . LYS B 1 159 ? 3.186 26.594 -2.164 1 97.81 159 LYS B CA 1
ATOM 2953 C C . LYS B 1 159 ? 1.772 26.891 -1.664 1 97.81 159 LYS B C 1
ATOM 2955 O O . LYS B 1 159 ? 1.296 26.234 -0.726 1 97.81 159 LYS B O 1
ATOM 2960 N N . PRO B 1 160 ? 1.156 27.938 -2.221 1 97.38 160 PRO B N 1
ATOM 2961 C CA . PRO B 1 160 ? -0.262 28.094 -1.891 1 97.38 160 PRO B CA 1
ATOM 2962 C C . PRO B 1 160 ? -1.083 26.844 -2.211 1 97.38 160 PRO B C 1
ATOM 2964 O O . PRO B 1 160 ? -0.907 26.25 -3.271 1 97.38 160 PRO B O 1
ATOM 2967 N N . LYS B 1 161 ? -1.952 26.469 -1.274 1 97.06 161 LYS B N 1
ATOM 2968 C CA . LYS B 1 161 ? -2.754 25.266 -1.422 1 97.06 161 LYS B CA 1
ATOM 2969 C C . LYS B 1 161 ? -4.148 25.594 -1.948 1 97.06 161 LYS B C 1
ATOM 2971 O O . LYS B 1 161 ? -4.773 26.547 -1.507 1 97.06 161 LYS B O 1
ATOM 2976 N N . ARG B 1 162 ? -4.555 24.734 -2.857 1 94.5 162 ARG B N 1
ATOM 2977 C CA . ARG B 1 162 ? -5.922 24.844 -3.361 1 94.5 162 ARG B CA 1
ATOM 2978 C C . ARG B 1 162 ? -6.922 24.281 -2.361 1 94.5 162 ARG B C 1
ATOM 2980 O O . ARG B 1 162 ? -8 24.844 -2.164 1 94.5 162 ARG B O 1
ATOM 2987 N N . GLY B 1 163 ? -6.512 23.156 -1.786 1 95.56 163 GLY B N 1
ATOM 2988 C CA . GLY B 1 163 ? -7.371 22.531 -0.795 1 95.56 163 GLY B CA 1
ATOM 2989 C C . GLY B 1 163 ? -7.152 23.062 0.608 1 95.56 163 GLY B C 1
ATOM 2990 O O . GLY B 1 163 ? -6.148 23.734 0.877 1 95.56 163 GLY B O 1
ATOM 2991 N N . THR B 1 164 ? -8.109 22.75 1.455 1 97.5 164 THR B N 1
ATOM 2992 C CA . THR B 1 164 ? -8.016 23.141 2.857 1 97.5 164 THR B CA 1
ATOM 2993 C C . THR B 1 164 ? -8.336 21.953 3.77 1 97.5 164 THR B C 1
ATOM 2995 O O . THR B 1 164 ? -9.094 21.062 3.393 1 97.5 164 THR B O 1
ATOM 2998 N N . LEU B 1 165 ? -7.723 21.938 4.898 1 98.19 165 LEU B N 1
ATOM 2999 C CA . LEU B 1 165 ? -8.023 20.953 5.941 1 98.19 165 LEU B CA 1
ATOM 3000 C C . LEU B 1 165 ? -8.688 21.625 7.137 1 98.19 165 LEU B C 1
ATOM 3002 O O . LEU B 1 165 ? -8.344 22.766 7.492 1 98.19 165 LEU B O 1
ATOM 3006 N N . PRO B 1 166 ? -9.633 20.938 7.75 1 97.38 166 PRO B N 1
ATOM 3007 C CA . PRO B 1 166 ? -10.211 21.5 8.969 1 97.38 166 PRO B CA 1
ATOM 3008 C C . PRO B 1 166 ? -9.156 21.781 10.039 1 97.38 166 PRO B C 1
AT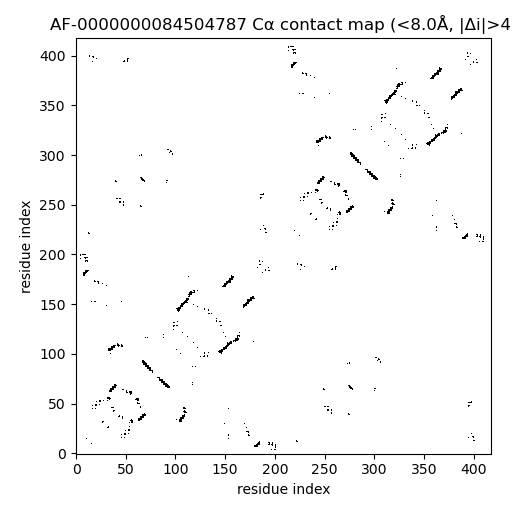OM 3010 O O . PRO B 1 166 ? -8.164 21.062 10.148 1 97.38 166 PRO B O 1
ATOM 3013 N N . ALA B 1 167 ? -9.406 22.734 10.891 1 96.06 167 ALA B N 1
ATOM 3014 C CA . ALA B 1 167 ? -8.453 23.203 11.891 1 96.06 167 ALA B CA 1
ATOM 3015 C C . ALA B 1 167 ? -8.188 22.141 12.938 1 96.06 167 ALA B C 1
ATOM 3017 O O . ALA B 1 167 ? -7.109 22.094 13.539 1 96.06 167 ALA B O 1
ATOM 3018 N N . ASP B 1 168 ? -9.086 21.297 13.148 1 95.75 168 ASP B N 1
ATOM 3019 C CA . ASP B 1 168 ? -8.969 20.312 14.219 1 95.75 168 ASP B CA 1
ATOM 3020 C C . ASP B 1 168 ? -8.305 19.031 13.711 1 95.75 168 ASP B C 1
ATOM 3022 O O . ASP B 1 168 ? -8.211 18.047 14.438 1 95.75 168 ASP B O 1
ATOM 3026 N N . VAL B 1 169 ? -7.797 19.016 12.453 1 98.38 169 VAL B N 1
ATOM 3027 C CA . VAL B 1 169 ? -7.105 17.859 11.875 1 98.38 169 VAL B CA 1
ATOM 3028 C C . VAL B 1 169 ? -5.598 18.078 11.93 1 98.38 169 VAL B C 1
ATOM 3030 O O . VAL B 1 169 ? -5.055 18.891 11.172 1 98.38 169 VAL B O 1
ATOM 3033 N N . PRO B 1 170 ? -4.934 17.391 12.867 1 98.69 170 PRO B N 1
ATOM 3034 C CA . PRO B 1 170 ? -3.475 17.5 12.906 1 98.69 170 PRO B CA 1
ATOM 3035 C C . PRO B 1 170 ? -2.816 17.125 11.586 1 98.69 170 PRO B C 1
ATOM 3037 O O . PRO B 1 170 ? -3.26 16.203 10.906 1 98.69 170 PRO B O 1
ATOM 3040 N N . TYR B 1 171 ? -1.842 17.906 11.258 1 98.75 171 TYR B N 1
ATOM 3041 C CA . TYR B 1 171 ? -1.108 17.75 10.008 1 98.75 171 TYR B CA 1
ATOM 3042 C C . TYR B 1 171 ? 0.369 17.484 10.266 1 98.75 171 TYR B C 1
ATOM 3044 O O . TYR B 1 171 ? 1.027 18.25 10.977 1 98.75 171 TYR B O 1
ATOM 3052 N N . PHE B 1 172 ? 0.855 16.375 9.703 1 98.88 172 PHE B N 1
ATOM 3053 C CA . PHE B 1 172 ? 2.262 16.016 9.82 1 98.88 172 PHE B CA 1
ATOM 3054 C C . PHE B 1 172 ? 2.893 15.844 8.445 1 98.88 172 PHE B C 1
ATOM 3056 O O . PHE B 1 172 ? 2.258 15.32 7.527 1 98.88 172 PHE B O 1
ATOM 3063 N N . SER B 1 173 ? 4.098 16.266 8.289 1 98.81 173 SER B N 1
ATOM 3064 C CA . SER B 1 173 ? 4.891 16 7.094 1 98.81 173 SER B CA 1
ATOM 3065 C C . SER B 1 173 ? 6.293 15.516 7.457 1 98.81 173 SER B C 1
ATOM 3067 O O . SER B 1 173 ? 6.824 15.875 8.508 1 98.81 173 SER B O 1
ATOM 3069 N N . GLY B 1 174 ? 6.836 14.633 6.688 1 98.75 174 GLY B N 1
ATOM 3070 C CA . GLY B 1 174 ? 8.227 14.242 6.867 1 98.75 174 GLY B CA 1
ATOM 3071 C C . GLY B 1 174 ? 9.203 15.367 6.582 1 98.75 174 GLY B C 1
ATOM 3072 O O . GLY B 1 174 ? 10.125 15.609 7.359 1 98.75 174 GLY B O 1
ATOM 3073 N N . ALA B 1 175 ? 9 16.078 5.426 1 98.62 175 ALA B N 1
ATOM 3074 C CA . ALA B 1 175 ? 9.844 17.203 5.039 1 98.62 175 ALA B CA 1
ATOM 3075 C C . ALA B 1 175 ? 9.062 18.219 4.211 1 98.62 175 ALA B C 1
ATOM 3077 O O . ALA B 1 175 ? 8.156 17.844 3.459 1 98.62 175 ALA B O 1
ATOM 3078 N N . ASP B 1 176 ? 9.414 19.453 4.414 1 98.44 176 ASP B N 1
ATOM 3079 C CA . ASP B 1 176 ? 8.953 20.5 3.514 1 98.44 176 ASP B CA 1
ATOM 3080 C C . ASP B 1 176 ? 9.898 20.672 2.326 1 98.44 176 ASP B C 1
ATOM 3082 O O . ASP B 1 176 ? 11.117 20.703 2.5 1 98.44 176 ASP B O 1
ATOM 3086 N N . ILE B 1 177 ? 9.328 20.703 1.102 1 97.88 177 ILE B N 1
ATOM 3087 C CA . ILE B 1 177 ? 10.156 20.797 -0.093 1 97.88 177 ILE B CA 1
ATOM 3088 C C . ILE B 1 177 ? 9.633 21.922 -0.989 1 97.88 177 ILE B C 1
ATOM 3090 O O . ILE B 1 177 ? 8.453 22.281 -0.909 1 97.88 177 ILE B O 1
ATOM 3094 N N . PRO B 1 178 ? 10.547 22.484 -1.864 1 96.94 178 PRO B N 1
ATOM 3095 C CA . PRO B 1 178 ? 10.062 23.5 -2.803 1 96.94 178 PRO B CA 1
ATOM 3096 C C . PRO B 1 178 ? 9.086 22.922 -3.832 1 96.94 178 PRO B C 1
ATOM 3098 O O . PRO B 1 178 ? 8.945 21.703 -3.943 1 96.94 178 PRO B O 1
ATOM 3101 N N . ASP B 1 179 ? 8.391 23.812 -4.516 1 96.69 179 ASP B N 1
ATOM 3102 C CA . ASP B 1 179 ? 7.434 23.406 -5.539 1 96.69 179 ASP B CA 1
ATOM 3103 C C . ASP B 1 179 ? 8.148 22.953 -6.812 1 96.69 179 ASP B C 1
ATOM 3105 O O . ASP B 1 179 ? 8.023 23.609 -7.855 1 96.69 179 ASP B O 1
ATOM 3109 N N . ILE B 1 180 ? 8.898 21.906 -6.715 1 95.44 180 ILE B N 1
ATOM 3110 C CA . ILE B 1 180 ? 9.625 21.266 -7.801 1 95.44 180 ILE B CA 1
ATOM 3111 C C . ILE B 1 180 ? 9.172 19.812 -7.938 1 95.44 180 ILE B C 1
ATOM 3113 O O . ILE B 1 180 ? 8.828 19.172 -6.945 1 95.44 180 ILE B O 1
ATOM 3117 N N . TRP B 1 181 ? 9.141 19.375 -9.102 1 95.44 181 TRP B N 1
ATOM 3118 C CA . TRP B 1 181 ? 8.719 18 -9.344 1 95.44 181 TRP B CA 1
ATOM 3119 C C . TRP B 1 181 ? 9.578 17.016 -8.555 1 95.44 181 TRP B C 1
ATOM 3121 O O . TRP B 1 181 ? 10.805 17.125 -8.547 1 95.44 181 TRP B O 1
ATOM 3131 N N . PHE B 1 182 ? 8.891 16.125 -7.914 1 96.5 182 PHE B N 1
ATOM 3132 C CA . PHE B 1 182 ? 9.555 15.125 -7.09 1 96.5 182 PHE B CA 1
ATOM 3133 C C . PHE B 1 182 ? 9.359 13.727 -7.672 1 96.5 182 PHE B C 1
ATOM 3135 O O . PHE B 1 182 ? 8.227 13.273 -7.836 1 96.5 182 PHE B O 1
ATOM 3142 N N . ASP B 1 183 ? 10.438 13.016 -7.992 1 96.81 183 ASP B N 1
ATOM 3143 C CA . ASP B 1 183 ? 10.398 11.633 -8.461 1 96.81 183 ASP B CA 1
ATOM 3144 C C . ASP B 1 183 ? 10.586 10.656 -7.301 1 96.81 183 ASP B C 1
ATOM 3146 O O . ASP B 1 183 ? 11.656 10.602 -6.699 1 96.81 183 ASP B O 1
ATOM 3150 N N . TYR B 1 184 ? 9.555 9.898 -7.066 1 98.12 184 TYR B N 1
ATOM 3151 C CA . TYR B 1 184 ? 9.664 8.867 -6.039 1 98.12 184 TYR B CA 1
ATOM 3152 C C . TYR B 1 184 ? 10.25 7.586 -6.613 1 98.12 184 TYR B C 1
ATOM 3154 O O . TYR B 1 184 ? 9.984 7.238 -7.766 1 98.12 184 TYR B O 1
ATOM 3162 N N . PRO B 1 185 ? 11 6.824 -5.832 1 98.56 185 PRO B N 1
ATOM 3163 C CA . PRO B 1 185 ? 11.688 5.645 -6.359 1 98.56 185 PRO B CA 1
ATOM 3164 C C . PRO B 1 185 ? 10.727 4.562 -6.84 1 98.56 185 PRO B C 1
ATOM 3166 O O . PRO B 1 185 ? 11.055 3.812 -7.766 1 98.56 185 PRO B O 1
ATOM 3169 N N . TRP B 1 186 ? 9.508 4.434 -6.277 1 98.25 186 TRP B N 1
ATOM 3170 C CA . TRP B 1 186 ? 8.578 3.383 -6.668 1 98.25 186 TRP B CA 1
ATOM 3171 C C . TRP B 1 186 ? 7.855 3.746 -7.961 1 98.25 186 TRP B C 1
ATOM 3173 O O . TRP B 1 186 ? 6.992 3 -8.43 1 98.25 186 TRP B O 1
ATOM 3183 N N . GLU B 1 187 ? 8.219 4.879 -8.547 1 96.88 187 GLU B N 1
ATOM 3184 C CA . GLU B 1 187 ? 7.559 5.309 -9.781 1 96.88 187 GLU B CA 1
ATOM 3185 C C . GLU B 1 187 ? 8.508 5.23 -10.969 1 96.88 187 GLU B C 1
ATOM 3187 O O . GLU B 1 187 ? 8.164 5.637 -12.078 1 96.88 187 GLU B O 1
ATOM 3192 N N . VAL B 1 188 ? 9.719 4.738 -10.727 1 97.75 188 VAL B N 1
ATOM 3193 C CA . VAL B 1 188 ? 10.695 4.727 -11.812 1 97.75 188 VAL B CA 1
ATOM 3194 C C . VAL B 1 188 ? 11.047 3.287 -12.18 1 97.75 188 VAL B C 1
ATOM 3196 O O . VAL B 1 188 ? 10.984 2.393 -11.328 1 97.75 188 VAL B O 1
ATOM 3199 N N . LYS B 1 189 ? 11.414 3.064 -13.391 1 97.88 189 LYS B N 1
ATOM 3200 C CA . LYS B 1 189 ? 11.781 1.724 -13.836 1 97.88 189 LYS B CA 1
ATOM 3201 C C . LYS B 1 189 ? 13.211 1.379 -13.43 1 97.88 189 LYS B C 1
ATOM 3203 O O . LYS B 1 189 ? 13.461 0.298 -12.891 1 97.88 189 LYS B O 1
ATOM 3208 N N . ASP B 1 190 ? 14.125 2.299 -13.656 1 98.25 190 ASP B N 1
ATOM 3209 C CA . ASP B 1 190 ? 15.523 2.094 -13.289 1 98.25 190 ASP B CA 1
ATOM 3210 C C . ASP B 1 190 ? 15.844 2.756 -11.953 1 98.25 190 ASP B C 1
ATOM 3212 O O . ASP B 1 190 ? 16.281 3.906 -11.914 1 98.25 190 ASP B O 1
ATOM 3216 N N . VAL B 1 191 ? 15.711 1.962 -10.875 1 98.62 191 VAL B N 1
ATOM 3217 C CA . VAL B 1 191 ? 15.828 2.5 -9.523 1 98.62 191 VAL B CA 1
ATOM 3218 C C . VAL B 1 191 ? 17.281 2.865 -9.234 1 98.62 191 VAL B C 1
ATOM 3220 O O . VAL B 1 191 ? 17.562 3.768 -8.445 1 98.62 191 VAL B O 1
ATOM 3223 N N . TYR B 1 192 ? 18.234 2.236 -9.859 1 98.31 192 TYR B N 1
ATOM 3224 C CA . TYR B 1 192 ? 19.625 2.561 -9.641 1 98.31 192 TYR B CA 1
ATOM 3225 C C . TYR B 1 192 ? 20 3.873 -10.32 1 98.31 192 TYR B C 1
ATOM 3227 O O . TYR B 1 192 ? 20.781 4.664 -9.773 1 98.31 192 TYR B O 1
ATOM 3235 N N . GLU B 1 193 ? 19.516 4.066 -11.5 1 97.62 193 GLU B N 1
ATOM 3236 C CA . GLU B 1 193 ? 19.703 5.367 -12.133 1 97.62 193 GLU B CA 1
ATOM 3237 C C . GLU B 1 193 ? 19.016 6.477 -11.328 1 97.62 193 GLU B C 1
ATOM 3239 O O . GLU B 1 193 ? 19.547 7.586 -11.219 1 97.62 193 GLU B O 1
ATOM 3244 N N . HIS B 1 194 ? 17.875 6.168 -10.781 1 98.12 194 HIS B N 1
ATOM 3245 C CA . HIS B 1 194 ? 17.203 7.098 -9.883 1 98.12 194 HIS B CA 1
ATOM 3246 C C . HIS B 1 194 ? 18.094 7.496 -8.719 1 98.12 194 HIS B C 1
ATOM 3248 O O . HIS B 1 194 ? 18.203 8.68 -8.391 1 98.12 194 HIS B O 1
ATOM 3254 N N . ASP B 1 195 ? 18.672 6.512 -8.086 1 97.88 195 ASP B N 1
ATOM 3255 C CA . ASP B 1 195 ? 19.562 6.773 -6.953 1 97.88 195 ASP B CA 1
ATOM 3256 C C . ASP B 1 195 ? 20.75 7.633 -7.371 1 97.88 195 ASP B C 1
ATOM 3258 O O . ASP B 1 195 ? 21.156 8.539 -6.637 1 97.88 195 ASP B O 1
ATOM 3262 N N . ARG B 1 196 ? 21.344 7.324 -8.531 1 96.81 196 ARG B N 1
ATOM 3263 C CA . ARG B 1 196 ? 22.453 8.109 -9.047 1 96.81 196 ARG B CA 1
ATOM 3264 C C . ARG B 1 196 ? 22.062 9.57 -9.242 1 96.81 196 ARG B C 1
ATOM 3266 O O . ARG B 1 196 ? 22.797 10.477 -8.852 1 96.81 196 ARG B O 1
ATOM 3273 N N . MET B 1 197 ? 20.906 9.781 -9.812 1 96.12 197 MET B N 1
ATOM 3274 C CA . MET B 1 197 ? 20.406 11.133 -10.07 1 96.12 197 MET B CA 1
ATOM 3275 C C . MET B 1 197 ? 20.109 11.852 -8.758 1 96.12 197 MET B C 1
ATOM 3277 O O . MET B 1 197 ? 20.281 13.07 -8.656 1 96.12 197 MET B O 1
ATOM 3281 N N . ALA B 1 198 ? 19.562 11.086 -7.805 1 96 198 ALA B N 1
ATOM 3282 C CA . ALA B 1 198 ? 19.297 11.656 -6.488 1 96 198 ALA B CA 1
ATOM 3283 C C . ALA B 1 198 ? 20.594 12.172 -5.848 1 96 198 ALA B C 1
ATOM 3285 O O . ALA B 1 198 ? 20.625 13.273 -5.297 1 96 198 ALA B O 1
ATOM 3286 N N . GLU B 1 199 ? 21.625 11.406 -5.91 1 94.75 199 GLU B N 1
ATOM 3287 C CA . GLU B 1 199 ? 22.922 11.797 -5.363 1 94.75 199 GLU B CA 1
ATOM 3288 C C . GLU B 1 199 ? 23.484 13.016 -6.082 1 94.75 199 GLU B C 1
ATOM 3290 O O . GLU B 1 199 ? 24.016 13.93 -5.445 1 94.75 199 GLU B O 1
ATOM 3295 N N . LEU B 1 200 ? 23.391 12.969 -7.406 1 92.94 200 LEU B N 1
ATOM 3296 C CA . LEU B 1 200 ? 23.859 14.102 -8.203 1 92.94 200 LEU B CA 1
ATOM 3297 C C . LEU B 1 200 ? 23.125 15.375 -7.805 1 92.94 200 LEU B C 1
ATOM 3299 O O . LEU B 1 200 ? 23.734 16.438 -7.68 1 92.94 200 LEU B O 1
ATOM 3303 N N . GLY B 1 201 ? 21.797 15.273 -7.637 1 91.19 201 GLY B N 1
ATOM 3304 C CA . GLY B 1 201 ? 21 16.422 -7.215 1 91.19 201 GLY B CA 1
ATOM 3305 C C . GLY B 1 201 ? 21.438 16.984 -5.879 1 91.19 201 GLY B C 1
ATOM 3306 O O . GLY B 1 201 ? 21.516 18.203 -5.707 1 91.19 201 GLY B O 1
ATOM 3307 N N . ARG B 1 202 ? 21.766 16.141 -4.965 1 89.56 202 ARG B N 1
ATOM 3308 C CA . ARG B 1 202 ? 22.203 16.562 -3.643 1 89.56 202 ARG B CA 1
ATOM 3309 C C . ARG B 1 202 ? 23.547 17.297 -3.729 1 89.56 202 ARG B C 1
ATOM 3311 O O . ARG B 1 202 ? 23.766 18.297 -3.033 1 89.56 202 ARG B O 1
ATOM 3318 N N . LYS B 1 203 ? 24.422 16.812 -4.531 1 88.12 203 LYS B N 1
ATOM 3319 C CA . LYS B 1 203 ? 25.734 17.438 -4.695 1 88.12 203 LYS B CA 1
ATOM 3320 C C . LYS B 1 203 ? 25.625 18.828 -5.301 1 88.12 203 LYS B C 1
ATOM 3322 O O . LYS B 1 203 ? 26.328 19.75 -4.895 1 88.12 203 LYS B O 1
ATOM 3327 N N . LEU B 1 204 ? 24.719 18.906 -6.191 1 85.56 204 LEU B N 1
ATOM 3328 C CA . LEU B 1 204 ? 24.5 20.188 -6.852 1 85.56 204 LEU B CA 1
ATOM 3329 C C . LEU B 1 204 ? 23.891 21.203 -5.891 1 85.56 204 LEU B C 1
ATOM 3331 O O . LEU B 1 204 ? 24.25 22.375 -5.906 1 85.56 204 LEU B O 1
ATOM 3335 N N . GLN B 1 205 ? 22.984 20.766 -5.051 1 83.31 205 GLN B N 1
ATOM 3336 C CA . GLN B 1 205 ? 22.359 21.641 -4.062 1 83.31 205 GLN B CA 1
ATOM 3337 C C . GLN B 1 205 ? 23.359 22.078 -3 1 83.31 205 GLN B C 1
ATOM 3339 O O . GLN B 1 205 ? 23.297 23.203 -2.518 1 83.31 205 GLN B O 1
ATOM 3344 N N . ALA B 1 206 ? 24.297 21.219 -2.637 1 83.38 206 ALA B N 1
ATOM 3345 C CA . ALA B 1 206 ? 25.312 21.531 -1.632 1 83.38 206 ALA B CA 1
ATOM 3346 C C . ALA B 1 206 ? 26.312 22.547 -2.158 1 83.38 206 ALA B C 1
ATOM 3348 O O . ALA B 1 206 ? 26.812 23.375 -1.399 1 83.38 206 ALA B O 1
ATOM 3349 N N . LYS B 1 207 ? 26.547 22.578 -3.383 1 81.56 207 LYS B N 1
ATOM 3350 C CA . LYS B 1 207 ? 27.5 23.516 -3.994 1 81.56 207 LYS B CA 1
ATOM 3351 C C . LYS B 1 207 ? 26.875 24.906 -4.137 1 81.56 207 LYS B C 1
ATOM 3353 O O . LYS B 1 207 ? 27.578 25.906 -4.082 1 81.56 207 LYS B O 1
ATOM 3358 N N . SER B 1 208 ? 25.562 24.797 -4.324 1 72.31 208 SER B N 1
ATOM 3359 C CA . SER B 1 208 ? 24.875 26.078 -4.531 1 72.31 208 SER B CA 1
ATOM 3360 C C . SER B 1 208 ? 24.547 26.75 -3.203 1 72.31 208 SER B C 1
ATOM 3362 O O . SER B 1 208 ? 24.188 27.922 -3.17 1 72.31 208 SER B O 1
ATOM 3364 N N . ALA B 1 209 ? 24.672 26.172 -2.078 1 63.06 209 ALA B N 1
ATOM 3365 C CA . ALA B 1 209 ? 24.391 26.734 -0.763 1 63.06 209 ALA B CA 1
ATOM 3366 C C . ALA B 1 209 ? 25.641 27.344 -0.15 1 63.06 209 ALA B C 1
ATOM 3368 O O . ALA B 1 209 ? 26.75 26.844 -0.341 1 63.06 209 ALA B O 1
#

Foldseek 3Di:
DPLDQPQAAEDAPVRLLVLLLVLLVVCCVPQQFQAEEEEPDFFPSSLVSSQVNGARPPPRHGRYYHYWYWDWDQPDDDDDDDDRDTDIDTPGDCVVVLQVQWQTAYEYGGAEAQQCPVVQVVVVVSQVVLVVVLVVDPPVCSVNGRYAYEYEYAEYEPDHHPHDDDPRHHYTYSYYDYNGHYDYLVPDDPSVVSVVSNVVVVVVVVVVD/DPLDQPQAAEDAPVRLLVLLLVLLVVCCVPQQFQAEEEEPDFFPSSLVSSQVNGARPPPRHGRYYHYWYWDWDQDDDDDDPDDRDIDIDTPGDCVVVLQVQWQTAYEYGGAEAQQCPVVQVVVVVSQVVLVVVLVVDPPVCSVNGRYAYEYEYAEYEPDHHPHDDDPRHHYTYSYYDYNGHYDYLVPDDPSVVSVVSNVVVVVVVVVVD

Organism: NCBI:txid456999

pLDDT: mean 91.69, std 14.1, range [36.22, 98.94]

Radius of gyration: 22.28 Å; Cα contacts (8 Å, |Δi|>4): 778; chains: 2; bounding box: 62×64×50 Å

Solvent-accessible surface area (backbone atoms only — not comparable to full-atom values): 22769 Å² total; per-residue (Å²): 127,85,84,72,79,87,76,57,43,52,50,42,64,64,56,50,54,51,39,41,48,57,34,33,57,53,42,48,74,75,68,44,45,54,32,37,36,19,36,38,71,53,2,34,49,54,42,41,40,38,35,57,64,37,44,18,74,83,81,62,39,74,37,54,63,39,59,31,20,63,44,79,44,74,50,72,57,78,86,74,91,57,69,65,60,70,45,76,42,78,76,38,64,55,72,80,53,47,63,73,46,51,50,34,37,34,31,36,24,32,39,63,35,62,45,33,46,69,58,25,50,52,53,51,54,51,51,52,53,43,50,59,54,41,68,76,43,61,76,90,50,32,74,74,33,50,52,45,55,31,37,36,22,46,31,31,34,62,60,87,56,80,31,65,72,64,88,84,41,53,77,46,52,44,40,80,38,67,83,56,59,69,51,54,50,58,68,46,88,57,46,66,61,49,41,52,52,24,52,51,48,52,54,53,53,58,70,72,99,126,85,85,72,79,86,76,57,43,51,49,42,64,64,56,50,52,50,38,42,48,57,36,32,55,54,42,50,76,76,68,44,45,53,33,35,36,19,36,39,69,53,1,32,48,54,42,42,39,39,34,57,64,38,45,18,74,84,81,61,39,76,37,54,65,39,61,31,18,62,43,80,45,73,50,72,56,79,85,74,92,57,69,64,60,73,45,76,42,77,77,36,64,56,71,80,54,46,64,73,45,52,51,34,36,33,31,35,24,32,40,63,36,60,43,33,48,68,58,25,50,51,53,54,53,49,52,53,53,42,49,59,53,40,69,77,44,60,77,91,50,32,73,74,34,50,51,44,56,31,38,37,24,46,32,32,35,62,60,87,56,79,32,64,71,62,88,85,42,53,77,46,54,44,41,80,40,67,83,55,60,69,51,54,48,60,68,48,87,58,48,65,60,48,41,52,52,25,52,52,46,52,55,53,53,59,69,73,98